Protein AF-A0A1Q5JZG4-F1 (afdb_monomer)

Secondary structure (DSSP, 8-state):
---PPP---THHHHHHHHHHHHHHHHH-TTT--HHHHHHHHT--HHHHHTT-SSHHHHHHHHHHHHHHHHHHHHHS-SSHHHHHHHHHHHHHHTTHHHHIIIIIGGGS-HHHHHHHHHHHHHHHHHHHHHHHHH-TTS-HHHHHHHHHHHHHHHHGGGG---SS-HHHHHHHHHHHHHHHHHPPPPPS-S------------S---HHHHHHHHHHHHHHHH-TTT--HHHHHHHTT--HHHHTTT-SSHHHHHHHHHHHHHHHHHHHHHHHHHS-SSHHHHHHHHHHHHHHHHHHSHHHHHHHHHTGGGS-HHHHHHHHHHHHHHHHHHHHHHHHH-TTS-HHHHHHHHHHHHHHHHHHHH-TTTTT-TTHHHHHHHHHHHHHS---

Sequence (388 aa):
MSTRPAKRPANRKAEILRVAAAQFQERGFHAVALGDIAGAVGISAPALYRHFRGKHDLLAAAVADGFAVMDAAVRDAESLDAAVRAMAELSVERRELGVLWQREVRHLPEPVRAEMLQRFRGLAVRLQGLISDRRGDLDASDVSLLNWAMLAVLGSPSHSRAGVSDGRLVELLEGAARTLLAARLPAHCGDPGGRGAAALGVASASRRESLVAAATRLFGRQGFHEVGLGEIGAAAGIAGPSVYKHFASKSDLLYAALNRGAQALQLALAEARTSSDTPEEALTSLLRAYVGLVQTHKDLFMALVTEVIHLPDEQRHDVRRTQHDHVMEWVRLLRACRPELSQAEAQVLVHAVLAMVNDVQRTRHLRSRPRLADELFELGRAVLLPAR

Solvent-accessible surface area (backbone atoms only — not comparable to full-atom values): 21175 Å² total; per-residue (Å²): 140,82,83,76,81,77,82,78,65,79,58,59,63,57,51,48,30,54,53,42,38,46,46,35,53,77,58,32,70,90,70,54,53,70,57,58,45,18,54,75,69,72,45,52,52,74,62,47,53,74,77,27,92,43,71,59,51,43,50,48,50,24,54,50,52,49,50,51,53,53,45,48,43,49,68,74,31,91,43,56,67,48,24,45,44,44,46,20,48,44,30,66,77,45,33,41,48,44,45,40,60,76,68,46,48,81,70,39,58,67,73,61,39,52,51,51,53,50,52,52,49,53,48,50,53,52,54,30,50,45,46,38,76,75,39,74,89,54,53,74,68,54,34,49,51,48,46,50,36,37,52,24,33,41,36,23,56,43,79,49,90,61,86,55,56,67,71,59,48,28,51,52,37,36,49,37,38,50,42,39,70,66,50,79,68,79,69,93,80,69,83,77,81,75,75,68,76,72,78,74,84,68,73,83,67,51,76,62,52,34,37,31,56,28,38,25,49,45,32,33,72,65,32,65,87,76,56,50,67,48,56,28,14,55,69,41,78,35,61,42,79,60,42,56,78,75,31,90,44,70,49,54,43,48,50,52,30,43,50,52,53,53,50,54,53,51,50,42,47,51,50,18,55,76,77,34,95,46,50,59,50,21,47,51,43,32,47,47,46,49,44,49,48,44,69,78,38,41,34,44,54,43,31,58,72,71,44,50,81,70,35,58,70,69,63,30,50,50,54,52,47,56,53,49,54,54,51,49,52,53,31,51,31,49,33,70,69,37,72,89,47,52,72,42,59,37,42,48,54,51,44,18,40,54,33,19,55,55,51,42,67,66,35,75,81,55,59,74,45,92,55,49,58,60,42,49,39,48,40,39,42,34,50,77,57,56,83,130

Nearest PDB structures (foldseek):
  9b7y-assembly1_D  TM=8.481E-01  e=1.356E-20  Mycobacterium tuberculosis H37Rv
  6yj2-assembly1_A  TM=9.000E-01  e=3.199E-07  Mycobacterium tuberculosis H37Rv
  6yj2-assembly2_C  TM=9.058E-01  e=5.821E-07  Mycobacterium tuberculosis H37Rv
  4g12-assembly1_A  TM=8.684E-01  e=2.287E-06  Mycobacterium tuberculosis
  3ccy-assembly1_A-2  TM=8.623E-01  e=9.791E-06  Bordetella parapertussis 12822

Mean predicted aligned error: 8.92 Å

Radius of gyration: 22.56 Å; Cα contacts (8 Å, |Δi|>4): 424; chains: 1; bounding box: 60×67×72 Å

Structure (mmCIF, N/CA/C/O backbone):
data_AF-A0A1Q5JZG4-F1
#
_entry.id   AF-A0A1Q5JZG4-F1
#
loop_
_atom_site.group_PDB
_atom_site.id
_atom_site.type_symbol
_atom_site.label_atom_id
_atom_site.label_alt_id
_atom_site.label_comp_id
_atom_site.label_asym_id
_atom_site.label_entity_id
_atom_site.label_seq_id
_atom_site.pdbx_PDB_ins_code
_atom_site.Cartn_x
_atom_site.Cartn_y
_atom_site.Cartn_z
_atom_site.occupancy
_atom_site.B_iso_or_equiv
_atom_site.auth_seq_id
_atom_site.auth_comp_id
_atom_site.auth_asym_id
_atom_site.auth_atom_id
_atom_site.pdbx_PDB_model_num
ATOM 1 N N . MET A 1 1 ? -7.889 -40.286 -44.441 1.00 34.03 1 MET A N 1
ATOM 2 C CA . MET A 1 1 ? -7.502 -39.638 -43.168 1.00 34.03 1 MET A CA 1
ATOM 3 C C . MET A 1 1 ? -7.096 -38.201 -43.457 1.00 34.03 1 MET A C 1
ATOM 5 O O . MET A 1 1 ? -6.032 -37.981 -44.009 1.00 34.03 1 MET A O 1
ATOM 9 N N . SER A 1 2 ? -7.974 -37.239 -43.171 1.00 30.55 2 SER A N 1
ATOM 10 C CA . SER A 1 2 ? -7.672 -35.806 -43.265 1.00 30.55 2 SER A CA 1
ATOM 11 C C . SER A 1 2 ? -8.080 -35.175 -41.936 1.00 30.55 2 SER A C 1
ATOM 13 O O . SER A 1 2 ? -9.263 -35.012 -41.639 1.00 30.55 2 SER A O 1
ATOM 15 N N . THR A 1 3 ? -7.094 -34.957 -41.069 1.00 31.30 3 THR A N 1
ATOM 16 C CA . THR A 1 3 ? -7.251 -34.323 -39.759 1.00 31.30 3 THR A CA 1
ATOM 17 C C . THR A 1 3 ? -7.489 -32.829 -39.952 1.00 31.30 3 THR A C 1
ATOM 19 O O . THR A 1 3 ? -6.581 -32.086 -40.320 1.00 31.30 3 THR A O 1
ATOM 22 N N . ARG A 1 4 ? -8.726 -32.389 -39.692 1.00 29.02 4 ARG A N 1
ATOM 23 C CA . ARG A 1 4 ? -9.092 -30.975 -39.518 1.00 29.02 4 ARG A CA 1
ATOM 24 C C . ARG A 1 4 ? -8.182 -30.336 -38.455 1.00 29.02 4 ARG A C 1
ATOM 26 O O . ARG A 1 4 ? -8.007 -30.939 -37.395 1.00 29.02 4 ARG A O 1
ATOM 33 N N . PRO A 1 5 ? -7.644 -29.124 -38.670 1.00 35.09 5 PRO A N 1
ATOM 34 C CA . PRO A 1 5 ? -6.844 -28.461 -37.655 1.00 35.09 5 PRO A CA 1
ATOM 35 C C . PRO A 1 5 ? -7.759 -28.020 -36.508 1.00 35.09 5 PRO A C 1
ATOM 37 O O . PRO A 1 5 ? -8.742 -27.305 -36.709 1.00 35.09 5 PRO A O 1
ATOM 40 N N . ALA A 1 6 ? -7.440 -28.482 -35.299 1.00 37.84 6 ALA A N 1
ATOM 41 C CA . ALA A 1 6 ? -8.121 -28.095 -34.074 1.00 37.84 6 ALA A CA 1
ATOM 42 C C . ALA A 1 6 ? -8.061 -26.568 -33.889 1.00 37.84 6 ALA A C 1
ATOM 44 O O . ALA A 1 6 ? -6.993 -25.955 -33.965 1.00 37.84 6 ALA A O 1
ATOM 45 N N . LYS A 1 7 ? -9.226 -25.957 -33.639 1.00 36.75 7 LYS A N 1
ATOM 46 C CA . LYS A 1 7 ? -9.391 -24.555 -33.222 1.00 36.75 7 LYS A CA 1
ATOM 47 C C . LYS A 1 7 ? -8.422 -24.264 -32.062 1.00 36.75 7 LYS A C 1
ATOM 49 O O . LYS A 1 7 ? -8.599 -24.787 -30.966 1.00 36.75 7 LYS A O 1
ATOM 54 N N . ARG A 1 8 ? -7.382 -23.453 -32.300 1.00 42.84 8 ARG A N 1
ATOM 55 C CA . ARG A 1 8 ? -6.437 -22.999 -31.260 1.00 42.84 8 ARG A CA 1
ATOM 56 C C . ARG A 1 8 ? -7.208 -22.230 -30.174 1.00 42.84 8 ARG A C 1
ATOM 58 O O . ARG A 1 8 ? -7.927 -21.298 -30.532 1.00 42.84 8 ARG A O 1
ATOM 65 N N . PRO A 1 9 ? -7.084 -22.569 -28.878 1.00 44.09 9 PRO A N 1
ATOM 66 C CA . PRO A 1 9 ? -7.910 -21.946 -27.856 1.00 44.09 9 PRO A CA 1
ATOM 67 C C . PRO A 1 9 ? -7.403 -20.536 -27.537 1.00 44.09 9 PRO A C 1
ATOM 69 O O . PRO A 1 9 ? -6.209 -20.327 -27.313 1.00 44.09 9 PRO A O 1
ATOM 72 N N . ALA A 1 10 ? -8.333 -19.583 -27.439 1.00 53.16 10 ALA A N 1
ATOM 73 C CA . ALA A 1 10 ? -8.115 -18.212 -26.966 1.00 53.16 10 ALA A CA 1
ATOM 74 C C . ALA A 1 10 ? -7.444 -18.132 -25.571 1.00 53.16 10 ALA A C 1
ATOM 76 O O . ALA A 1 10 ? -6.901 -17.097 -25.197 1.00 53.16 10 ALA A O 1
ATOM 77 N N . ASN A 1 11 ? -7.403 -19.252 -24.842 1.00 71.00 11 ASN A N 1
ATOM 78 C CA . ASN A 1 11 ? -6.836 -19.397 -23.503 1.00 71.00 11 ASN A CA 1
ATOM 79 C C . ASN A 1 11 ? -5.303 -19.198 -23.446 1.00 71.00 11 ASN A C 1
ATOM 81 O O . ASN A 1 11 ? -4.777 -18.688 -22.463 1.00 71.00 11 ASN A O 1
ATOM 85 N N . ARG A 1 12 ? -4.560 -19.507 -24.522 1.00 81.81 12 ARG A N 1
ATOM 86 C CA . ARG A 1 12 ? -3.083 -19.462 -24.467 1.00 81.81 12 ARG A CA 1
ATOM 87 C C . ARG A 1 12 ? -2.529 -18.053 -24.247 1.00 81.81 12 ARG A C 1
ATOM 89 O O . ARG A 1 12 ? -1.554 -17.882 -23.527 1.00 81.81 12 ARG A O 1
ATOM 96 N N . LYS A 1 13 ? -3.138 -17.036 -24.867 1.00 86.06 13 LYS A N 1
ATOM 97 C CA . LYS A 1 13 ? -2.698 -15.645 -24.692 1.00 86.06 13 LYS A CA 1
ATOM 98 C C . LYS A 1 13 ? -2.936 -15.187 -23.250 1.00 86.06 13 LYS A C 1
ATOM 100 O O . LYS A 1 13 ? -2.024 -14.629 -22.657 1.00 86.06 13 LYS A O 1
ATOM 105 N N . ALA A 1 14 ? -4.109 -15.477 -22.687 1.00 83.94 14 ALA A N 1
ATOM 106 C CA . ALA A 1 14 ? -4.444 -15.145 -21.301 1.00 83.94 14 ALA A CA 1
ATOM 107 C C . ALA A 1 14 ? -3.505 -15.835 -20.294 1.00 83.94 14 ALA A C 1
ATOM 109 O O . ALA A 1 14 ? -3.043 -15.208 -19.344 1.00 83.94 14 ALA A O 1
ATOM 110 N N . GLU A 1 15 ? -3.156 -17.101 -20.542 1.00 87.31 15 GLU A N 1
ATOM 111 C CA . GLU A 1 15 ? -2.179 -17.842 -19.740 1.00 87.31 15 GLU A CA 1
ATOM 112 C C . GLU A 1 15 ? -0.792 -17.183 -19.761 1.00 87.31 15 GLU A C 1
ATOM 114 O O . GLU A 1 15 ? -0.201 -16.973 -18.700 1.00 87.31 15 GLU A O 1
ATOM 119 N N . ILE A 1 16 ? -0.301 -16.790 -20.945 1.00 90.25 16 ILE A N 1
ATOM 120 C CA . ILE A 1 16 ? 0.976 -16.073 -21.072 1.00 90.25 16 ILE A CA 1
ATOM 121 C C . ILE A 1 16 ? 0.949 -14.769 -20.270 1.00 90.25 16 ILE A C 1
ATOM 123 O O . ILE A 1 16 ? 1.900 -14.485 -19.544 1.00 90.25 16 ILE A O 1
ATOM 127 N N . LEU A 1 17 ? -0.126 -13.984 -20.388 1.00 89.38 17 LEU A N 1
ATOM 128 C CA . LEU A 1 17 ? -0.244 -12.703 -19.690 1.00 89.38 17 LEU A CA 1
ATOM 129 C C . LEU A 1 17 ? -0.245 -12.880 -18.171 1.00 89.38 17 LEU A C 1
ATOM 131 O O . LEU A 1 17 ? 0.477 -12.158 -17.492 1.00 89.38 17 LEU A O 1
ATOM 135 N N . ARG A 1 18 ? -0.967 -13.876 -17.646 1.00 84.62 18 ARG A N 1
ATOM 136 C CA . ARG A 1 18 ? -1.004 -14.183 -16.208 1.00 84.62 18 ARG A CA 1
ATOM 137 C C . ARG A 1 18 ? 0.369 -14.595 -15.667 1.00 84.62 18 ARG A C 1
ATOM 139 O O . ARG A 1 18 ? 0.806 -14.100 -14.633 1.00 84.62 18 ARG A O 1
ATOM 146 N N . VAL A 1 19 ? 1.080 -15.478 -16.373 1.00 88.31 19 VAL A N 1
ATOM 147 C CA . VAL A 1 19 ? 2.426 -15.916 -15.956 1.00 88.31 19 VAL A CA 1
ATOM 148 C C . VAL A 1 19 ? 3.433 -14.768 -16.042 1.00 88.31 19 VAL A C 1
ATOM 150 O O . VAL A 1 19 ? 4.233 -14.584 -15.125 1.00 88.31 19 VAL A O 1
ATOM 153 N N . ALA A 1 20 ? 3.373 -13.963 -17.105 1.00 88.69 20 ALA A N 1
ATOM 154 C CA . ALA A 1 20 ? 4.217 -12.782 -17.249 1.00 88.69 20 ALA A CA 1
ATOM 155 C C . ALA A 1 20 ? 3.969 -11.773 -16.119 1.00 88.69 20 ALA A C 1
ATOM 157 O O . ALA A 1 20 ? 4.920 -11.295 -15.505 1.00 88.69 20 ALA A O 1
ATOM 158 N N . ALA A 1 21 ? 2.701 -11.497 -15.812 1.00 83.94 21 ALA A N 1
ATOM 159 C CA . ALA A 1 21 ? 2.271 -10.610 -14.741 1.00 83.94 21 ALA A CA 1
ATOM 160 C C . ALA A 1 21 ? 2.841 -11.044 -13.376 1.00 83.94 21 ALA A C 1
ATOM 162 O O . ALA A 1 21 ? 3.469 -10.240 -12.685 1.00 83.94 21 ALA A O 1
ATOM 163 N N . ALA A 1 22 ? 2.730 -12.331 -13.033 1.00 82.50 22 ALA A N 1
ATOM 164 C CA . ALA A 1 22 ? 3.295 -12.880 -11.801 1.00 82.50 22 ALA A CA 1
ATOM 165 C C . ALA A 1 22 ? 4.831 -12.754 -11.736 1.00 82.50 22 ALA A C 1
ATOM 167 O O . ALA A 1 22 ? 5.371 -12.315 -10.721 1.00 82.50 22 ALA A O 1
ATOM 168 N N . GLN A 1 23 ? 5.549 -13.076 -12.820 1.00 86.19 23 GLN A N 1
ATOM 169 C CA . GLN A 1 23 ? 7.014 -12.963 -12.836 1.00 86.19 23 GLN A CA 1
ATOM 170 C C . GLN A 1 23 ? 7.491 -11.510 -12.752 1.00 86.19 23 GLN A C 1
ATOM 172 O O . GLN A 1 23 ? 8.453 -11.218 -12.038 1.00 86.19 23 GLN A O 1
ATOM 177 N N . PHE A 1 24 ? 6.823 -10.590 -13.456 1.00 83.88 24 PHE A N 1
ATOM 178 C CA . PHE A 1 24 ? 7.123 -9.165 -13.360 1.00 83.88 24 PHE A CA 1
ATOM 179 C C . PHE A 1 24 ? 6.878 -8.644 -11.949 1.00 83.88 24 PHE A C 1
ATOM 181 O O . PHE A 1 24 ? 7.720 -7.905 -11.450 1.00 83.88 24 PHE A O 1
ATOM 188 N N . GLN A 1 25 ? 5.798 -9.059 -11.280 1.00 76.00 25 GLN A N 1
ATOM 189 C CA . GLN A 1 25 ? 5.536 -8.697 -9.886 1.00 76.00 25 GLN A CA 1
ATOM 190 C C . GLN A 1 25 ? 6.672 -9.166 -8.964 1.00 76.00 25 GLN A C 1
ATOM 192 O O . GLN A 1 25 ? 7.233 -8.348 -8.228 1.00 76.00 25 GLN A O 1
ATOM 197 N N . GLU A 1 26 ? 7.066 -10.436 -9.068 1.00 76.12 26 GLU A N 1
ATOM 198 C CA . GLU A 1 26 ? 8.017 -11.065 -8.147 1.00 76.12 26 GLU A CA 1
ATOM 199 C C . GLU A 1 26 ? 9.450 -10.552 -8.331 1.00 76.12 26 GLU A C 1
ATOM 201 O O . GLU A 1 26 ? 10.131 -10.240 -7.353 1.00 76.12 26 GLU A O 1
ATOM 206 N N . ARG A 1 27 ? 9.912 -10.456 -9.583 1.00 75.62 27 ARG A N 1
ATOM 207 C CA . ARG A 1 27 ? 11.323 -10.189 -9.909 1.00 75.62 27 ARG A CA 1
ATOM 208 C C . ARG A 1 27 ? 11.584 -8.755 -10.378 1.00 75.62 27 ARG A C 1
ATOM 210 O O . ARG A 1 27 ? 12.731 -8.318 -10.382 1.00 75.62 27 ARG A O 1
ATOM 217 N N . GLY A 1 28 ? 10.545 -8.005 -10.747 1.00 72.19 28 GLY A N 1
ATOM 218 C CA . GLY A 1 28 ? 10.680 -6.678 -11.357 1.00 72.19 28 GLY A CA 1
ATOM 219 C C . GLY A 1 28 ? 10.862 -6.735 -12.864 1.00 72.19 28 GLY A C 1
ATOM 220 O O . GLY A 1 28 ? 11.358 -7.729 -13.399 1.00 72.19 28 GLY A O 1
ATOM 221 N N . PHE A 1 29 ? 10.492 -5.650 -13.559 1.00 78.25 29 PHE A N 1
ATOM 222 C CA . PHE A 1 29 ? 10.633 -5.582 -15.011 1.00 78.25 29 PHE A CA 1
ATOM 223 C C . PHE A 1 29 ? 12.040 -5.963 -15.440 1.00 78.25 29 PHE A C 1
ATOM 225 O O . PHE A 1 29 ? 12.174 -6.955 -16.133 1.00 78.25 29 PHE A O 1
ATOM 232 N N . HIS A 1 30 ? 13.102 -5.288 -14.996 1.00 77.25 30 HIS A N 1
ATOM 233 C CA . HIS A 1 30 ? 14.453 -5.531 -15.521 1.00 77.25 30 HIS A CA 1
ATOM 234 C C . HIS A 1 30 ? 14.972 -6.968 -15.343 1.00 77.25 30 HIS A C 1
ATOM 236 O O . HIS A 1 30 ? 15.592 -7.478 -16.275 1.00 77.25 30 HIS A O 1
ATOM 242 N N . ALA A 1 31 ? 14.648 -7.656 -14.245 1.00 76.44 31 ALA A N 1
ATOM 243 C CA . ALA A 1 31 ? 15.200 -8.980 -13.937 1.00 76.44 31 ALA A CA 1
ATOM 244 C C . ALA A 1 31 ? 14.550 -10.150 -14.702 1.00 76.44 31 ALA A C 1
ATOM 246 O O . ALA A 1 31 ? 15.138 -11.223 -14.784 1.00 76.44 31 ALA A O 1
ATOM 247 N N . VAL A 1 32 ? 13.350 -9.978 -15.265 1.00 84.88 32 VAL A N 1
ATOM 248 C CA . VAL A 1 32 ? 12.639 -11.075 -15.949 1.00 84.88 32 VAL A CA 1
ATOM 249 C C . VAL A 1 32 ? 13.164 -11.299 -17.370 1.00 84.88 32 VAL A C 1
ATOM 251 O O . VAL A 1 32 ? 13.129 -10.385 -18.199 1.00 84.88 32 VAL A O 1
ATOM 254 N N . ALA A 1 33 ? 13.586 -12.518 -17.707 1.00 87.81 33 ALA A N 1
ATOM 255 C CA . ALA A 1 33 ? 13.885 -12.889 -19.088 1.00 87.81 33 ALA A CA 1
ATOM 256 C C . ALA A 1 33 ? 12.633 -13.434 -19.798 1.00 87.81 33 ALA A C 1
ATOM 258 O O . ALA A 1 33 ? 11.863 -14.207 -19.237 1.00 87.81 33 ALA A O 1
ATOM 259 N N . LEU A 1 34 ? 12.440 -13.088 -21.077 1.00 88.06 34 LEU A N 1
ATOM 260 C CA . LEU A 1 34 ? 11.327 -13.627 -21.879 1.00 88.06 34 LEU A CA 1
ATOM 261 C C . LEU A 1 34 ? 11.382 -15.159 -22.011 1.00 88.06 34 LEU A C 1
ATOM 263 O O . LEU A 1 34 ? 10.342 -15.805 -22.124 1.00 88.06 34 LEU A O 1
ATOM 267 N N . GLY A 1 35 ? 12.586 -15.737 -21.976 1.00 85.62 35 GLY A N 1
ATOM 268 C CA . GLY A 1 35 ? 12.784 -17.186 -21.957 1.00 85.62 35 GLY A CA 1
ATOM 269 C C . GLY A 1 35 ? 12.216 -17.847 -20.700 1.00 85.62 35 GLY A C 1
ATOM 270 O O . GLY A 1 35 ? 11.587 -18.895 -20.815 1.00 85.62 35 GLY A O 1
ATOM 271 N N . ASP A 1 36 ? 12.347 -17.206 -19.535 1.00 88.94 36 ASP A N 1
ATOM 272 C CA . ASP A 1 36 ? 11.805 -17.711 -18.266 1.00 88.94 36 ASP A CA 1
ATOM 273 C C . ASP A 1 36 ? 10.275 -17.732 -18.285 1.00 88.94 36 ASP A C 1
ATOM 275 O O . ASP A 1 36 ? 9.654 -18.676 -17.795 1.00 88.94 36 ASP A O 1
ATOM 279 N N . ILE A 1 37 ? 9.657 -16.711 -18.890 1.00 90.12 37 ILE A N 1
ATOM 280 C CA . ILE A 1 37 ? 8.202 -16.656 -19.081 1.00 90.12 37 ILE A CA 1
ATOM 281 C C . ILE A 1 37 ? 7.762 -17.768 -20.037 1.00 90.12 37 ILE A C 1
ATOM 283 O O . ILE A 1 37 ? 6.813 -18.493 -19.744 1.00 90.12 37 ILE A O 1
ATOM 287 N N . ALA A 1 38 ? 8.451 -17.927 -21.173 1.00 90.12 38 ALA A N 1
ATOM 288 C CA . ALA A 1 38 ? 8.134 -18.969 -22.146 1.00 90.12 38 ALA A CA 1
ATOM 289 C C . ALA A 1 38 ? 8.222 -20.368 -21.511 1.00 90.12 38 ALA A C 1
ATOM 291 O O . ALA A 1 38 ? 7.285 -21.158 -21.634 1.00 90.12 38 ALA A O 1
ATOM 292 N N . GLY A 1 39 ? 9.299 -20.629 -20.763 1.00 89.50 39 GLY A N 1
ATOM 293 C CA . GLY A 1 39 ? 9.503 -21.872 -20.026 1.00 89.50 39 GLY A CA 1
ATOM 294 C C . GLY A 1 39 ? 8.419 -22.125 -18.979 1.00 89.50 39 GLY A C 1
ATOM 295 O O . GLY A 1 39 ? 7.867 -23.220 -18.937 1.00 89.50 39 GLY A O 1
ATOM 296 N N . ALA A 1 40 ? 8.042 -21.109 -18.197 1.00 88.88 40 ALA A N 1
ATOM 297 C CA . ALA A 1 40 ? 6.992 -21.228 -17.184 1.00 88.88 40 ALA A CA 1
ATOM 298 C C . ALA A 1 40 ? 5.590 -21.488 -17.771 1.00 88.88 40 ALA A C 1
ATOM 300 O O . ALA A 1 40 ? 4.767 -22.125 -17.121 1.00 88.88 40 ALA A O 1
ATOM 301 N N . VAL A 1 41 ? 5.321 -21.034 -19.000 1.00 90.81 41 VAL A N 1
ATOM 302 C CA . VAL A 1 41 ? 4.080 -21.337 -19.745 1.00 90.81 41 VAL A CA 1
ATOM 303 C C . VAL A 1 41 ? 4.168 -22.686 -20.488 1.00 90.81 41 VAL A C 1
ATOM 305 O O . VAL A 1 41 ? 3.168 -23.192 -20.996 1.00 90.81 41 VAL A O 1
ATOM 308 N N . GLY A 1 42 ? 5.357 -23.288 -20.585 1.00 89.12 42 GLY A N 1
ATOM 309 C CA . GLY A 1 42 ? 5.583 -24.520 -21.345 1.00 89.12 42 GLY A CA 1
ATOM 310 C C . GLY A 1 42 ? 5.609 -24.315 -22.865 1.00 89.12 42 GLY A C 1
ATOM 311 O O . GLY A 1 42 ? 5.235 -25.214 -23.619 1.00 89.12 42 GLY A O 1
ATOM 312 N N . ILE A 1 43 ? 6.026 -23.135 -23.337 1.00 90.38 43 ILE A N 1
ATOM 313 C CA . ILE A 1 43 ? 6.187 -22.821 -24.766 1.00 90.38 43 ILE A CA 1
ATOM 314 C C . ILE A 1 43 ? 7.636 -22.465 -25.104 1.00 90.38 43 ILE A C 1
ATOM 316 O O . ILE A 1 43 ? 8.432 -22.087 -24.249 1.00 90.38 43 ILE A O 1
ATOM 320 N N . SER A 1 44 ? 7.994 -22.549 -26.385 1.00 88.38 44 SER A N 1
ATOM 321 C CA . SER A 1 44 ? 9.310 -22.105 -26.843 1.00 88.38 44 SER A CA 1
ATOM 322 C C . SER A 1 44 ? 9.393 -20.575 -26.907 1.00 88.38 44 SER A C 1
ATOM 324 O O . SER A 1 44 ? 8.403 -19.899 -27.203 1.00 88.38 44 SER A O 1
ATOM 326 N N . ALA A 1 45 ? 10.585 -20.007 -26.699 1.00 85.38 45 ALA A N 1
ATOM 327 C CA . ALA A 1 45 ? 10.796 -18.564 -26.846 1.00 85.38 45 ALA A CA 1
ATOM 328 C C . ALA A 1 45 ? 10.344 -18.029 -28.227 1.00 85.38 45 ALA A C 1
ATOM 330 O O . ALA A 1 45 ? 9.628 -17.027 -28.259 1.00 85.38 45 ALA A O 1
ATOM 331 N N . PRO A 1 46 ? 10.613 -18.705 -29.368 1.00 87.62 46 PRO A N 1
ATOM 332 C CA . PRO A 1 46 ? 10.068 -18.290 -30.663 1.00 87.62 46 PRO A CA 1
ATOM 333 C C . PRO A 1 46 ? 8.536 -18.275 -30.724 1.00 87.62 46 PRO A C 1
ATOM 335 O O . PRO A 1 46 ? 7.966 -17.459 -31.443 1.00 87.62 46 PRO A O 1
ATOM 338 N N . ALA A 1 47 ? 7.847 -19.157 -29.989 1.00 85.94 47 ALA A N 1
ATOM 339 C CA . ALA A 1 47 ? 6.389 -19.134 -29.909 1.00 85.94 47 ALA A CA 1
ATOM 340 C C . ALA A 1 47 ? 5.885 -17.906 -29.134 1.00 85.94 47 ALA A C 1
ATOM 342 O O . ALA A 1 47 ? 4.902 -17.299 -29.554 1.00 85.94 47 ALA A O 1
ATOM 343 N N . LEU A 1 48 ? 6.585 -17.488 -28.074 1.00 88.75 48 LEU A N 1
ATOM 344 C CA . LEU A 1 48 ? 6.278 -16.256 -27.341 1.00 88.75 48 LEU A CA 1
ATOM 345 C C . LEU A 1 48 ? 6.438 -15.011 -28.233 1.00 88.75 48 LEU A C 1
ATOM 347 O O . LEU A 1 48 ? 5.547 -14.161 -28.263 1.00 88.75 48 LEU A O 1
ATOM 351 N N . TYR A 1 49 ? 7.509 -14.949 -29.033 1.00 88.31 49 TYR A N 1
ATOM 352 C CA . TYR A 1 49 ? 7.757 -13.844 -29.973 1.00 88.31 49 TYR A CA 1
ATOM 353 C C . TYR A 1 49 ? 6.710 -13.719 -31.092 1.00 88.31 49 TYR A C 1
ATOM 355 O O . TYR A 1 49 ? 6.563 -12.653 -31.685 1.00 88.31 49 TYR A O 1
ATOM 363 N N . ARG A 1 50 ? 5.938 -14.777 -31.382 1.00 87.75 50 ARG A N 1
ATOM 364 C CA . ARG A 1 50 ? 4.792 -14.686 -32.309 1.00 87.75 50 ARG A CA 1
ATOM 365 C C . ARG A 1 50 ? 3.616 -13.914 -31.716 1.00 87.75 50 ARG A C 1
ATOM 367 O O . ARG A 1 50 ? 2.792 -13.408 -32.470 1.00 87.75 50 ARG A O 1
ATOM 374 N N . HIS A 1 51 ? 3.512 -13.870 -30.390 1.00 85.75 51 HIS A N 1
ATOM 375 C CA . HIS A 1 51 ? 2.431 -13.189 -29.683 1.00 85.75 51 HIS A CA 1
ATOM 376 C C . HIS A 1 51 ? 2.810 -11.773 -29.254 1.00 85.75 51 HIS A C 1
ATOM 378 O O . HIS A 1 51 ? 1.931 -10.914 -29.224 1.00 85.75 51 HIS A O 1
ATOM 384 N N . PHE A 1 52 ? 4.088 -11.540 -28.942 1.00 90.88 52 PHE A N 1
ATOM 385 C CA . PHE A 1 52 ? 4.575 -10.274 -28.402 1.00 90.88 52 PHE A CA 1
ATOM 386 C C . PHE A 1 52 ? 5.911 -9.896 -29.035 1.00 90.88 52 PHE A C 1
ATOM 388 O O . PHE A 1 52 ? 6.823 -10.716 -29.126 1.00 90.88 52 PHE A O 1
ATOM 395 N N . ARG A 1 53 ? 6.055 -8.629 -29.429 1.00 86.69 53 ARG A N 1
ATOM 396 C CA . ARG A 1 53 ? 7.271 -8.110 -30.087 1.00 86.69 53 ARG A CA 1
ATOM 397 C C . ARG A 1 53 ? 8.473 -8.037 -29.147 1.00 86.69 53 ARG A C 1
ATOM 399 O O . ARG A 1 53 ? 9.611 -7.938 -29.595 1.00 86.69 53 ARG A O 1
ATOM 406 N N . GLY A 1 54 ? 8.226 -8.073 -27.843 1.00 88.62 54 GLY A N 1
ATOM 407 C CA . GLY A 1 54 ? 9.257 -8.062 -26.822 1.00 88.62 54 GLY A CA 1
ATOM 408 C C . GLY A 1 54 ? 8.678 -7.843 -25.431 1.00 88.62 54 GLY A C 1
ATOM 409 O O . GLY A 1 54 ? 7.470 -7.880 -25.215 1.00 88.62 54 GLY A O 1
ATOM 410 N N . LYS A 1 55 ? 9.569 -7.582 -24.477 1.00 87.50 55 LYS A N 1
ATOM 411 C CA . LYS A 1 55 ? 9.250 -7.486 -23.049 1.00 87.50 55 LYS A CA 1
ATOM 412 C C . LYS A 1 55 ? 8.334 -6.314 -22.695 1.00 87.50 55 LYS A C 1
ATOM 414 O O . LYS A 1 55 ? 7.424 -6.486 -21.896 1.00 87.50 55 LYS A O 1
ATOM 419 N N . HIS A 1 56 ? 8.541 -5.159 -23.328 1.00 86.19 56 HIS A N 1
ATOM 420 C CA . HIS A 1 56 ? 7.683 -3.981 -23.161 1.00 86.19 56 HIS A CA 1
ATOM 421 C C . HIS A 1 56 ? 6.259 -4.225 -23.680 1.00 86.19 56 HIS A C 1
ATOM 423 O O . HIS A 1 56 ? 5.297 -3.848 -23.024 1.00 86.19 56 HIS A O 1
ATOM 429 N N . ASP A 1 57 ? 6.127 -4.892 -24.831 1.00 87.44 57 ASP A N 1
ATOM 430 C CA . ASP A 1 57 ? 4.837 -5.241 -25.442 1.00 87.44 57 ASP A CA 1
ATOM 431 C C . ASP A 1 57 ? 4.082 -6.286 -24.602 1.00 87.44 57 ASP A C 1
ATOM 433 O O . ASP A 1 57 ? 2.884 -6.165 -24.358 1.00 87.44 57 ASP A O 1
ATOM 437 N N . LEU A 1 58 ? 4.807 -7.271 -24.065 1.00 89.00 58 LEU A N 1
ATOM 438 C CA . LEU A 1 58 ? 4.249 -8.251 -23.138 1.00 89.00 58 LEU A CA 1
ATOM 439 C C . LEU A 1 58 ? 3.777 -7.608 -21.824 1.00 89.00 58 LEU A C 1
ATOM 441 O O . LEU A 1 58 ? 2.677 -7.908 -21.367 1.00 89.00 58 LEU A O 1
ATOM 445 N N . LEU A 1 59 ? 4.574 -6.707 -21.237 1.00 85.75 59 LEU A N 1
ATOM 446 C CA . LEU A 1 59 ? 4.180 -5.956 -20.042 1.00 85.75 59 LEU A CA 1
ATOM 447 C C . LEU A 1 59 ? 2.943 -5.090 -20.318 1.00 85.75 59 LEU A C 1
ATOM 449 O O . LEU A 1 59 ? 1.992 -5.121 -19.541 1.00 85.75 59 LEU A O 1
ATOM 453 N N . ALA A 1 60 ? 2.931 -4.361 -21.437 1.00 84.44 60 ALA A N 1
ATOM 454 C CA . ALA A 1 60 ? 1.794 -3.551 -21.864 1.00 84.44 60 ALA A CA 1
ATOM 455 C C . ALA A 1 60 ? 0.513 -4.383 -21.968 1.00 84.44 60 ALA A C 1
ATOM 457 O O . ALA A 1 60 ? -0.518 -3.998 -21.422 1.00 84.44 60 ALA A O 1
ATOM 458 N N . ALA A 1 61 ? 0.586 -5.543 -22.621 1.00 88.06 61 ALA A N 1
ATOM 459 C CA . ALA A 1 61 ? -0.553 -6.434 -22.765 1.00 88.06 61 ALA A CA 1
ATOM 460 C C . ALA A 1 61 ? -1.006 -7.042 -21.427 1.00 88.06 61 ALA A C 1
ATOM 462 O O . ALA A 1 61 ? -2.207 -7.172 -21.209 1.00 88.06 61 ALA A O 1
ATOM 463 N N . ALA A 1 62 ? -0.078 -7.380 -20.525 1.00 86.31 62 ALA A N 1
ATOM 464 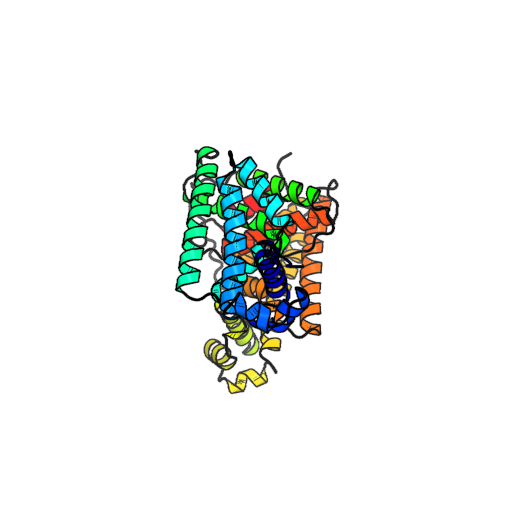C CA . ALA A 1 62 ? -0.406 -7.929 -19.208 1.00 86.31 62 ALA A CA 1
ATOM 465 C C . ALA A 1 62 ? -1.115 -6.894 -18.321 1.00 86.31 62 ALA A C 1
ATOM 467 O O . ALA A 1 62 ? -2.132 -7.201 -17.701 1.00 86.31 62 ALA A O 1
ATOM 468 N N . VAL A 1 63 ? -0.626 -5.649 -18.317 1.00 82.06 63 VAL A N 1
ATOM 469 C CA . VAL A 1 63 ? -1.279 -4.530 -17.620 1.00 82.06 63 VAL A CA 1
ATOM 470 C C . VAL A 1 63 ? -2.651 -4.239 -18.237 1.00 82.06 63 VAL A C 1
ATOM 472 O O . VAL A 1 63 ? -3.620 -4.080 -17.500 1.00 82.06 63 VAL A O 1
ATOM 475 N N . ALA A 1 64 ? -2.758 -4.221 -19.571 1.00 83.50 64 ALA A N 1
ATOM 476 C CA . ALA A 1 64 ? -4.015 -3.982 -20.283 1.00 83.50 64 ALA A CA 1
ATOM 477 C C . ALA A 1 64 ? -5.098 -5.017 -19.951 1.00 83.50 64 ALA A C 1
ATOM 479 O O . ALA A 1 64 ? -6.252 -4.646 -19.746 1.00 83.50 64 ALA A O 1
ATOM 480 N N . ASP A 1 65 ? -4.723 -6.298 -19.916 1.00 85.44 65 ASP A N 1
ATOM 481 C CA . ASP A 1 65 ? -5.607 -7.419 -19.585 1.00 85.44 65 ASP A CA 1
ATOM 482 C C . ASP A 1 65 ? -6.146 -7.292 -18.161 1.00 85.44 65 ASP A C 1
ATOM 484 O O . ASP A 1 65 ? -7.357 -7.304 -17.956 1.00 85.44 65 ASP A O 1
ATOM 488 N N . GLY A 1 66 ? -5.261 -7.056 -17.190 1.00 80.94 66 GLY A N 1
ATOM 489 C CA . GLY A 1 66 ? -5.664 -6.823 -15.807 1.00 80.94 66 GLY A CA 1
ATOM 490 C C . GLY A 1 66 ? -6.618 -5.644 -15.644 1.00 80.94 66 GLY A C 1
ATOM 491 O O . GLY A 1 66 ? -7.623 -5.741 -14.943 1.00 80.94 66 GLY A O 1
ATOM 492 N N . PHE A 1 67 ? -6.331 -4.545 -16.343 1.00 80.19 67 PHE A N 1
ATOM 493 C CA . PHE A 1 67 ? -7.171 -3.356 -16.305 1.00 80.19 67 PHE A CA 1
ATOM 494 C C . PHE A 1 67 ? -8.553 -3.593 -16.915 1.00 80.19 67 PHE A C 1
ATOM 496 O O . PHE A 1 67 ? -9.544 -3.102 -16.387 1.00 80.19 67 PHE A O 1
ATOM 503 N N . ALA A 1 68 ? -8.628 -4.349 -18.013 1.00 84.69 68 ALA A N 1
ATOM 504 C CA . ALA A 1 68 ? -9.892 -4.676 -18.664 1.00 84.69 68 ALA A CA 1
ATOM 505 C C . ALA A 1 68 ? -10.797 -5.531 -17.765 1.00 84.69 68 ALA A C 1
ATOM 507 O O . ALA A 1 68 ? -12.004 -5.303 -17.734 1.00 84.69 68 ALA A O 1
ATOM 508 N N . VAL A 1 69 ? -10.221 -6.474 -17.011 1.00 85.50 69 VAL A N 1
ATOM 509 C CA . VAL A 1 69 ? -10.976 -7.281 -16.038 1.00 85.50 69 VAL A CA 1
ATOM 510 C C . VAL A 1 69 ? -11.521 -6.401 -14.910 1.00 85.50 69 VAL A C 1
ATOM 512 O O . VAL A 1 69 ? -12.700 -6.495 -14.579 1.00 85.50 69 VAL A O 1
ATOM 515 N N . MET A 1 70 ? -10.696 -5.503 -14.364 1.00 84.06 70 MET A N 1
ATOM 516 C CA . MET A 1 70 ? -11.118 -4.571 -13.312 1.00 84.06 70 MET A CA 1
ATOM 517 C C . MET A 1 70 ? -12.198 -3.590 -13.794 1.00 84.06 70 MET A C 1
ATOM 519 O O . MET A 1 70 ? -13.182 -3.366 -13.093 1.00 84.06 70 MET A O 1
ATOM 523 N N . ASP A 1 71 ? -12.043 -3.026 -14.994 1.00 86.75 71 ASP A N 1
ATOM 524 C CA . ASP A 1 71 ? -13.029 -2.116 -15.587 1.00 86.75 71 ASP A CA 1
ATOM 525 C C . ASP A 1 71 ? -14.370 -2.811 -15.838 1.00 86.75 71 ASP A C 1
ATOM 527 O O . ASP A 1 71 ? -15.412 -2.260 -15.492 1.00 86.75 71 ASP A O 1
ATOM 531 N N . ALA A 1 72 ? -14.355 -4.044 -16.357 1.00 89.31 72 ALA A N 1
ATOM 532 C CA . ALA A 1 72 ? -15.567 -4.838 -16.535 1.00 89.31 72 ALA A CA 1
ATOM 533 C C . ALA A 1 72 ? -16.268 -5.116 -15.195 1.00 89.31 72 ALA A C 1
ATOM 535 O O . ALA A 1 72 ? -17.464 -4.868 -15.082 1.00 89.31 72 ALA A O 1
ATOM 536 N N . ALA A 1 73 ? -15.521 -5.535 -14.167 1.00 88.81 73 ALA A N 1
ATOM 537 C CA . ALA A 1 73 ? -16.067 -5.815 -12.839 1.00 88.81 73 ALA A CA 1
ATOM 538 C C . ALA A 1 73 ? -16.781 -4.598 -12.222 1.00 88.81 73 ALA A C 1
ATOM 540 O O . ALA A 1 73 ? -17.868 -4.730 -11.666 1.00 88.81 73 ALA A O 1
ATOM 541 N N . VAL A 1 74 ? -16.202 -3.399 -12.351 1.00 89.31 74 VAL A N 1
ATOM 542 C CA . VAL A 1 74 ? -16.820 -2.166 -11.834 1.00 89.31 74 VAL A CA 1
ATOM 543 C C . VAL A 1 74 ? -17.957 -1.673 -12.731 1.00 89.31 74 VAL A C 1
ATOM 545 O O . VAL A 1 74 ? -18.942 -1.132 -12.236 1.00 89.31 74 VAL A O 1
ATOM 548 N N . ARG A 1 75 ? -17.843 -1.822 -14.053 1.00 90.94 75 ARG A N 1
ATOM 549 C CA . ARG A 1 75 ? -18.886 -1.406 -14.999 1.00 90.94 75 ARG A CA 1
ATOM 550 C C . ARG A 1 75 ? -20.157 -2.235 -14.853 1.00 90.94 75 ARG A C 1
ATOM 552 O O . ARG A 1 75 ? -21.240 -1.670 -14.979 1.00 90.94 75 ARG A O 1
ATOM 559 N N . ASP A 1 76 ? -20.008 -3.533 -14.624 1.00 92.31 76 ASP A N 1
ATOM 560 C CA . ASP A 1 76 ? -21.115 -4.483 -14.555 1.00 92.31 76 ASP A CA 1
ATOM 561 C C . ASP A 1 76 ? -21.740 -4.526 -13.139 1.00 92.31 76 ASP A C 1
ATOM 563 O O . ASP A 1 76 ? -22.755 -5.184 -12.923 1.00 92.31 76 ASP A O 1
ATOM 567 N N . ALA A 1 77 ? -21.169 -3.793 -12.173 1.00 92.94 77 ALA A N 1
ATOM 568 C CA . ALA A 1 77 ? -21.705 -3.657 -10.825 1.00 92.94 77 ALA A CA 1
ATOM 569 C C . ALA A 1 77 ? -22.909 -2.700 -10.766 1.00 92.94 77 ALA A C 1
ATOM 571 O O . ALA A 1 77 ? -22.845 -1.552 -11.203 1.00 92.94 77 ALA A O 1
ATOM 572 N N . GLU A 1 78 ? -23.992 -3.152 -10.132 1.00 91.81 78 GLU A N 1
ATOM 573 C CA . GLU A 1 78 ? -25.247 -2.391 -9.999 1.00 91.81 78 GLU A CA 1
ATOM 574 C C . GLU A 1 78 ? -25.227 -1.354 -8.862 1.00 91.81 78 GLU A C 1
ATOM 576 O O . GLU A 1 78 ? -26.099 -0.493 -8.774 1.00 91.81 78 GLU A O 1
ATOM 581 N N . SER A 1 79 ? -24.251 -1.439 -7.955 1.00 94.56 79 SER A N 1
ATOM 582 C CA . SER A 1 79 ? -24.128 -0.556 -6.793 1.00 94.56 79 SER A CA 1
ATOM 583 C C . SER A 1 79 ? -22.678 -0.433 -6.329 1.00 94.56 79 SER A C 1
ATOM 585 O O . SER A 1 79 ? -21.822 -1.236 -6.706 1.00 94.56 79 SER A O 1
ATOM 587 N N . LEU A 1 80 ? -22.406 0.538 -5.450 1.00 94.56 80 LEU A N 1
ATOM 588 C CA . LEU A 1 80 ? -21.090 0.681 -4.826 1.00 94.56 80 LEU A CA 1
ATOM 589 C C . LEU A 1 80 ? -20.677 -0.573 -4.040 1.00 94.56 80 LEU A C 1
ATOM 591 O O . LEU A 1 80 ? -19.525 -0.979 -4.131 1.00 94.56 80 LEU A O 1
ATOM 595 N N . ASP A 1 81 ? -21.596 -1.219 -3.314 1.00 95.38 81 ASP A N 1
ATOM 596 C CA . ASP A 1 81 ? -21.265 -2.441 -2.562 1.00 95.38 81 ASP A CA 1
ATOM 597 C C . ASP A 1 81 ? -20.934 -3.608 -3.493 1.00 95.38 81 ASP A C 1
ATOM 599 O O . ASP A 1 81 ? -19.981 -4.344 -3.240 1.00 95.38 81 ASP A O 1
ATOM 603 N N . ALA A 1 82 ? -21.675 -3.745 -4.598 1.00 95.12 82 ALA A N 1
ATOM 604 C CA . ALA A 1 82 ? -21.377 -4.744 -5.619 1.00 95.12 82 ALA A CA 1
ATOM 605 C C . ALA A 1 82 ? -20.006 -4.489 -6.266 1.00 95.12 82 ALA A C 1
ATOM 607 O O . ALA A 1 82 ? -19.231 -5.427 -6.442 1.00 95.12 82 ALA A O 1
ATOM 608 N N . ALA A 1 83 ? -19.666 -3.225 -6.544 1.00 94.88 83 ALA A N 1
ATOM 609 C CA . ALA A 1 83 ? -18.363 -2.855 -7.089 1.00 94.88 83 ALA A CA 1
ATOM 610 C C . ALA A 1 83 ? -17.226 -3.149 -6.096 1.00 94.88 83 ALA A C 1
ATOM 612 O O . ALA A 1 83 ? -16.200 -3.704 -6.484 1.00 94.88 83 ALA A O 1
ATOM 613 N N . VAL A 1 84 ? -17.405 -2.816 -4.811 1.00 95.25 84 VAL A N 1
ATOM 614 C CA . VAL A 1 84 ? -16.425 -3.106 -3.750 1.00 95.25 84 VAL A CA 1
ATOM 615 C C . VAL A 1 84 ? -16.197 -4.608 -3.611 1.00 95.25 84 VAL A C 1
ATOM 617 O O . VAL A 1 84 ? -15.043 -5.031 -3.556 1.00 95.25 84 VAL A O 1
ATOM 620 N N . ARG A 1 85 ? -17.264 -5.417 -3.600 1.00 95.19 85 ARG A N 1
ATOM 621 C CA . ARG A 1 85 ? -17.148 -6.879 -3.549 1.00 95.19 85 ARG A CA 1
ATOM 622 C C . ARG A 1 85 ? -16.414 -7.431 -4.766 1.00 95.19 85 ARG A C 1
ATOM 624 O O . ARG A 1 85 ? -15.437 -8.149 -4.591 1.00 95.19 85 ARG A O 1
ATOM 631 N N . ALA A 1 86 ? -16.829 -7.049 -5.973 1.00 93.50 86 ALA A N 1
ATOM 632 C CA . ALA A 1 86 ? -16.210 -7.532 -7.206 1.00 93.50 86 ALA A CA 1
ATOM 633 C C . ALA A 1 86 ? -14.716 -7.168 -7.276 1.00 93.50 86 ALA A C 1
ATOM 635 O O . ALA A 1 86 ? -13.884 -7.971 -7.696 1.00 93.50 86 ALA A O 1
ATOM 636 N N . MET A 1 87 ? -14.345 -5.970 -6.810 1.00 91.19 87 MET A N 1
ATOM 637 C CA . MET A 1 87 ? -12.940 -5.579 -6.693 1.00 91.19 87 MET A CA 1
ATOM 638 C C . MET A 1 87 ? -12.196 -6.369 -5.608 1.00 91.19 87 MET A C 1
ATOM 640 O O . MET A 1 87 ? -11.047 -6.739 -5.829 1.00 91.19 87 MET A O 1
ATOM 644 N N . ALA A 1 88 ? -12.815 -6.648 -4.457 1.00 92.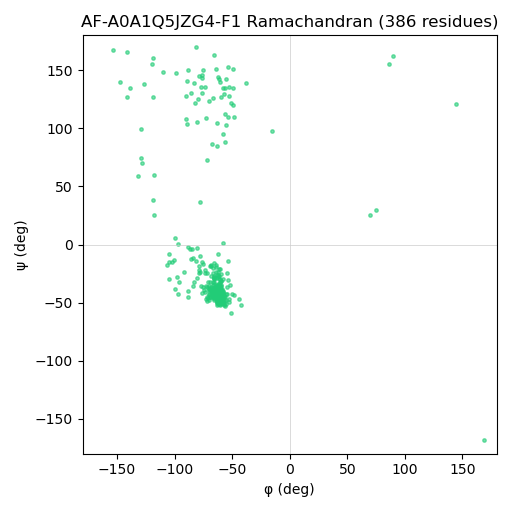25 88 ALA A N 1
ATOM 645 C CA . ALA A 1 88 ? -12.206 -7.464 -3.406 1.00 92.25 88 ALA A CA 1
ATOM 646 C C . ALA A 1 88 ? -11.945 -8.905 -3.881 1.00 92.25 88 ALA A C 1
ATOM 648 O O . ALA A 1 88 ? -10.851 -9.423 -3.664 1.00 92.25 88 ALA A O 1
ATOM 649 N N . GLU A 1 89 ? -12.901 -9.520 -4.580 1.00 92.12 89 GLU A N 1
ATOM 650 C CA . GLU A 1 89 ? -12.754 -10.834 -5.221 1.00 92.12 89 GLU A CA 1
ATOM 651 C C . GLU A 1 89 ? -11.603 -10.820 -6.234 1.00 92.12 89 GLU A C 1
ATOM 653 O O . GLU A 1 89 ? -10.671 -11.623 -6.136 1.00 92.12 89 GLU A O 1
ATOM 658 N N . LEU A 1 90 ? -11.584 -9.830 -7.133 1.00 88.62 90 LEU A N 1
ATOM 659 C CA . LEU A 1 90 ? -10.526 -9.689 -8.132 1.00 88.62 90 LEU A CA 1
ATOM 660 C C . LEU A 1 90 ? -9.140 -9.493 -7.501 1.00 88.62 90 LEU A C 1
ATOM 662 O O . LEU A 1 90 ? -8.156 -10.050 -7.990 1.00 88.62 90 LEU A O 1
ATOM 666 N N . SER A 1 91 ? -9.045 -8.735 -6.408 1.00 85.38 91 SER A N 1
ATOM 667 C CA . SER A 1 91 ? -7.793 -8.537 -5.672 1.00 85.38 91 SER A CA 1
ATOM 668 C C . SER A 1 91 ? -7.233 -9.829 -5.080 1.00 85.38 91 SER A C 1
ATOM 670 O O . SER A 1 91 ? -6.022 -9.929 -4.880 1.00 85.38 91 SER A O 1
ATOM 672 N N . VAL A 1 92 ? -8.085 -10.816 -4.798 1.00 86.69 92 VAL A N 1
ATOM 673 C CA . VAL A 1 92 ? -7.675 -12.125 -4.280 1.00 86.69 92 VAL A CA 1
ATOM 674 C C . VAL A 1 92 ? -7.353 -13.096 -5.414 1.00 86.69 92 VAL A C 1
ATOM 676 O O . VAL A 1 92 ? -6.342 -13.797 -5.331 1.00 86.69 92 VAL A O 1
ATOM 679 N N . GLU A 1 93 ? -8.145 -13.083 -6.488 1.00 84.44 93 GLU A N 1
ATOM 680 C CA . GLU A 1 93 ? -7.950 -13.926 -7.673 1.00 84.44 93 GLU A CA 1
ATOM 681 C C . GLU A 1 93 ? -6.726 -13.523 -8.507 1.00 84.44 93 GLU A C 1
ATOM 683 O O . GLU A 1 93 ? -6.046 -14.380 -9.076 1.00 84.44 93 GLU A O 1
ATOM 688 N N . ARG A 1 94 ? -6.437 -12.218 -8.587 1.00 78.38 94 ARG A N 1
ATOM 689 C CA . ARG A 1 94 ? -5.373 -11.635 -9.416 1.00 78.38 94 ARG A CA 1
ATOM 690 C C . ARG A 1 94 ? -4.502 -10.642 -8.645 1.00 78.38 94 ARG A C 1
ATOM 692 O O . ARG A 1 94 ? -4.347 -9.477 -9.024 1.00 78.38 94 ARG A O 1
ATOM 699 N N . ARG A 1 95 ? -3.884 -11.128 -7.564 1.00 75.56 95 ARG A N 1
ATOM 700 C CA . ARG A 1 95 ? -3.011 -10.357 -6.650 1.00 75.56 95 ARG A CA 1
ATOM 701 C C . ARG A 1 95 ? -1.861 -9.630 -7.357 1.00 75.56 95 ARG A C 1
ATOM 703 O O . ARG A 1 95 ? -1.334 -8.647 -6.847 1.00 75.56 95 ARG A O 1
ATOM 710 N N . GLU A 1 96 ? -1.440 -10.101 -8.526 1.00 71.19 96 GLU A N 1
ATOM 711 C CA . GLU A 1 96 ? -0.374 -9.494 -9.319 1.00 71.19 96 GLU A CA 1
ATOM 712 C C . GLU A 1 96 ? -0.739 -8.109 -9.883 1.00 71.19 96 GLU A C 1
ATOM 714 O O . GLU A 1 96 ? 0.152 -7.292 -10.126 1.00 71.19 96 GLU A O 1
ATOM 719 N N . LEU A 1 97 ? -2.030 -7.805 -10.058 1.00 68.62 97 LEU A N 1
ATOM 720 C CA . LEU A 1 97 ? -2.474 -6.604 -10.771 1.00 68.62 97 LEU A CA 1
ATOM 721 C C . LEU A 1 97 ? -2.170 -5.296 -10.031 1.00 68.62 97 LEU A C 1
ATOM 723 O O . LEU A 1 97 ? -1.794 -4.313 -10.675 1.00 68.62 97 LEU A O 1
ATOM 727 N N . GLY A 1 98 ? -2.264 -5.281 -8.697 1.00 65.19 98 GLY A N 1
ATOM 728 C CA . GLY A 1 98 ? -2.018 -4.073 -7.903 1.00 65.19 98 GLY A CA 1
ATOM 729 C C . GLY A 1 98 ? -0.571 -3.577 -8.005 1.00 65.19 98 GLY A C 1
ATOM 730 O O . GLY A 1 98 ? -0.328 -2.397 -8.265 1.00 65.19 98 GLY A O 1
ATOM 731 N N . VAL A 1 99 ? 0.407 -4.484 -7.892 1.00 61.47 99 VAL A N 1
ATOM 732 C CA . VAL A 1 99 ? 1.840 -4.130 -7.964 1.00 61.47 99 VAL A CA 1
ATOM 733 C C . VAL A 1 99 ? 2.262 -3.755 -9.386 1.00 61.47 99 VAL A C 1
ATOM 735 O O . VAL A 1 99 ? 3.066 -2.836 -9.564 1.00 61.47 99 VAL A O 1
ATOM 738 N N . LEU A 1 100 ? 1.719 -4.423 -10.410 1.00 65.12 100 LEU A N 1
ATOM 739 C CA . LEU A 1 100 ? 2.046 -4.126 -11.809 1.00 65.12 100 LEU A CA 1
ATOM 74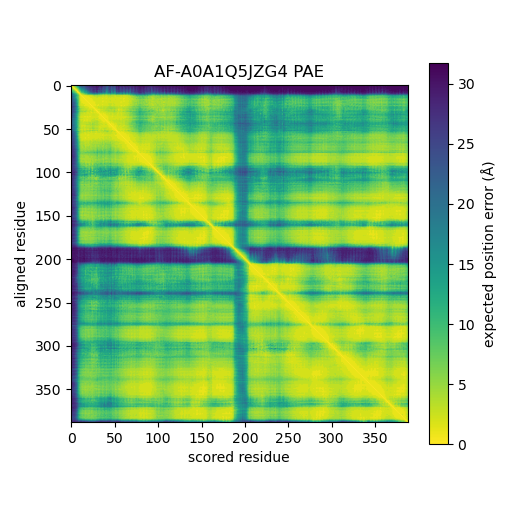0 C C . LEU A 1 100 ? 1.622 -2.714 -12.209 1.00 65.12 100 LEU A C 1
ATOM 742 O O . LEU A 1 100 ? 2.397 -2.001 -12.850 1.00 65.12 100 LEU A O 1
ATOM 746 N N . TRP A 1 101 ? 0.435 -2.281 -11.776 1.00 67.44 101 TRP A N 1
ATOM 747 C CA . TRP A 1 101 ? -0.026 -0.910 -11.982 1.00 67.44 101 TRP A CA 1
ATOM 748 C C . TRP A 1 101 ? 0.890 0.112 -11.292 1.00 67.44 101 TRP A C 1
ATOM 750 O O . TRP A 1 101 ? 1.319 1.090 -11.902 1.00 67.44 101 TRP A O 1
ATOM 760 N N . GLN A 1 102 ? 1.239 -0.121 -10.027 1.00 61.59 102 GLN A N 1
ATOM 761 C CA . GLN A 1 102 ? 1.990 0.856 -9.237 1.00 61.59 102 GLN A CA 1
ATOM 762 C C . GLN A 1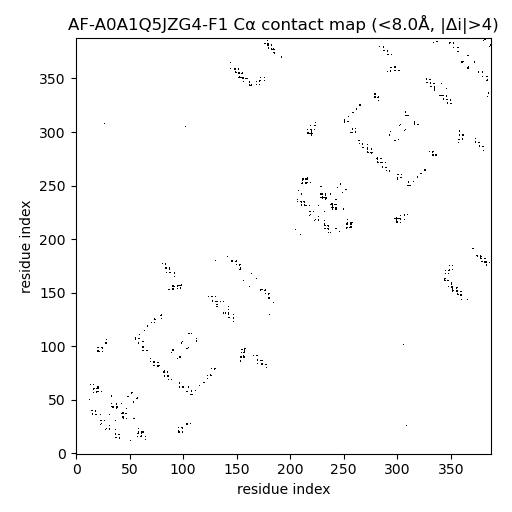 102 ? 3.475 0.950 -9.600 1.00 61.59 102 GLN A C 1
ATOM 764 O O . GLN A 1 102 ? 4.053 2.040 -9.532 1.00 61.59 102 GLN A O 1
ATOM 769 N N . ARG A 1 103 ? 4.116 -0.180 -9.931 1.00 62.91 103 ARG A N 1
ATOM 770 C CA . ARG A 1 103 ? 5.572 -0.250 -10.124 1.00 62.91 103 ARG A CA 1
ATOM 771 C C . ARG A 1 103 ? 5.983 -0.209 -11.586 1.00 62.91 103 ARG A C 1
ATOM 773 O O . ARG A 1 103 ? 6.988 0.432 -11.889 1.00 62.91 103 ARG A O 1
ATOM 780 N N . GLU A 1 104 ? 5.232 -0.863 -12.471 1.00 68.75 104 GLU A N 1
ATOM 781 C CA . GLU A 1 104 ? 5.713 -1.177 -13.822 1.00 68.75 104 GLU A CA 1
ATOM 782 C C . GLU A 1 104 ? 5.155 -0.254 -14.915 1.00 68.75 104 GLU A C 1
ATOM 784 O O . GLU A 1 104 ? 5.741 -0.154 -15.991 1.00 68.75 104 GLU A O 1
ATOM 789 N N . VAL A 1 105 ? 4.090 0.510 -14.637 1.00 68.56 105 VAL A N 1
ATOM 790 C CA . VAL A 1 105 ? 3.504 1.469 -15.600 1.00 68.56 105 VAL A CA 1
ATOM 791 C C . VAL A 1 105 ? 4.513 2.517 -16.082 1.00 68.56 105 VAL A C 1
ATOM 793 O O . VAL A 1 105 ? 4.436 2.964 -17.227 1.00 68.56 105 VAL A O 1
ATOM 796 N N . ARG A 1 106 ? 5.506 2.880 -15.257 1.00 68.75 106 ARG A N 1
ATOM 797 C CA . ARG A 1 106 ? 6.588 3.806 -15.647 1.00 68.75 106 ARG A CA 1
ATOM 798 C C . ARG A 1 106 ? 7.484 3.269 -16.766 1.00 68.75 106 ARG A C 1
ATOM 800 O O . ARG A 1 106 ? 8.075 4.067 -17.481 1.00 68.75 106 ARG A O 1
ATOM 807 N N . HIS A 1 107 ? 7.54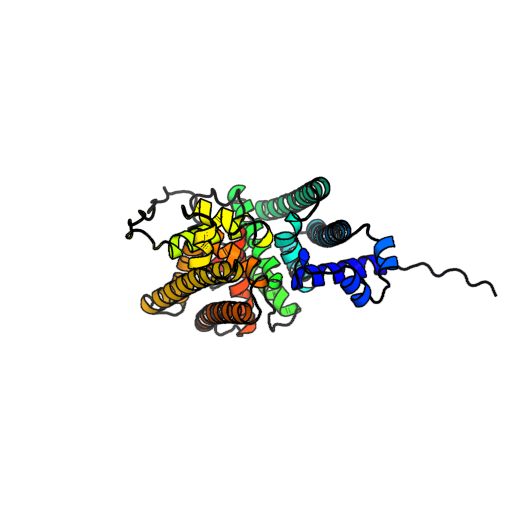9 1.949 -16.942 1.00 69.69 107 HIS A N 1
ATOM 808 C CA . HIS A 1 107 ? 8.325 1.309 -18.003 1.00 69.69 107 HIS A CA 1
ATOM 809 C C . HIS A 1 107 ? 7.520 1.142 -19.302 1.00 69.69 107 HIS A C 1
ATOM 811 O O . HIS A 1 107 ? 8.057 0.664 -20.298 1.00 69.69 107 HIS A O 1
ATOM 817 N N . LEU A 1 108 ? 6.240 1.533 -19.332 1.00 77.69 108 LEU A N 1
ATOM 818 C CA . LEU A 1 108 ? 5.431 1.472 -20.548 1.00 77.69 108 LEU A CA 1
ATOM 819 C C . LEU A 1 108 ? 5.789 2.610 -21.523 1.00 77.69 108 LEU A C 1
ATOM 821 O O . LEU A 1 108 ? 5.997 3.748 -21.083 1.00 77.69 108 LEU A O 1
ATOM 825 N N . PRO A 1 109 ? 5.780 2.347 -22.847 1.00 78.88 109 PRO A N 1
ATOM 826 C CA . PRO A 1 109 ? 5.893 3.396 -23.858 1.00 78.88 109 PRO A CA 1
ATOM 827 C C . PRO A 1 109 ? 4.815 4.478 -23.682 1.00 78.88 109 PRO A C 1
ATOM 829 O O . PRO A 1 109 ? 3.664 4.150 -23.393 1.00 78.88 109 PRO A O 1
ATOM 832 N N . GLU A 1 110 ? 5.160 5.750 -23.926 1.00 80.88 110 GLU A N 1
ATOM 833 C CA . GLU A 1 110 ? 4.257 6.912 -23.787 1.00 80.88 110 GLU A CA 1
ATOM 834 C C . GLU A 1 110 ? 2.829 6.712 -24.324 1.00 80.88 110 GLU A C 1
ATOM 836 O O . GLU A 1 110 ? 1.890 6.949 -23.562 1.00 80.88 110 GLU A O 1
ATOM 841 N N . PRO A 1 111 ? 2.608 6.258 -25.579 1.00 82.62 111 PRO A N 1
ATOM 842 C CA . PRO A 1 111 ? 1.249 6.138 -26.110 1.00 82.62 111 PRO A CA 1
ATOM 843 C C . PRO A 1 111 ? 0.414 5.105 -25.345 1.00 82.62 111 PRO A C 1
ATOM 845 O O . PRO A 1 111 ? -0.746 5.358 -25.028 1.00 82.62 111 PRO A O 1
ATOM 848 N N . VAL A 1 112 ? 1.023 3.976 -24.974 1.00 79.56 112 VAL A N 1
ATOM 849 C CA . VAL A 1 112 ? 0.363 2.923 -24.189 1.00 79.56 112 VAL A CA 1
ATOM 850 C C . VAL A 1 112 ? 0.074 3.427 -22.778 1.00 79.56 112 VAL A C 1
ATOM 852 O O . VAL A 1 112 ? -1.016 3.232 -22.248 1.00 79.56 112 VAL A O 1
ATOM 855 N N . ARG A 1 113 ? 1.040 4.111 -22.160 1.00 78.81 113 ARG A N 1
ATOM 856 C CA . ARG A 1 113 ? 0.883 4.664 -20.817 1.00 78.81 113 ARG A CA 1
ATOM 857 C C . ARG A 1 113 ? -0.241 5.699 -20.764 1.00 78.81 113 ARG A C 1
ATOM 859 O O . ARG A 1 113 ? -1.037 5.676 -19.829 1.00 78.81 113 ARG A O 1
ATOM 866 N N . ALA A 1 114 ? -0.335 6.570 -21.768 1.00 80.38 114 ALA A N 1
ATOM 867 C CA . ALA A 1 114 ? -1.401 7.560 -21.880 1.00 80.38 114 ALA A CA 1
ATOM 868 C C . ALA A 1 114 ? -2.787 6.905 -22.002 1.00 80.38 114 ALA A C 1
ATOM 870 O O . ALA A 1 114 ? -3.710 7.305 -21.292 1.00 80.38 114 ALA A O 1
ATOM 871 N N . GLU A 1 115 ? -2.920 5.868 -22.833 1.00 82.56 115 GLU A N 1
ATOM 872 C CA . GLU A 1 115 ? -4.159 5.092 -22.971 1.00 82.56 115 GLU A CA 1
ATOM 873 C C . GLU A 1 115 ? -4.570 4.436 -21.643 1.00 82.56 115 GLU A C 1
ATOM 875 O O . GLU A 1 115 ? -5.720 4.543 -21.214 1.00 82.56 115 GLU A O 1
ATOM 880 N N . MET A 1 116 ? -3.622 3.812 -20.939 1.00 78.50 116 MET A N 1
ATOM 881 C CA . MET A 1 116 ? -3.891 3.184 -19.643 1.00 78.50 116 MET A CA 1
ATOM 882 C C . MET A 1 116 ? -4.324 4.204 -18.584 1.00 78.50 116 MET A C 1
ATOM 884 O O . MET A 1 116 ? -5.268 3.961 -17.834 1.00 78.50 116 MET A O 1
ATOM 888 N N . LEU A 1 117 ? -3.688 5.378 -18.550 1.00 78.00 117 LEU A N 1
ATOM 889 C CA . LEU A 1 117 ? -4.092 6.471 -17.664 1.00 78.00 117 LEU A CA 1
ATOM 890 C C . LEU A 1 117 ? -5.506 6.977 -17.980 1.00 78.00 117 LEU A C 1
ATOM 892 O O . LEU A 1 117 ? -6.235 7.336 -17.056 1.00 78.00 117 LEU A O 1
ATOM 896 N N . GLN A 1 118 ? -5.916 7.002 -19.253 1.00 82.44 118 GLN A N 1
ATOM 897 C CA . GLN A 1 118 ? -7.288 7.354 -19.632 1.00 82.44 118 GLN A CA 1
ATOM 898 C C . GLN A 1 118 ? -8.300 6.316 -19.135 1.00 82.44 118 GLN A C 1
ATOM 900 O O . GLN A 1 118 ? -9.312 6.698 -18.551 1.00 82.44 118 GLN A O 1
ATOM 905 N N . ARG A 1 119 ? -8.009 5.018 -19.288 1.00 82.44 119 ARG A N 1
ATOM 906 C CA . ARG A 1 119 ? -8.866 3.941 -18.761 1.00 82.44 119 ARG A CA 1
ATOM 907 C C . ARG A 1 119 ? -8.995 4.006 -17.239 1.00 82.44 119 ARG A C 1
ATOM 909 O O . ARG A 1 119 ? -10.108 3.983 -16.725 1.00 82.44 119 ARG A O 1
ATOM 916 N N . PHE A 1 120 ? -7.881 4.193 -16.526 1.00 80.69 120 PHE A N 1
ATOM 917 C CA . PHE A 1 120 ? -7.888 4.371 -15.069 1.00 80.69 120 PHE A CA 1
ATOM 918 C C . PHE A 1 120 ? -8.741 5.567 -14.642 1.00 80.69 120 PHE A C 1
ATOM 920 O O . PHE A 1 120 ? -9.505 5.473 -13.685 1.00 80.69 120 PHE A O 1
ATOM 927 N N . ARG A 1 121 ? -8.656 6.694 -15.362 1.00 82.44 121 ARG A N 1
ATOM 928 C CA . ARG A 1 121 ? -9.519 7.855 -15.098 1.00 82.44 121 ARG A CA 1
ATOM 929 C C . ARG A 1 121 ? -10.998 7.519 -15.285 1.00 82.44 121 ARG A C 1
ATOM 931 O O . ARG A 1 121 ? -11.795 7.944 -14.461 1.00 82.44 121 ARG A O 1
ATOM 938 N N . GLY A 1 122 ? -11.357 6.756 -16.319 1.00 86.25 122 GLY A N 1
ATOM 939 C CA . GLY A 1 122 ? -12.735 6.305 -16.543 1.00 86.25 122 GLY A CA 1
ATOM 940 C C . GLY A 1 122 ? -13.276 5.462 -15.385 1.00 86.25 122 GLY A C 1
ATOM 941 O O . GLY A 1 122 ? -14.353 5.756 -14.865 1.00 86.25 122 GLY A O 1
ATOM 942 N N . LEU A 1 123 ? -12.490 4.482 -14.927 1.00 87.19 123 LEU A N 1
ATOM 943 C CA . LEU A 1 123 ? -12.801 3.670 -13.746 1.00 87.19 123 LEU A CA 1
ATOM 944 C C . LEU A 1 123 ? -12.990 4.544 -12.497 1.00 87.19 123 LEU A C 1
ATOM 946 O O . LEU A 1 123 ? -13.993 4.426 -11.796 1.00 87.19 123 LEU A O 1
ATOM 950 N N . ALA A 1 124 ? -12.041 5.449 -12.239 1.00 87.44 124 ALA A N 1
ATOM 951 C CA . ALA A 1 124 ? -12.077 6.333 -11.080 1.00 87.44 124 ALA A CA 1
ATOM 952 C C . ALA A 1 124 ? -13.312 7.244 -11.093 1.00 87.44 124 ALA A C 1
ATOM 954 O O . ALA A 1 124 ? -13.972 7.365 -10.070 1.00 87.44 124 ALA A O 1
ATOM 955 N N . VAL A 1 125 ? -13.667 7.836 -12.239 1.00 90.56 125 VAL A N 1
ATOM 956 C CA . VAL A 1 125 ? -14.871 8.677 -12.374 1.00 90.56 125 VAL A CA 1
ATOM 957 C C . VAL A 1 125 ? -16.143 7.879 -12.082 1.00 90.56 125 VAL A C 1
ATOM 959 O O . VAL A 1 125 ? -17.027 8.378 -11.391 1.00 90.56 125 VAL A O 1
ATOM 962 N N . ARG A 1 126 ? -16.235 6.630 -12.556 1.00 92.94 126 ARG A N 1
ATOM 963 C CA . ARG A 1 126 ? -17.387 5.758 -12.286 1.00 92.94 126 ARG A CA 1
ATOM 964 C C . ARG A 1 126 ? -17.532 5.455 -10.795 1.00 92.94 126 ARG A C 1
ATOM 966 O O . ARG A 1 126 ? -18.616 5.623 -10.246 1.00 92.94 126 ARG A O 1
ATOM 973 N N . LEU A 1 127 ? -16.444 5.048 -10.140 1.00 93.81 127 LEU A N 1
ATOM 974 C CA . LEU A 1 127 ? -16.439 4.783 -8.699 1.00 93.81 127 LEU A CA 1
ATOM 975 C C . LEU A 1 127 ? -16.752 6.045 -7.890 1.00 93.81 127 LEU A C 1
ATOM 977 O O . LEU A 1 127 ? -17.543 5.987 -6.957 1.00 93.81 127 LEU A O 1
ATOM 981 N N . GLN A 1 128 ? -16.189 7.192 -8.274 1.00 94.56 128 GLN A N 1
ATOM 982 C CA . GLN A 1 128 ? -16.496 8.478 -7.650 1.00 94.56 128 GLN A CA 1
ATOM 983 C C . GLN A 1 128 ? -17.980 8.833 -7.789 1.00 94.56 128 GLN A C 1
ATOM 985 O O . GLN A 1 128 ? -18.565 9.277 -6.812 1.00 94.56 128 GLN A O 1
ATOM 990 N N . GLY A 1 129 ? -18.611 8.572 -8.939 1.00 95.06 129 GLY A N 1
ATOM 991 C CA . GLY A 1 129 ? -20.061 8.729 -9.107 1.00 95.06 129 GLY A CA 1
ATOM 992 C C . GLY A 1 129 ? -20.859 7.880 -8.113 1.00 95.06 129 GLY A C 1
ATOM 993 O O . GLY A 1 129 ? -21.674 8.414 -7.370 1.00 95.06 129 GLY A O 1
ATOM 994 N N . LEU A 1 130 ? -20.536 6.585 -8.010 1.00 95.50 130 LEU A N 1
ATOM 995 C CA . LEU A 1 130 ? -21.180 5.672 -7.055 1.00 95.50 130 LEU A CA 1
ATOM 996 C C . LEU A 1 130 ? -20.983 6.098 -5.587 1.00 95.50 130 LEU A C 1
ATOM 998 O O . LEU A 1 130 ? -21.872 5.902 -4.756 1.00 95.50 130 LEU A O 1
ATOM 1002 N N . ILE A 1 131 ? -19.819 6.663 -5.253 1.00 95.69 131 ILE A N 1
ATOM 1003 C CA . ILE A 1 131 ? -19.534 7.204 -3.918 1.00 95.69 131 ILE A CA 1
ATOM 1004 C C . ILE A 1 131 ? -20.353 8.474 -3.677 1.00 95.69 131 ILE A C 1
ATOM 1006 O O . ILE A 1 131 ? -20.996 8.563 -2.634 1.00 95.69 131 ILE A O 1
ATOM 1010 N N . SER A 1 132 ? -20.378 9.416 -4.624 1.00 95.06 132 SER A N 1
ATOM 1011 C CA . SER A 1 132 ? -21.167 10.651 -4.535 1.00 95.06 132 SER A CA 1
ATOM 1012 C C . SER A 1 132 ? -22.660 10.375 -4.359 1.00 95.06 132 SER A C 1
ATOM 1014 O O . SER A 1 132 ? -23.292 11.001 -3.514 1.00 95.06 132 SER A O 1
ATOM 1016 N N . ASP A 1 133 ? -23.215 9.402 -5.089 1.00 94.38 133 ASP A N 1
ATOM 1017 C CA . ASP A 1 133 ? -24.632 9.028 -4.991 1.00 94.38 133 ASP A CA 1
ATOM 1018 C C . ASP A 1 133 ? -24.999 8.523 -3.584 1.00 94.38 133 ASP A C 1
ATOM 1020 O O . ASP A 1 133 ? -26.099 8.764 -3.088 1.00 94.38 133 ASP A O 1
ATOM 1024 N N . ARG A 1 134 ? -24.064 7.837 -2.911 1.00 94.31 134 ARG A N 1
ATOM 1025 C CA . ARG A 1 134 ? -24.238 7.343 -1.536 1.00 94.31 134 ARG A CA 1
ATOM 1026 C C . ARG A 1 134 ? -23.931 8.401 -0.474 1.00 94.31 134 ARG A C 1
ATOM 1028 O O . ARG A 1 134 ? -24.550 8.396 0.588 1.00 94.31 134 ARG A O 1
ATOM 1035 N N . ARG A 1 135 ? -22.941 9.255 -0.726 1.00 92.25 135 ARG A N 1
ATOM 1036 C CA . ARG A 1 135 ? -22.389 10.256 0.196 1.00 92.25 135 ARG A CA 1
ATOM 1037 C C . ARG A 1 135 ? -22.600 11.660 -0.360 1.00 92.25 135 ARG A C 1
ATOM 1039 O O . ARG A 1 135 ? -21.648 12.408 -0.566 1.00 92.25 135 ARG A O 1
ATOM 1046 N N . GLY A 1 136 ? -23.863 12.027 -0.577 1.00 89.62 136 GLY A N 1
ATOM 1047 C CA . GLY A 1 136 ? -24.234 13.366 -1.055 1.00 89.62 136 GLY A CA 1
ATOM 1048 C C . GLY A 1 136 ? -23.857 14.505 -0.094 1.00 89.62 136 GLY A C 1
ATOM 1049 O O . GLY A 1 136 ? -23.989 15.671 -0.449 1.00 89.62 136 GLY A O 1
ATOM 1050 N N . ASP A 1 137 ? -23.393 14.174 1.116 1.00 89.44 137 ASP A N 1
ATOM 1051 C CA . ASP A 1 137 ? -22.814 15.095 2.095 1.00 89.44 137 ASP A CA 1
ATOM 1052 C C . ASP A 1 137 ? -21.379 15.540 1.760 1.00 89.44 137 ASP A C 1
ATOM 1054 O O . ASP A 1 137 ? -20.902 16.520 2.333 1.00 89.44 137 ASP A O 1
ATOM 1058 N N . LEU A 1 138 ? -20.687 14.827 0.868 1.00 91.19 138 LEU A N 1
ATOM 1059 C CA . LEU A 1 138 ? -19.276 15.045 0.559 1.00 91.19 138 LEU A CA 1
ATOM 1060 C C . LEU A 1 138 ? -19.077 15.879 -0.706 1.00 91.19 138 LEU A C 1
ATOM 1062 O O . LEU A 1 138 ? -19.830 15.782 -1.675 1.00 91.19 138 LEU A O 1
ATOM 1066 N N . ASP A 1 139 ? -18.000 16.662 -0.723 1.00 91.06 139 ASP A N 1
ATOM 1067 C CA . ASP A 1 139 ? -17.559 17.336 -1.939 1.00 91.06 139 ASP A CA 1
ATOM 1068 C C . ASP A 1 139 ? -16.748 16.398 -2.858 1.00 91.06 139 ASP A C 1
ATOM 1070 O O . ASP A 1 139 ? -16.341 15.292 -2.492 1.00 91.06 139 ASP A O 1
ATOM 1074 N N . ALA A 1 140 ? -16.475 16.848 -4.085 1.00 89.94 140 ALA A N 1
ATOM 1075 C CA . ALA A 1 140 ? -15.723 16.061 -5.064 1.00 89.94 140 ALA A CA 1
ATOM 1076 C C . ALA A 1 140 ? -14.289 15.720 -4.610 1.00 89.94 140 ALA A C 1
ATOM 1078 O O . ALA A 1 140 ? -13.710 14.721 -5.045 1.00 89.94 140 ALA A O 1
ATOM 1079 N N . SER A 1 141 ? -13.695 16.553 -3.753 1.00 89.50 141 SER A N 1
ATOM 1080 C CA . SER A 1 141 ? -12.350 16.346 -3.227 1.00 89.50 141 SER A CA 1
ATOM 1081 C C . SER A 1 141 ? -12.348 15.186 -2.227 1.00 89.50 141 SER A C 1
ATOM 1083 O O . SER A 1 141 ? -11.478 14.314 -2.300 1.00 89.50 141 SER A O 1
ATOM 1085 N N . ASP A 1 142 ? -13.324 15.156 -1.321 1.00 91.81 142 ASP A N 1
ATOM 1086 C CA . ASP A 1 142 ? -13.548 14.097 -0.332 1.00 91.81 142 ASP A CA 1
ATOM 1087 C C . ASP A 1 142 ? -13.900 12.767 -0.995 1.00 91.81 142 ASP A C 1
ATOM 1089 O O . ASP A 1 142 ? -13.314 11.731 -0.676 1.00 91.81 142 ASP A O 1
ATOM 1093 N N . VAL A 1 143 ? -14.786 12.800 -1.991 1.00 93.50 143 VAL A N 1
ATOM 1094 C CA . VAL A 1 143 ? -15.126 11.631 -2.810 1.00 93.50 143 VAL A CA 1
ATOM 1095 C C . VAL A 1 143 ? -13.884 11.068 -3.505 1.00 93.50 143 VAL A C 1
ATOM 1097 O O . VAL A 1 143 ? -13.665 9.854 -3.515 1.00 93.50 143 VAL A O 1
ATOM 1100 N N . SER A 1 144 ? -13.025 11.936 -4.049 1.00 91.25 144 SER A N 1
ATOM 1101 C CA . SER A 1 144 ? -11.758 11.509 -4.646 1.00 91.25 144 SER A CA 1
ATOM 1102 C C . SER A 1 144 ? -10.841 10.849 -3.612 1.00 91.25 144 SER A C 1
ATOM 1104 O O . SER A 1 144 ? -10.316 9.765 -3.877 1.00 91.25 144 SER A O 1
ATOM 1106 N N . LEU A 1 145 ? -10.682 11.444 -2.424 1.00 92.19 145 LEU A N 1
ATOM 1107 C CA . LEU A 1 145 ? -9.890 10.863 -1.339 1.00 92.19 145 LEU A CA 1
ATOM 1108 C C . LEU A 1 145 ? -10.395 9.464 -0.959 1.00 92.19 145 LEU A C 1
ATOM 1110 O O . LEU A 1 145 ? -9.598 8.525 -0.941 1.00 92.19 145 LEU A O 1
ATOM 1114 N N . LEU A 1 146 ? -11.698 9.314 -0.702 1.00 94.38 146 LEU A N 1
ATOM 1115 C CA . LEU A 1 146 ? -12.300 8.030 -0.338 1.00 94.38 146 LEU A CA 1
ATOM 1116 C C . LEU A 1 146 ? -12.119 6.983 -1.439 1.00 94.38 146 LEU A C 1
ATOM 1118 O O . LEU A 1 146 ? -11.773 5.843 -1.139 1.00 94.38 146 LEU A O 1
ATOM 1122 N N . ASN A 1 147 ? -12.274 7.368 -2.709 1.00 93.44 147 ASN A N 1
ATOM 1123 C CA . ASN A 1 147 ? -12.039 6.472 -3.838 1.00 93.44 147 ASN A CA 1
ATOM 1124 C C . ASN A 1 147 ? -10.594 5.944 -3.864 1.00 93.44 147 ASN A C 1
ATOM 1126 O O . ASN A 1 147 ? -10.366 4.742 -3.977 1.00 93.44 147 ASN A O 1
ATOM 1130 N N . TRP A 1 148 ? -9.604 6.831 -3.737 1.00 91.75 148 TRP A N 1
ATOM 1131 C CA . TRP A 1 148 ? -8.193 6.431 -3.733 1.00 91.75 148 TRP A CA 1
ATOM 1132 C C . TRP A 1 148 ? -7.828 5.588 -2.511 1.00 91.75 148 TRP A C 1
ATOM 1134 O O . TRP A 1 148 ? -7.103 4.603 -2.641 1.00 91.75 148 TRP A O 1
ATOM 1144 N N . ALA A 1 149 ? -8.350 5.948 -1.340 1.00 92.88 149 ALA A N 1
ATOM 1145 C CA . ALA A 1 149 ? -8.121 5.217 -0.105 1.00 92.88 149 ALA A CA 1
ATOM 1146 C C . ALA A 1 149 ? -8.745 3.806 -0.158 1.00 92.88 149 ALA A C 1
ATOM 1148 O O . ALA A 1 149 ? -8.086 2.828 0.194 1.00 92.88 149 ALA A O 1
ATOM 1149 N N . MET A 1 150 ? -9.962 3.678 -0.699 1.00 94.56 150 MET A N 1
ATOM 1150 C CA . MET A 1 150 ? -10.625 2.397 -0.962 1.00 94.56 150 MET A CA 1
ATOM 1151 C C . MET A 1 150 ? -9.814 1.521 -1.925 1.00 94.56 150 MET A C 1
ATOM 1153 O O . MET A 1 150 ? -9.557 0.358 -1.621 1.00 94.56 150 MET A O 1
ATOM 1157 N N . LEU A 1 151 ? -9.378 2.063 -3.068 1.00 90.38 151 LEU A N 1
ATOM 1158 C CA . LEU A 1 151 ? -8.577 1.310 -4.039 1.00 90.38 151 LEU A CA 1
ATOM 1159 C C . LEU A 1 151 ? -7.250 0.822 -3.436 1.00 90.38 151 LEU A C 1
ATOM 1161 O O . LEU A 1 151 ? -6.826 -0.296 -3.719 1.00 90.38 151 LEU A O 1
ATOM 1165 N N . ALA A 1 152 ? -6.618 1.620 -2.573 1.00 89.19 152 ALA A N 1
ATOM 1166 C CA . ALA A 1 152 ? -5.396 1.230 -1.874 1.00 89.19 152 ALA A CA 1
ATOM 1167 C C . ALA A 1 152 ? -5.632 0.101 -0.850 1.00 89.19 152 ALA A C 1
ATOM 1169 O O . ALA A 1 152 ? -4.849 -0.849 -0.789 1.00 89.19 152 ALA A O 1
ATOM 1170 N N . VAL A 1 153 ? -6.740 0.153 -0.097 1.00 92.19 153 VAL A N 1
ATOM 1171 C CA . VAL A 1 153 ? -7.163 -0.939 0.800 1.00 92.19 153 VAL A CA 1
ATOM 1172 C C . VAL A 1 153 ? -7.382 -2.228 0.011 1.00 92.19 153 VAL A C 1
ATOM 1174 O O . VAL A 1 153 ? -6.795 -3.259 0.345 1.00 92.19 153 VAL A O 1
ATOM 1177 N N . LEU A 1 154 ? -8.164 -2.171 -1.069 1.00 90.19 154 LEU A N 1
ATOM 1178 C CA . LEU A 1 154 ? -8.467 -3.333 -1.907 1.00 90.19 154 LEU A CA 1
ATOM 1179 C C . LEU A 1 154 ? -7.223 -3.869 -2.629 1.00 90.19 154 LEU A C 1
ATOM 1181 O O . LEU A 1 154 ? -7.103 -5.074 -2.819 1.00 90.19 154 LEU A O 1
ATOM 1185 N N . GLY A 1 155 ? -6.266 -3.010 -2.986 1.00 86.00 155 GLY A N 1
ATOM 1186 C CA . GLY A 1 155 ? -4.998 -3.399 -3.610 1.00 86.00 155 GLY A CA 1
ATOM 1187 C C . GLY A 1 155 ? -3.950 -3.963 -2.640 1.00 86.00 155 GLY A C 1
ATOM 1188 O O . GLY A 1 155 ? -2.930 -4.502 -3.084 1.00 86.00 155 GLY A O 1
ATOM 1189 N N . SER A 1 156 ? -4.178 -3.879 -1.326 1.00 85.38 156 SER A N 1
ATOM 1190 C CA . SER A 1 156 ? -3.195 -4.238 -0.293 1.00 85.38 156 SER A CA 1
ATOM 1191 C C . SER A 1 156 ? -2.690 -5.696 -0.287 1.00 85.38 156 SER A C 1
ATOM 1193 O O . SER A 1 156 ? -1.500 -5.875 0.001 1.00 85.38 156 SER A O 1
ATOM 1195 N N . PRO A 1 157 ? -3.461 -6.743 -0.673 1.00 81.62 157 PRO A N 1
ATOM 1196 C CA . PRO A 1 157 ? -2.941 -8.118 -0.736 1.00 81.62 157 PRO A CA 1
ATOM 1197 C C . PRO A 1 157 ? -1.778 -8.293 -1.712 1.00 81.62 157 PRO A C 1
ATOM 1199 O O . PRO A 1 157 ? -0.985 -9.221 -1.572 1.00 81.62 157 PRO A O 1
ATOM 1202 N N . SER A 1 158 ? -1.633 -7.386 -2.678 1.00 67.56 158 SER A N 1
ATOM 1203 C CA . SER A 1 158 ? -0.520 -7.394 -3.634 1.00 67.56 158 SER A CA 1
ATOM 1204 C C . SER A 1 158 ? 0.848 -7.242 -2.942 1.00 67.56 158 SER A C 1
ATOM 1206 O O . SER A 1 158 ? 1.876 -7.633 -3.499 1.00 67.56 158 SER A O 1
ATOM 1208 N N . HIS A 1 159 ? 0.862 -6.701 -1.717 1.00 64.56 159 HIS A N 1
ATOM 1209 C CA . HIS A 1 159 ? 2.060 -6.399 -0.932 1.00 64.56 159 HIS A CA 1
ATOM 1210 C C . HIS A 1 159 ? 2.380 -7.445 0.143 1.00 64.56 159 HIS A C 1
ATOM 1212 O O . HIS A 1 159 ? 3.481 -7.435 0.691 1.00 64.56 159 HIS A O 1
ATOM 1218 N N . SER A 1 160 ? 1.448 -8.350 0.465 1.00 66.81 160 SER A N 1
ATOM 1219 C CA . SER A 1 160 ? 1.635 -9.314 1.552 1.00 66.81 160 SER A CA 1
ATOM 1220 C C . SER A 1 160 ? 0.943 -10.649 1.285 1.00 66.81 160 SER A C 1
ATOM 1222 O O . SER A 1 160 ? -0.178 -10.718 0.790 1.00 66.81 160 SER A O 1
ATOM 1224 N N . ARG A 1 161 ? 1.605 -11.750 1.647 1.00 66.56 161 ARG A N 1
ATOM 1225 C CA . ARG A 1 161 ? 0.958 -13.065 1.685 1.00 66.56 161 ARG A CA 1
ATOM 1226 C C . ARG A 1 161 ? 0.358 -13.259 3.072 1.00 66.56 161 ARG A C 1
ATOM 1228 O O . ARG A 1 161 ? 1.090 -13.515 4.022 1.00 66.56 161 ARG A O 1
ATOM 1235 N N . ALA A 1 162 ? -0.957 -13.111 3.184 1.00 65.88 162 ALA A N 1
ATOM 1236 C CA . ALA A 1 162 ? -1.681 -13.424 4.409 1.00 65.88 162 ALA A CA 1
ATOM 1237 C C . ALA A 1 162 ? -1.992 -14.927 4.487 1.00 65.88 162 ALA A C 1
ATOM 1239 O O . ALA A 1 162 ? -2.391 -15.527 3.490 1.00 65.88 162 ALA A O 1
ATOM 1240 N N . GLY A 1 163 ? -1.844 -15.525 5.672 1.00 77.50 163 GLY A N 1
ATOM 1241 C CA . GLY A 1 163 ? -2.218 -16.919 5.958 1.00 77.50 163 GLY A CA 1
ATOM 1242 C C . GLY A 1 163 ? -3.724 -17.122 6.171 1.00 77.50 163 GLY A C 1
ATOM 1243 O O . GLY A 1 163 ? -4.113 -17.884 7.048 1.00 77.50 163 GLY A O 1
ATOM 1244 N N . VAL A 1 164 ? -4.558 -16.392 5.428 1.00 86.25 164 VAL A N 1
ATOM 1245 C CA . VAL A 1 164 ? -6.028 -16.396 5.519 1.00 86.25 164 VAL A CA 1
ATOM 1246 C C . VAL A 1 164 ? -6.598 -17.053 4.259 1.00 86.25 164 VAL A C 1
ATOM 1248 O O . VAL A 1 164 ? -5.994 -16.943 3.191 1.00 86.25 164 VAL A O 1
ATOM 1251 N N . SER A 1 165 ? -7.744 -17.736 4.364 1.00 90.44 165 SER A N 1
ATOM 1252 C CA . SER A 1 165 ? -8.437 -18.277 3.186 1.00 90.44 165 SER A CA 1
ATOM 1253 C C . SER A 1 165 ? -8.906 -17.156 2.254 1.00 90.44 165 SER A C 1
ATOM 1255 O O . SER A 1 165 ? -9.216 -16.055 2.706 1.00 90.44 165 SER A O 1
ATOM 1257 N N . ASP A 1 166 ? -8.996 -17.440 0.955 1.00 90.06 166 ASP A N 1
ATOM 1258 C CA . ASP A 1 166 ? -9.375 -16.440 -0.050 1.00 90.06 166 ASP A CA 1
ATOM 1259 C C . ASP A 1 166 ? -10.743 -15.804 0.247 1.00 90.06 166 ASP A C 1
ATOM 1261 O O . ASP A 1 166 ? -10.851 -14.581 0.271 1.00 90.06 166 ASP A O 1
ATOM 1265 N N . GLY A 1 167 ? -11.759 -16.604 0.596 1.00 91.94 167 GLY A N 1
ATOM 1266 C CA . GLY A 1 167 ? -13.082 -16.080 0.963 1.00 91.94 167 GLY A CA 1
ATOM 1267 C C . GLY A 1 167 ? -13.047 -15.159 2.187 1.00 91.94 167 GLY A C 1
ATOM 1268 O O . GLY A 1 167 ? -13.646 -14.087 2.181 1.00 91.94 167 GLY A O 1
ATOM 1269 N N . ARG A 1 168 ? -12.265 -15.514 3.215 1.00 93.69 168 ARG A N 1
ATOM 1270 C CA . ARG A 1 168 ? -12.130 -14.674 4.410 1.00 93.69 168 ARG A CA 1
ATOM 1271 C C . ARG A 1 168 ? -11.326 -13.401 4.134 1.00 93.69 168 ARG A C 1
ATOM 1273 O O . ARG A 1 168 ? -11.603 -12.359 4.722 1.00 93.69 168 ARG A O 1
ATOM 1280 N N . LEU A 1 169 ? -10.353 -13.457 3.227 1.00 91.75 169 LEU A N 1
ATOM 1281 C CA . LEU A 1 169 ? -9.624 -12.279 2.766 1.00 91.75 169 LEU A CA 1
ATOM 1282 C C . LEU A 1 169 ? -10.556 -11.301 2.032 1.00 91.75 169 LEU A C 1
ATOM 1284 O O . LEU A 1 169 ? -10.506 -10.107 2.323 1.00 91.75 169 LEU A O 1
ATOM 1288 N N . VAL A 1 170 ? -11.438 -11.798 1.155 1.00 94.31 170 VAL A N 1
ATOM 1289 C CA . VAL A 1 170 ? -12.472 -10.980 0.494 1.00 94.31 170 VAL A CA 1
ATOM 1290 C C . VAL A 1 170 ? -13.366 -10.298 1.531 1.00 94.31 170 VAL A C 1
ATOM 1292 O O . VAL A 1 170 ? -13.530 -9.081 1.476 1.00 94.31 170 VAL A O 1
ATOM 1295 N N . GLU A 1 171 ? -13.875 -11.037 2.522 1.00 95.00 171 GLU A N 1
ATOM 1296 C CA . GLU A 1 171 ? -14.726 -10.476 3.583 1.00 95.00 171 GLU A CA 1
ATOM 1297 C C . GLU A 1 171 ? -14.046 -9.343 4.363 1.00 95.00 171 GLU A C 1
ATOM 1299 O O . GLU A 1 171 ? -14.662 -8.306 4.618 1.00 95.00 171 GLU A O 1
ATOM 1304 N N . LEU A 1 172 ? -12.775 -9.522 4.743 1.00 95.06 172 LEU A N 1
ATOM 1305 C CA . LEU A 1 172 ? -12.014 -8.507 5.476 1.00 95.06 172 LEU A CA 1
ATOM 1306 C C . LEU A 1 172 ? -11.799 -7.246 4.643 1.00 95.06 172 LEU A C 1
ATOM 1308 O O . LEU A 1 172 ? -11.944 -6.141 5.164 1.00 95.06 172 LEU A O 1
ATOM 1312 N N . LEU A 1 173 ? -11.459 -7.401 3.363 1.00 94.44 173 LEU A N 1
ATOM 1313 C CA . LEU A 1 173 ? -11.248 -6.280 2.451 1.00 94.44 173 LEU A CA 1
ATOM 1314 C C . LEU A 1 173 ? -12.549 -5.535 2.148 1.00 94.44 173 LEU A C 1
ATOM 1316 O O . LEU A 1 173 ? -12.574 -4.307 2.213 1.00 94.44 173 LEU A O 1
ATOM 1320 N N . GLU A 1 174 ? -13.634 -6.263 1.873 1.00 95.38 174 GLU A N 1
ATOM 1321 C CA . GLU A 1 174 ? -14.971 -5.700 1.661 1.00 95.38 174 GLU A CA 1
ATOM 1322 C C . GLU A 1 174 ? -15.447 -4.965 2.925 1.00 95.38 174 GLU A C 1
ATOM 1324 O O . GLU A 1 174 ? -16.014 -3.875 2.847 1.00 95.38 174 GLU A O 1
ATOM 1329 N N . GLY A 1 175 ? -15.204 -5.538 4.108 1.00 96.00 175 GLY A N 1
ATOM 1330 C CA . GLY A 1 175 ? -15.490 -4.908 5.397 1.00 96.00 175 GLY A CA 1
ATOM 1331 C C . GLY A 1 175 ? -14.678 -3.631 5.621 1.00 96.00 175 GLY A C 1
ATOM 1332 O O . GLY A 1 175 ? -15.252 -2.587 5.918 1.00 96.00 175 GLY A O 1
ATOM 1333 N N . ALA A 1 176 ? -13.360 -3.683 5.416 1.00 96.12 176 ALA A N 1
ATOM 1334 C CA . ALA A 1 176 ? -12.473 -2.532 5.572 1.00 96.12 176 ALA A CA 1
ATOM 1335 C C . ALA A 1 176 ? -12.841 -1.388 4.615 1.00 96.12 176 ALA A C 1
ATOM 1337 O O . ALA A 1 176 ? -12.949 -0.239 5.043 1.00 96.12 176 ALA A O 1
ATOM 1338 N N . ALA A 1 177 ? -13.092 -1.699 3.340 1.00 95.94 177 ALA A N 1
ATOM 1339 C CA . ALA A 1 177 ? -13.504 -0.722 2.339 1.00 95.94 177 ALA A CA 1
ATOM 1340 C C . ALA A 1 177 ? -14.852 -0.075 2.692 1.00 95.94 177 ALA A C 1
ATOM 1342 O O . ALA A 1 177 ? -14.980 1.145 2.618 1.00 95.94 177 ALA A O 1
ATOM 1343 N N . ARG A 1 178 ? -15.846 -0.855 3.139 1.00 95.50 178 ARG A N 1
ATOM 1344 C CA . ARG A 1 178 ? -17.145 -0.311 3.571 1.00 95.50 178 ARG A CA 1
ATOM 1345 C C . ARG A 1 178 ? -17.020 0.596 4.790 1.00 95.50 178 ARG A C 1
ATOM 1347 O O . ARG A 1 178 ? -17.579 1.690 4.780 1.00 95.50 178 ARG A O 1
ATOM 1354 N N . THR A 1 179 ? -16.257 0.185 5.801 1.00 95.25 179 THR A N 1
ATOM 1355 C CA . THR A 1 179 ? -16.001 1.009 6.990 1.00 95.25 179 THR A CA 1
ATOM 1356 C C . THR A 1 179 ? -15.309 2.320 6.623 1.00 95.25 179 THR A C 1
ATOM 1358 O O . THR A 1 179 ? -15.702 3.381 7.103 1.00 95.25 179 THR A O 1
ATOM 1361 N N . LEU A 1 180 ? -14.329 2.266 5.718 1.00 94.75 180 LEU A N 1
ATOM 1362 C CA . LEU A 1 180 ? -13.634 3.438 5.189 1.00 94.75 180 LEU A CA 1
ATOM 1363 C C . LEU A 1 180 ? -14.593 4.385 4.454 1.00 94.75 180 LEU A C 1
ATOM 1365 O O . LEU A 1 180 ? -14.584 5.584 4.713 1.00 94.75 180 LEU A O 1
AT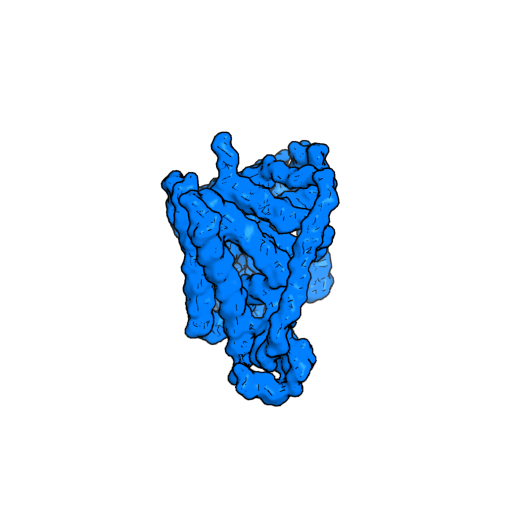OM 1369 N N . LEU A 1 181 ? -15.449 3.863 3.572 1.00 94.31 181 LEU A N 1
ATOM 1370 C CA . LEU A 1 181 ? -16.429 4.657 2.818 1.00 94.31 181 LEU A CA 1
ATOM 1371 C C . LEU A 1 181 ? -17.514 5.283 3.715 1.00 94.31 181 LEU A C 1
ATOM 1373 O O . LEU A 1 181 ? -18.075 6.328 3.376 1.00 94.31 181 LEU A O 1
ATOM 1377 N N . ALA A 1 182 ? -17.812 4.658 4.855 1.00 93.38 182 ALA A N 1
ATOM 1378 C CA . ALA A 1 182 ? -18.761 5.154 5.851 1.00 93.38 182 ALA A CA 1
ATOM 1379 C C . ALA A 1 182 ? -18.136 6.129 6.866 1.00 93.38 182 ALA A C 1
ATOM 1381 O O . ALA A 1 182 ? -18.864 6.790 7.609 1.00 93.38 182 ALA A O 1
ATOM 1382 N N . ALA A 1 183 ? -16.805 6.236 6.914 1.00 92.38 183 ALA A N 1
ATOM 1383 C CA . ALA A 1 183 ? -16.118 7.081 7.878 1.00 92.38 183 ALA A CA 1
ATOM 1384 C C . ALA A 1 183 ? -16.482 8.564 7.691 1.00 92.38 183 ALA A C 1
ATOM 1386 O O . ALA A 1 183 ? -16.683 9.064 6.575 1.00 92.38 183 ALA A O 1
ATOM 1387 N N . ARG A 1 184 ? -16.563 9.283 8.815 1.00 88.25 184 ARG A N 1
ATOM 1388 C CA . ARG A 1 184 ? -16.725 10.737 8.817 1.00 88.25 184 ARG A CA 1
ATOM 1389 C C . ARG A 1 184 ? -15.361 11.380 8.628 1.00 88.25 184 ARG A C 1
ATOM 1391 O O . ARG A 1 184 ? -14.461 11.160 9.433 1.00 88.25 184 ARG A O 1
ATOM 1398 N N . LEU A 1 185 ? -15.233 12.188 7.584 1.00 86.00 185 LEU A N 1
ATOM 1399 C CA . LEU A 1 185 ? -14.062 13.033 7.402 1.00 86.00 185 LEU A CA 1
ATOM 1400 C C . LEU A 1 185 ? -14.193 14.272 8.305 1.00 86.00 185 LEU A C 1
ATOM 1402 O O . LEU A 1 185 ? -15.311 14.761 8.504 1.00 86.00 185 LEU A O 1
ATOM 1406 N N . PRO A 1 186 ? -13.090 14.791 8.872 1.00 81.31 186 PRO A N 1
ATOM 1407 C CA . PRO A 1 186 ? -13.118 16.036 9.632 1.00 81.31 186 PRO A CA 1
ATOM 1408 C C . PRO A 1 186 ? -13.774 17.163 8.814 1.00 81.31 186 PRO A C 1
ATOM 1410 O O . PRO A 1 186 ? -13.365 17.425 7.686 1.00 81.31 186 PRO A O 1
ATOM 1413 N N . ALA A 1 187 ? -14.777 17.860 9.358 1.00 66.75 187 ALA A N 1
ATOM 1414 C CA . ALA A 1 187 ? -15.499 18.917 8.634 1.00 66.75 187 ALA A CA 1
ATOM 1415 C C . ALA A 1 187 ? -14.563 20.056 8.202 1.00 66.75 187 ALA A C 1
ATOM 1417 O O . ALA A 1 187 ? -13.724 20.455 8.998 1.00 66.75 187 ALA A O 1
ATOM 1418 N N . HIS A 1 188 ? -14.721 20.618 6.996 1.00 56.03 188 HIS A N 1
ATOM 1419 C CA . HIS A 1 188 ? -13.888 21.692 6.404 1.00 56.03 188 HIS A CA 1
ATOM 1420 C C . HIS A 1 188 ? -13.783 23.015 7.199 1.00 56.03 188 HIS A C 1
ATOM 1422 O O . HIS A 1 188 ? -13.089 23.934 6.770 1.00 56.03 188 HIS A O 1
ATOM 1428 N N . CYS A 1 189 ? -14.413 23.127 8.369 1.00 35.09 189 CYS A N 1
ATOM 1429 C CA . CYS A 1 189 ? -14.364 24.321 9.205 1.00 35.09 189 CYS A CA 1
ATOM 1430 C C . CYS A 1 189 ? -13.201 24.264 10.202 1.00 35.09 189 CYS A C 1
ATOM 1432 O O . CYS A 1 189 ? -13.255 23.538 11.193 1.00 35.09 189 CYS A O 1
ATOM 1434 N N . GLY A 1 190 ? -12.175 25.075 9.953 1.00 40.44 190 GLY A N 1
ATOM 1435 C CA . GLY A 1 190 ? -11.094 25.345 10.897 1.00 40.44 190 GLY A CA 1
ATOM 1436 C C . GLY A 1 190 ? -9.763 25.523 10.183 1.00 40.44 190 GLY A C 1
ATOM 1437 O O . GLY A 1 190 ? -9.317 24.620 9.477 1.00 40.44 190 GLY A O 1
ATOM 1438 N N . ASP A 1 191 ? -9.151 26.690 10.374 1.00 36.41 191 ASP A N 1
ATOM 1439 C CA . ASP A 1 191 ? -7.771 26.970 9.984 1.00 36.41 191 ASP A CA 1
ATOM 1440 C C . ASP A 1 191 ? -6.878 25.833 10.510 1.00 36.41 191 ASP A C 1
ATOM 1442 O O . ASP A 1 191 ? -6.899 25.566 11.720 1.00 36.41 191 ASP A O 1
ATOM 1446 N N . PRO A 1 192 ? -6.154 25.090 9.653 1.00 42.72 192 PRO A N 1
ATOM 1447 C CA . PRO A 1 192 ? -5.180 24.140 10.144 1.00 42.72 192 PRO A CA 1
ATOM 1448 C C . PRO A 1 192 ? -4.138 24.968 10.882 1.00 42.72 192 PRO A C 1
ATOM 1450 O O . PRO A 1 192 ? -3.327 25.645 10.257 1.00 42.72 192 PRO A O 1
ATOM 1453 N N . GLY A 1 193 ? -4.186 24.932 12.216 1.00 36.47 193 GLY A N 1
ATOM 1454 C CA . GLY A 1 193 ? -3.148 25.463 13.082 1.00 36.47 193 GLY A CA 1
ATOM 1455 C C . GLY A 1 193 ? -1.840 24.793 12.697 1.00 36.47 193 GLY A C 1
ATOM 1456 O O . GLY A 1 193 ? -1.493 23.730 13.209 1.00 36.47 193 GLY A O 1
ATOM 1457 N N . GLY A 1 194 ? -1.162 25.399 11.727 1.00 32.94 194 GLY A N 1
ATOM 1458 C CA . GLY A 1 194 ? 0.054 24.922 11.123 1.00 32.94 194 GLY A CA 1
ATOM 1459 C C . GLY A 1 194 ? 1.136 24.999 12.168 1.00 32.94 194 GLY A C 1
ATOM 1460 O O . GLY A 1 194 ? 1.899 25.958 12.224 1.00 32.94 194 GLY A O 1
ATOM 1461 N N . ARG A 1 195 ? 1.255 23.949 12.977 1.00 35.94 195 ARG A N 1
ATOM 1462 C CA . ARG A 1 195 ? 2.535 23.605 13.576 1.00 35.94 195 ARG A CA 1
ATOM 1463 C C . ARG A 1 195 ? 3.393 23.059 12.447 1.00 35.94 195 ARG A C 1
ATOM 1465 O O . ARG A 1 195 ? 3.627 21.861 12.336 1.00 35.94 195 ARG A O 1
ATOM 1472 N N . GLY A 1 196 ? 3.837 23.968 11.578 1.00 28.70 196 GLY A N 1
ATOM 1473 C CA . GLY A 1 196 ? 5.044 23.748 10.813 1.00 28.70 196 GLY A CA 1
ATOM 1474 C C . GLY A 1 196 ? 6.103 23.414 11.844 1.00 28.70 196 GLY A C 1
ATOM 1475 O O . GLY A 1 196 ? 6.448 24.260 12.668 1.00 28.70 196 GLY A O 1
ATOM 1476 N N . ALA A 1 197 ? 6.529 22.154 11.866 1.00 33.03 197 ALA A N 1
ATOM 1477 C CA . ALA A 1 197 ? 7.701 21.762 12.614 1.00 33.03 197 ALA A CA 1
ATOM 1478 C C . ALA A 1 197 ? 8.824 22.666 12.107 1.00 33.03 197 ALA A C 1
ATOM 1480 O O . ALA A 1 197 ? 9.304 22.508 10.982 1.00 33.03 197 ALA A O 1
ATOM 1481 N N . ALA A 1 198 ? 9.163 23.682 12.903 1.00 28.62 198 ALA A N 1
ATOM 1482 C CA . ALA A 1 198 ? 10.357 24.461 12.690 1.00 28.62 198 ALA A CA 1
ATOM 1483 C C . ALA A 1 198 ? 11.479 23.436 12.568 1.00 28.62 198 ALA A C 1
ATOM 1485 O O . ALA A 1 198 ? 11.651 22.596 13.455 1.00 28.62 198 ALA A O 1
ATOM 1486 N N . ALA A 1 199 ? 12.176 23.457 11.434 1.00 32.06 199 ALA A N 1
ATOM 1487 C CA . ALA A 1 199 ? 13.399 22.706 11.269 1.00 32.06 199 ALA A CA 1
ATOM 1488 C C . ALA A 1 199 ? 14.344 23.196 12.368 1.00 32.06 199 ALA A C 1
ATOM 1490 O O . ALA A 1 199 ? 14.980 24.241 12.233 1.00 32.06 199 ALA A O 1
ATOM 1491 N N . LEU A 1 200 ? 14.368 22.481 13.493 1.00 33.22 200 LEU A N 1
ATOM 1492 C CA . LEU A 1 200 ? 15.398 22.640 14.496 1.00 33.22 200 LEU A CA 1
ATOM 1493 C C . LEU A 1 200 ? 16.697 22.406 13.739 1.00 33.22 200 LEU A C 1
ATOM 1495 O O . LEU A 1 200 ? 16.929 21.319 13.208 1.00 33.22 200 LEU A O 1
ATOM 1499 N N . GLY A 1 201 ? 17.482 23.472 13.597 1.00 33.09 201 GLY A N 1
ATOM 1500 C CA . GLY A 1 201 ? 18.806 23.428 13.006 1.00 33.09 201 GLY A CA 1
ATOM 1501 C C . GLY A 1 201 ? 19.689 22.550 13.875 1.00 33.09 201 GLY A C 1
ATOM 1502 O O . GLY A 1 201 ? 20.368 23.037 14.772 1.00 33.09 201 GLY A O 1
ATOM 1503 N N . VAL A 1 202 ? 19.639 21.243 13.638 1.00 36.72 202 VAL A N 1
ATOM 1504 C CA . VAL A 1 202 ? 20.586 20.294 14.206 1.00 36.72 202 VAL A CA 1
ATOM 1505 C C . VAL A 1 202 ? 21.905 20.488 13.465 1.00 36.72 202 VAL A C 1
ATOM 1507 O O . VAL A 1 202 ? 21.926 20.655 12.243 1.00 36.72 202 VAL A O 1
ATOM 1510 N N . ALA A 1 203 ? 22.991 20.521 14.237 1.00 42.22 203 ALA A N 1
ATOM 1511 C CA . ALA A 1 203 ? 24.365 20.708 13.791 1.00 42.22 203 ALA A CA 1
ATOM 1512 C C . ALA A 1 203 ? 24.667 19.986 12.469 1.00 42.22 203 ALA A C 1
ATOM 1514 O O . ALA A 1 203 ? 24.238 18.848 12.287 1.00 42.22 203 ALA A O 1
ATOM 1515 N N . SER A 1 204 ? 25.416 20.664 11.583 1.00 45.47 204 SER A N 1
ATOM 1516 C CA . SER A 1 204 ? 25.963 20.170 10.307 1.00 45.47 204 SER A CA 1
ATOM 1517 C C . SER A 1 204 ? 25.926 18.643 10.205 1.00 45.47 204 SER A C 1
ATOM 1519 O O . SER A 1 204 ? 26.817 17.968 10.729 1.00 45.47 204 SER A O 1
ATOM 1521 N N . ALA A 1 205 ? 24.902 18.109 9.529 1.00 61.69 205 ALA A N 1
ATOM 1522 C CA . ALA A 1 205 ? 24.785 16.681 9.278 1.00 61.69 205 ALA A CA 1
ATOM 1523 C C . ALA A 1 205 ? 26.117 16.163 8.717 1.00 61.69 205 ALA A C 1
ATOM 1525 O O . ALA A 1 205 ? 26.736 16.807 7.863 1.00 61.69 205 ALA A O 1
ATOM 1526 N N . SER A 1 206 ? 26.601 15.031 9.234 1.00 84.06 206 SER A N 1
ATOM 1527 C CA . SER A 1 206 ? 27.853 14.452 8.744 1.00 84.06 206 SER A CA 1
ATOM 1528 C C . SER A 1 206 ? 27.787 14.273 7.219 1.00 84.06 206 SER A C 1
ATOM 1530 O O . SER A 1 206 ? 26.718 14.058 6.651 1.00 84.06 206 SER A O 1
ATOM 1532 N N . ARG A 1 207 ? 28.931 14.304 6.526 1.00 84.94 207 ARG A N 1
ATOM 1533 C CA . ARG A 1 207 ? 28.975 14.057 5.068 1.00 84.94 207 ARG A CA 1
ATOM 1534 C C . ARG A 1 207 ? 28.261 12.757 4.673 1.00 84.94 207 ARG A C 1
ATOM 1536 O O . ARG A 1 207 ? 27.603 12.700 3.639 1.00 84.94 207 ARG A O 1
ATOM 1543 N N . ARG A 1 208 ? 28.346 11.736 5.534 1.00 86.75 208 ARG A N 1
ATOM 1544 C CA . ARG A 1 208 ? 27.620 10.470 5.387 1.00 86.75 208 ARG A CA 1
ATOM 1545 C C . ARG A 1 208 ? 26.102 10.674 5.452 1.00 86.75 208 ARG A C 1
ATOM 1547 O O . ARG A 1 208 ? 25.397 10.157 4.595 1.00 86.75 208 ARG A O 1
ATOM 1554 N N . GLU A 1 209 ? 25.611 11.450 6.413 1.00 87.75 209 GLU A N 1
ATOM 1555 C CA . GLU A 1 209 ? 24.185 11.776 6.554 1.00 87.75 209 GLU A CA 1
ATOM 1556 C C . GLU A 1 209 ? 23.639 12.562 5.356 1.00 87.75 209 GLU A C 1
ATOM 1558 O O . GLU A 1 209 ? 22.558 12.249 4.856 1.00 87.75 209 GLU A O 1
ATOM 1563 N N . SER A 1 210 ? 24.406 13.522 4.831 1.00 88.56 210 SER A N 1
ATOM 1564 C CA . SER A 1 210 ? 24.025 14.265 3.623 1.00 88.56 210 SER A CA 1
ATOM 1565 C C . SER A 1 210 ? 23.873 13.350 2.405 1.00 88.56 210 SER A C 1
ATOM 1567 O O . SER A 1 210 ? 22.929 13.514 1.630 1.00 88.56 210 SER A O 1
ATOM 1569 N N . LEU A 1 211 ? 24.749 12.346 2.255 1.00 91.00 211 LEU A N 1
ATOM 1570 C CA . LEU A 1 211 ? 24.625 11.335 1.197 1.00 91.00 211 LEU A CA 1
ATOM 1571 C C . LEU A 1 211 ? 23.379 10.476 1.375 1.00 91.00 211 LEU A C 1
ATOM 1573 O O . LEU A 1 211 ? 22.655 10.266 0.407 1.00 91.00 211 LEU A O 1
ATOM 1577 N N . VAL A 1 212 ? 23.100 10.013 2.596 1.00 90.38 212 VAL A N 1
ATOM 1578 C CA . VAL A 1 212 ? 21.903 9.209 2.887 1.00 90.38 212 VAL A CA 1
ATOM 1579 C C . VAL A 1 212 ? 20.629 10.006 2.596 1.00 90.38 212 VAL A C 1
ATOM 1581 O O . VAL A 1 212 ? 19.716 9.494 1.948 1.00 90.38 212 VAL A O 1
ATOM 1584 N N . ALA A 1 213 ? 20.568 11.275 3.003 1.00 87.69 213 ALA A N 1
ATOM 1585 C CA . ALA A 1 213 ? 19.425 12.146 2.736 1.00 87.69 213 ALA A CA 1
ATOM 1586 C C . ALA A 1 213 ? 19.229 12.410 1.230 1.00 87.69 213 ALA A C 1
ATOM 1588 O O . ALA A 1 213 ? 18.101 12.362 0.729 1.00 87.69 213 ALA A O 1
ATOM 1589 N N . ALA A 1 214 ? 20.316 12.652 0.490 1.00 89.94 214 ALA A N 1
ATOM 1590 C CA . ALA A 1 214 ? 20.267 12.830 -0.960 1.00 89.94 214 ALA A CA 1
ATOM 1591 C C . ALA A 1 214 ? 19.832 11.544 -1.681 1.00 89.94 214 ALA A C 1
ATOM 1593 O O . ALA A 1 214 ? 18.943 11.596 -2.532 1.00 89.94 214 ALA A O 1
ATOM 1594 N N . ALA A 1 215 ? 20.396 10.395 -1.297 1.00 88.88 215 ALA A N 1
ATOM 1595 C CA . ALA A 1 215 ? 20.046 9.085 -1.836 1.00 88.88 215 ALA A CA 1
ATOM 1596 C C . ALA A 1 215 ? 18.566 8.759 -1.622 1.00 88.88 215 ALA A C 1
ATOM 1598 O O . ALA A 1 215 ? 17.875 8.396 -2.567 1.00 88.88 215 ALA A O 1
ATOM 1599 N N . THR A 1 216 ? 18.064 8.973 -0.404 1.00 85.62 216 THR A N 1
ATOM 1600 C CA . THR A 1 216 ? 16.656 8.767 -0.035 1.00 85.62 216 THR A CA 1
ATOM 1601 C C . THR A 1 216 ? 15.715 9.514 -0.983 1.00 85.62 216 THR A C 1
ATOM 1603 O O . THR A 1 216 ? 14.782 8.939 -1.539 1.00 85.62 216 THR A O 1
ATOM 1606 N N . ARG A 1 217 ? 15.992 10.804 -1.213 1.00 84.56 217 ARG A N 1
ATOM 1607 C CA . ARG A 1 217 ? 15.188 11.655 -2.096 1.00 84.56 217 ARG A CA 1
ATOM 1608 C C . ARG A 1 217 ? 15.249 11.199 -3.554 1.00 84.56 217 ARG A C 1
ATOM 1610 O O . ARG A 1 217 ? 14.227 11.208 -4.234 1.00 84.56 217 ARG A O 1
ATOM 1617 N N . LEU A 1 218 ? 16.438 10.863 -4.053 1.00 86.00 218 LEU A N 1
ATOM 1618 C CA . LEU A 1 218 ? 16.627 10.505 -5.459 1.00 86.00 218 LEU A CA 1
ATOM 1619 C C . LEU A 1 218 ? 16.050 9.120 -5.768 1.00 86.00 218 LEU A C 1
ATOM 1621 O O . LEU A 1 218 ? 15.265 9.001 -6.708 1.00 86.00 218 LEU A O 1
ATOM 1625 N N . PHE A 1 219 ? 16.337 8.110 -4.941 1.00 84.69 219 PHE A N 1
ATOM 1626 C CA . PHE A 1 219 ? 15.772 6.769 -5.101 1.00 84.69 219 PHE A CA 1
ATOM 1627 C C . PHE A 1 219 ? 14.247 6.773 -4.994 1.00 84.69 219 PHE A C 1
ATOM 1629 O O . PHE A 1 219 ? 13.589 6.176 -5.840 1.00 84.69 219 PHE A O 1
ATOM 1636 N N . GLY A 1 220 ? 13.668 7.509 -4.038 1.00 75.88 220 GLY A N 1
ATOM 1637 C CA . GLY A 1 220 ? 12.212 7.595 -3.892 1.00 75.88 220 GLY A CA 1
ATOM 1638 C C . GLY A 1 220 ? 11.488 8.236 -5.083 1.00 75.88 220 GLY A C 1
ATOM 1639 O O . GLY A 1 220 ? 10.320 7.936 -5.325 1.00 75.88 220 GLY A O 1
ATOM 1640 N N . ARG A 1 221 ? 12.164 9.111 -5.842 1.00 78.50 221 ARG A N 1
ATOM 1641 C CA . ARG A 1 221 ? 11.565 9.849 -6.970 1.00 78.50 221 ARG A CA 1
ATOM 1642 C C . ARG A 1 221 ? 11.823 9.218 -8.329 1.00 78.50 221 ARG A C 1
ATOM 1644 O O . ARG A 1 221 ? 10.923 9.208 -9.162 1.00 78.50 221 ARG A O 1
ATOM 1651 N N . GLN A 1 222 ? 13.049 8.763 -8.563 1.00 77.31 222 GLN A N 1
ATOM 1652 C CA . GLN A 1 222 ? 13.507 8.289 -9.871 1.00 77.31 222 GLN A CA 1
ATOM 1653 C C . GLN A 1 222 ? 13.644 6.757 -9.916 1.00 77.31 222 GLN A C 1
ATOM 1655 O O . GLN A 1 222 ? 13.614 6.169 -10.992 1.00 77.31 222 GLN A O 1
ATOM 1660 N N . GLY A 1 223 ? 13.698 6.092 -8.757 1.00 74.44 223 GLY A N 1
ATOM 1661 C CA . GLY A 1 223 ? 13.954 4.656 -8.634 1.00 74.44 223 GLY A CA 1
ATOM 1662 C C . GLY A 1 223 ? 15.442 4.334 -8.516 1.00 74.44 223 GLY A C 1
ATOM 1663 O O . GLY A 1 223 ? 16.306 5.156 -8.828 1.00 74.44 223 GLY A O 1
ATOM 1664 N N . PHE A 1 224 ? 15.761 3.126 -8.049 1.00 81.25 224 PHE A N 1
ATOM 1665 C CA . PHE A 1 224 ? 17.140 2.710 -7.830 1.00 81.25 224 PHE A CA 1
ATOM 1666 C C . PHE A 1 224 ? 17.942 2.732 -9.123 1.00 81.25 224 PHE A C 1
ATOM 1668 O O . PHE A 1 224 ? 19.013 3.318 -9.128 1.00 81.25 224 PHE A O 1
ATOM 1675 N N . HIS A 1 225 ? 17.463 2.144 -10.221 1.00 79.88 225 HIS A N 1
ATOM 1676 C CA . HIS A 1 225 ? 18.268 1.980 -11.439 1.00 79.88 225 HIS A CA 1
ATOM 1677 C C . HIS A 1 225 ? 18.660 3.297 -12.125 1.00 79.88 225 HIS A C 1
ATOM 1679 O O . HIS A 1 225 ? 19.806 3.404 -12.558 1.00 79.88 225 HIS A O 1
ATOM 1685 N N . GLU A 1 226 ? 17.782 4.300 -12.125 1.00 79.69 226 GLU A N 1
ATOM 1686 C CA . GLU A 1 226 ? 17.988 5.571 -12.838 1.00 79.69 226 GLU A CA 1
ATOM 1687 C C . GLU A 1 226 ? 19.015 6.500 -12.166 1.00 79.69 226 GLU A C 1
ATOM 1689 O O . GLU A 1 226 ? 19.647 7.315 -12.828 1.00 79.69 226 GLU A O 1
ATOM 1694 N N . VAL A 1 227 ? 19.231 6.367 -10.853 1.00 85.94 227 VAL A N 1
ATOM 1695 C CA . VAL A 1 227 ? 20.047 7.322 -10.081 1.00 85.94 227 VAL A CA 1
ATOM 1696 C C . VAL A 1 227 ? 21.524 6.925 -10.035 1.00 85.94 227 VAL A C 1
ATOM 1698 O O . VAL A 1 227 ? 21.873 5.826 -9.606 1.00 85.94 227 VAL A O 1
ATOM 1701 N N . GLY A 1 228 ? 22.440 7.829 -10.380 1.00 87.75 228 GLY A N 1
ATOM 1702 C CA . GLY A 1 228 ? 23.888 7.583 -10.278 1.00 87.75 228 GLY A CA 1
ATOM 1703 C C . GLY A 1 228 ? 24.493 7.940 -8.910 1.00 87.75 228 GLY A C 1
ATOM 1704 O O . GLY A 1 228 ? 24.072 8.897 -8.269 1.00 87.75 228 GLY A O 1
ATOM 1705 N N . LEU A 1 229 ? 25.566 7.256 -8.477 1.00 87.88 229 LEU A N 1
ATOM 1706 C CA . LEU A 1 229 ? 26.326 7.668 -7.275 1.00 87.88 229 LEU A CA 1
ATOM 1707 C C . LEU A 1 229 ? 26.910 9.085 -7.407 1.00 87.88 229 LEU A C 1
ATOM 1709 O O . LEU A 1 229 ? 26.963 9.825 -6.427 1.00 87.88 229 LEU A O 1
ATOM 1713 N N . GLY A 1 230 ? 27.319 9.477 -8.618 1.00 86.06 230 GLY A N 1
ATOM 1714 C CA . GLY A 1 230 ? 27.805 10.830 -8.897 1.00 86.06 230 GLY A CA 1
ATOM 1715 C C . GLY A 1 230 ? 26.719 11.898 -8.743 1.00 86.06 230 GLY A C 1
ATOM 1716 O O . GLY A 1 230 ? 26.982 12.947 -8.163 1.00 86.06 230 GLY A O 1
ATOM 1717 N N . GLU A 1 231 ? 25.495 11.607 -9.190 1.00 90.19 231 GLU A N 1
ATOM 1718 C CA . GLU A 1 231 ? 24.326 12.478 -9.012 1.00 90.19 231 GLU A CA 1
ATOM 1719 C C . GLU A 1 231 ? 23.986 12.646 -7.525 1.00 90.19 231 GLU A C 1
ATOM 1721 O O . GLU A 1 231 ? 23.768 13.765 -7.061 1.00 90.19 231 GLU A O 1
ATOM 1726 N N . ILE A 1 232 ? 24.022 11.554 -6.752 1.00 90.12 232 ILE A N 1
ATOM 1727 C CA . ILE A 1 232 ? 23.805 11.600 -5.300 1.00 90.12 232 ILE A CA 1
ATOM 1728 C C . ILE A 1 232 ? 24.889 12.431 -4.608 1.00 90.12 232 ILE A C 1
ATOM 1730 O O . ILE A 1 232 ? 24.573 13.260 -3.755 1.00 90.12 232 ILE A O 1
ATOM 1734 N N . GLY A 1 233 ? 26.155 12.238 -4.989 1.00 89.69 233 GLY A N 1
ATOM 1735 C CA . GLY A 1 233 ? 27.267 13.046 -4.496 1.00 89.69 233 GLY A CA 1
ATOM 1736 C C . GLY A 1 233 ? 27.046 14.531 -4.768 1.00 89.69 233 GLY A C 1
ATOM 1737 O O . GLY A 1 233 ? 27.058 15.332 -3.834 1.00 89.69 233 GLY A O 1
ATOM 1738 N N . ALA A 1 234 ? 26.752 14.892 -6.019 1.00 89.31 234 ALA A N 1
ATOM 1739 C CA . ALA A 1 234 ? 26.475 16.271 -6.412 1.00 89.31 234 ALA A CA 1
ATOM 1740 C C . ALA A 1 234 ? 25.308 16.872 -5.609 1.00 89.31 234 ALA A C 1
ATOM 1742 O O . ALA A 1 234 ? 25.429 17.971 -5.070 1.00 89.31 234 ALA A O 1
ATOM 1743 N N . ALA A 1 235 ? 24.218 16.119 -5.437 1.00 88.69 235 ALA A N 1
ATOM 1744 C CA . ALA A 1 235 ? 23.059 16.530 -4.647 1.00 88.69 235 ALA A CA 1
ATOM 1745 C C . ALA A 1 235 ? 23.341 16.657 -3.135 1.00 88.69 235 ALA A C 1
ATOM 1747 O O . ALA A 1 235 ? 22.578 17.320 -2.431 1.00 88.69 235 ALA A O 1
ATOM 1748 N N . ALA A 1 236 ? 24.404 16.021 -2.635 1.00 88.38 236 ALA A N 1
ATOM 1749 C CA . ALA A 1 236 ? 24.884 16.117 -1.257 1.00 88.38 236 ALA A CA 1
ATOM 1750 C C . ALA A 1 236 ? 26.027 17.138 -1.079 1.00 88.38 236 ALA A C 1
ATOM 1752 O O . ALA A 1 236 ? 26.545 17.278 0.029 1.00 88.38 236 ALA A O 1
ATOM 1753 N N . GLY A 1 237 ? 26.448 17.827 -2.148 1.00 86.06 237 GLY A N 1
ATOM 1754 C CA . GLY A 1 237 ? 27.600 18.735 -2.123 1.00 86.06 237 GLY A CA 1
ATOM 1755 C C . GLY A 1 237 ? 28.948 18.017 -1.973 1.00 86.06 237 GLY A C 1
ATOM 1756 O O . GLY A 1 237 ? 29.905 18.588 -1.455 1.00 86.06 237 GLY A O 1
ATOM 1757 N N . ILE A 1 238 ? 29.032 16.752 -2.391 1.00 87.00 238 ILE A N 1
ATOM 1758 C CA . ILE A 1 238 ? 30.218 15.898 -2.284 1.00 87.00 238 ILE A CA 1
ATOM 1759 C C . ILE A 1 238 ? 30.670 15.488 -3.686 1.00 87.00 238 ILE A C 1
ATOM 1761 O O . ILE A 1 238 ? 29.903 14.931 -4.465 1.00 87.00 238 ILE A O 1
ATOM 1765 N N . ALA A 1 239 ? 31.944 15.721 -4.010 1.00 81.31 239 ALA A N 1
ATOM 1766 C CA . ALA A 1 239 ? 32.510 15.285 -5.286 1.00 81.31 239 ALA A CA 1
ATOM 1767 C C . ALA A 1 239 ? 32.326 13.768 -5.478 1.00 81.31 239 ALA A C 1
ATOM 1769 O O . ALA A 1 239 ? 32.614 12.997 -4.563 1.00 81.31 239 ALA A O 1
ATOM 1770 N N . GLY A 1 240 ? 31.892 13.340 -6.669 1.00 72.94 240 GLY A N 1
ATOM 1771 C CA . GLY A 1 240 ? 31.551 11.942 -6.978 1.00 72.94 240 GLY A CA 1
ATOM 1772 C C . GLY A 1 240 ? 32.549 10.888 -6.462 1.00 72.94 240 GLY A C 1
ATOM 1773 O O . GLY A 1 240 ? 32.119 9.949 -5.793 1.00 72.94 240 GLY A O 1
ATOM 1774 N N . PRO A 1 241 ? 33.875 11.048 -6.656 1.00 79.56 241 PRO A N 1
ATOM 1775 C CA . PRO A 1 241 ? 34.865 10.097 -6.139 1.00 79.56 241 PRO A CA 1
ATOM 1776 C C . PRO A 1 241 ? 34.884 9.972 -4.606 1.00 79.56 241 PRO A C 1
ATOM 1778 O O . PRO A 1 241 ? 35.214 8.919 -4.069 1.00 79.56 241 PRO A O 1
ATOM 1781 N N . SER A 1 242 ? 34.508 11.028 -3.881 1.00 82.88 242 SER A N 1
ATOM 1782 C CA . SER A 1 242 ? 34.467 11.039 -2.414 1.00 82.88 242 SER A CA 1
ATOM 1783 C C . SER A 1 242 ? 33.269 10.279 -1.842 1.00 82.88 242 SER A C 1
ATOM 1785 O O . SER A 1 242 ? 33.293 9.930 -0.665 1.00 82.88 242 SER A O 1
ATOM 1787 N N . VAL A 1 243 ? 32.251 9.968 -2.651 1.00 86.00 243 VAL A N 1
ATOM 1788 C CA . VAL A 1 243 ? 31.120 9.122 -2.231 1.00 86.00 243 VAL A CA 1
ATOM 1789 C C . VAL A 1 243 ? 31.602 7.712 -1.880 1.00 86.00 243 VAL A C 1
ATOM 1791 O O . VAL A 1 243 ? 31.202 7.169 -0.850 1.00 86.00 243 VAL A O 1
ATOM 1794 N N . TYR A 1 244 ? 32.549 7.176 -2.659 1.00 87.25 244 TYR A N 1
ATOM 1795 C CA . TYR A 1 244 ? 33.144 5.853 -2.435 1.00 87.25 244 TYR A CA 1
ATOM 1796 C C . TYR A 1 244 ? 33.924 5.737 -1.118 1.00 87.25 244 TYR A C 1
ATOM 1798 O O . TYR A 1 244 ? 34.142 4.636 -0.626 1.00 87.25 244 TYR A O 1
ATOM 1806 N N . LYS A 1 245 ? 34.310 6.862 -0.497 1.00 87.69 245 LYS A N 1
ATOM 1807 C CA . LYS A 1 245 ? 34.927 6.859 0.842 1.00 87.69 245 LYS A CA 1
ATOM 1808 C C . LYS A 1 245 ? 33.920 6.568 1.958 1.00 87.69 245 LYS A C 1
ATOM 1810 O O . LYS A 1 245 ? 34.320 6.187 3.051 1.00 87.69 245 LYS A O 1
ATOM 1815 N N . HIS A 1 246 ? 32.632 6.800 1.709 1.00 88.19 246 HIS A N 1
ATOM 1816 C CA . HIS A 1 246 ? 31.567 6.635 2.699 1.00 88.19 246 HIS A CA 1
ATOM 1817 C C . HIS A 1 246 ? 30.732 5.372 2.471 1.00 88.19 246 HIS A C 1
ATOM 1819 O O . HIS A 1 246 ? 30.200 4.822 3.436 1.00 88.19 246 HIS A O 1
ATOM 1825 N N . PHE A 1 247 ? 30.605 4.935 1.217 1.00 90.88 247 PHE A N 1
ATOM 1826 C CA . PHE A 1 247 ? 29.813 3.775 0.820 1.00 90.88 247 PHE A CA 1
ATOM 1827 C C . PHE A 1 247 ? 30.542 3.015 -0.284 1.00 90.88 247 PHE A C 1
ATOM 1829 O O . PHE A 1 247 ? 30.900 3.610 -1.298 1.00 90.88 247 PHE A O 1
ATOM 1836 N N . ALA A 1 248 ? 30.748 1.709 -0.096 1.00 88.69 248 ALA A N 1
ATOM 1837 C CA . ALA A 1 248 ? 31.447 0.878 -1.074 1.00 88.69 248 ALA A CA 1
ATOM 1838 C C . ALA A 1 248 ? 30.621 0.687 -2.356 1.00 88.69 248 ALA A C 1
ATOM 1840 O O . ALA A 1 248 ? 31.176 0.606 -3.451 1.00 88.69 248 ALA A O 1
ATOM 1841 N N . SER A 1 249 ? 29.293 0.667 -2.231 1.00 90.62 249 SER A N 1
ATOM 1842 C CA . SER A 1 249 ? 28.381 0.488 -3.355 1.00 90.62 249 SER A CA 1
ATOM 1843 C C . SER A 1 249 ? 27.117 1.347 -3.254 1.00 90.62 249 SER A C 1
ATOM 1845 O O . SER A 1 249 ? 26.750 1.882 -2.205 1.00 90.62 249 SER A O 1
ATOM 1847 N N . LYS A 1 250 ? 26.404 1.445 -4.381 1.00 90.06 250 LYS A N 1
ATOM 1848 C CA . LYS A 1 250 ? 25.076 2.068 -4.468 1.00 90.06 250 LYS A CA 1
ATOM 1849 C C . LYS A 1 250 ? 24.030 1.323 -3.632 1.00 90.06 250 LYS A C 1
ATOM 1851 O O . LYS A 1 250 ? 23.165 1.967 -3.045 1.00 90.06 250 LYS A O 1
ATOM 1856 N N . SER A 1 251 ? 24.129 -0.005 -3.549 1.00 90.38 251 SER A N 1
ATOM 1857 C CA . SER A 1 251 ? 23.289 -0.833 -2.679 1.00 90.38 251 SER A CA 1
ATOM 1858 C C . SER A 1 251 ? 23.551 -0.565 -1.199 1.00 90.38 251 SER A C 1
ATOM 1860 O O . SER A 1 251 ? 22.588 -0.473 -0.451 1.00 90.38 251 SER A O 1
ATOM 1862 N N . ASP A 1 252 ? 24.799 -0.328 -0.778 1.00 91.19 252 ASP A N 1
ATOM 1863 C CA . ASP A 1 252 ? 25.092 0.009 0.629 1.00 91.19 252 ASP A CA 1
ATOM 1864 C C . ASP A 1 252 ? 24.507 1.365 1.027 1.00 91.19 252 ASP A C 1
ATOM 1866 O O . ASP A 1 252 ? 24.060 1.564 2.158 1.00 91.19 252 ASP A O 1
ATOM 1870 N N . LEU A 1 253 ? 24.495 2.310 0.086 1.00 91.19 253 LEU A N 1
ATOM 1871 C CA . LEU A 1 253 ? 23.864 3.608 0.282 1.00 91.19 253 LEU A CA 1
ATOM 1872 C C . LEU A 1 253 ? 22.333 3.496 0.335 1.00 91.19 253 LEU A C 1
ATOM 1874 O O . LEU A 1 253 ? 21.707 4.141 1.176 1.00 91.19 253 LEU A O 1
ATOM 1878 N N . LEU A 1 254 ? 21.734 2.651 -0.513 1.00 90.25 254 LEU A N 1
ATOM 1879 C CA . LEU A 1 254 ? 20.311 2.318 -0.419 1.00 90.25 254 LEU A CA 1
ATOM 1880 C C . LEU A 1 254 ? 20.001 1.664 0.933 1.00 90.25 254 LEU A C 1
ATOM 1882 O O . LEU A 1 254 ? 19.104 2.122 1.629 1.00 90.25 254 LEU A O 1
ATOM 1886 N N . TYR A 1 255 ? 20.766 0.655 1.341 1.00 92.12 255 TYR A N 1
ATOM 1887 C CA . TYR A 1 255 ? 20.592 -0.043 2.612 1.00 92.12 255 TYR A CA 1
ATOM 1888 C C . TYR A 1 255 ? 20.642 0.920 3.806 1.00 92.12 255 TYR A C 1
ATOM 1890 O O . TYR A 1 255 ? 19.754 0.906 4.655 1.00 92.12 255 TYR A O 1
ATOM 1898 N N . ALA A 1 256 ? 21.610 1.841 3.830 1.00 91.19 256 ALA A N 1
ATOM 1899 C CA . ALA A 1 256 ? 21.688 2.870 4.864 1.00 91.19 256 ALA A CA 1
ATOM 1900 C C . ALA A 1 256 ? 20.480 3.825 4.862 1.00 91.19 256 ALA A C 1
ATOM 1902 O O . ALA A 1 256 ? 19.996 4.198 5.932 1.00 91.19 256 ALA A O 1
ATOM 1903 N N . ALA A 1 257 ? 19.971 4.201 3.684 1.00 88.69 257 ALA A N 1
ATOM 1904 C CA . ALA A 1 257 ? 18.744 4.986 3.573 1.00 88.69 257 ALA A CA 1
ATOM 1905 C C . ALA A 1 257 ? 17.536 4.227 4.134 1.00 88.69 257 ALA A C 1
ATOM 1907 O O . ALA A 1 257 ? 16.807 4.775 4.955 1.00 88.69 257 ALA A O 1
ATOM 1908 N N . LEU A 1 258 ? 17.358 2.956 3.771 1.00 86.56 258 LEU A N 1
ATOM 1909 C CA . LEU A 1 258 ? 16.249 2.136 4.262 1.00 86.56 258 LEU A CA 1
ATOM 1910 C C . LEU A 1 258 ? 16.321 1.920 5.782 1.00 86.56 258 LEU A C 1
ATOM 1912 O O . LEU A 1 258 ? 15.317 2.097 6.474 1.00 86.56 258 LEU A O 1
ATOM 1916 N N . ASN A 1 259 ? 17.512 1.659 6.326 1.00 88.00 259 ASN A N 1
ATOM 1917 C CA . ASN A 1 259 ? 17.710 1.512 7.770 1.00 88.00 259 ASN A CA 1
ATOM 1918 C C . ASN A 1 259 ? 17.379 2.785 8.550 1.00 88.00 259 ASN A C 1
ATOM 1920 O O . ASN A 1 259 ? 16.828 2.699 9.645 1.00 88.00 259 ASN A O 1
ATOM 1924 N N . ARG A 1 260 ? 17.634 3.970 7.985 1.00 84.75 260 ARG A N 1
ATOM 1925 C CA . ARG A 1 260 ? 17.206 5.235 8.599 1.00 84.75 260 ARG A CA 1
ATOM 1926 C C . ARG A 1 260 ? 15.686 5.304 8.757 1.00 84.75 260 ARG A C 1
ATOM 1928 O O . ARG A 1 260 ? 15.197 5.741 9.795 1.00 84.75 260 ARG A O 1
ATOM 1935 N N . GLY A 1 261 ? 14.937 4.874 7.742 1.00 82.38 261 GLY A N 1
ATOM 1936 C CA . GLY A 1 261 ? 13.475 4.836 7.811 1.00 82.38 261 GLY A CA 1
ATOM 1937 C C . GLY A 1 261 ? 12.966 3.818 8.826 1.00 82.38 261 GLY A C 1
ATOM 1938 O O . GLY A 1 261 ? 12.078 4.132 9.615 1.00 82.38 261 GLY A O 1
ATOM 1939 N N . ALA A 1 262 ? 13.586 2.638 8.871 1.00 83.31 262 ALA A N 1
ATOM 1940 C CA . ALA A 1 262 ? 13.275 1.627 9.875 1.00 83.31 262 ALA A CA 1
ATOM 1941 C C . ALA A 1 262 ? 13.531 2.131 11.309 1.00 83.31 262 ALA A C 1
ATOM 1943 O O . ALA A 1 262 ? 12.694 1.932 12.183 1.00 83.31 262 ALA A O 1
ATOM 1944 N N . GLN A 1 263 ? 14.633 2.847 11.548 1.00 87.00 263 GLN A N 1
ATOM 1945 C CA . GLN A 1 263 ? 14.932 3.447 12.855 1.00 87.00 263 GLN A CA 1
ATOM 1946 C C . GLN A 1 263 ? 13.897 4.500 13.267 1.00 87.00 263 GLN A C 1
ATOM 1948 O O . GLN A 1 263 ? 13.469 4.508 14.418 1.00 87.00 263 GLN A O 1
ATOM 1953 N N . ALA A 1 264 ? 13.444 5.346 12.335 1.00 87.06 264 ALA A N 1
ATOM 1954 C CA . ALA A 1 264 ? 12.383 6.317 12.610 1.00 87.06 264 ALA A CA 1
ATOM 1955 C C . ALA A 1 264 ? 11.063 5.630 13.008 1.00 87.06 264 ALA A C 1
ATOM 1957 O O . ALA A 1 264 ? 10.400 6.059 13.950 1.00 87.06 264 ALA A O 1
ATOM 1958 N N . LEU A 1 265 ? 10.711 4.529 12.335 1.00 87.00 265 LEU A N 1
ATOM 1959 C CA . LEU A 1 265 ? 9.536 3.718 12.671 1.00 87.00 265 LEU A CA 1
ATOM 1960 C C . LEU A 1 265 ? 9.650 3.038 14.040 1.00 87.00 265 LEU A C 1
ATOM 1962 O O . LEU A 1 265 ? 8.668 2.973 14.777 1.00 87.00 265 LEU A O 1
ATOM 1966 N N . GLN A 1 266 ? 10.837 2.539 14.387 1.00 88.50 266 GLN A N 1
ATOM 1967 C CA . GLN A 1 266 ? 11.093 1.927 15.693 1.00 88.50 266 GLN A CA 1
ATOM 1968 C C . GLN A 1 266 ? 11.007 2.951 16.827 1.00 88.50 266 GLN A C 1
ATOM 1970 O O . GLN A 1 266 ? 10.414 2.662 17.864 1.00 88.50 266 GLN A O 1
ATOM 1975 N N . LEU A 1 267 ? 11.536 4.161 16.618 1.00 91.06 267 LEU A N 1
ATOM 1976 C CA . LEU A 1 267 ? 11.425 5.245 17.591 1.00 91.06 267 LEU A CA 1
ATOM 1977 C C . LEU A 1 267 ? 9.961 5.638 17.821 1.00 91.06 267 LEU A C 1
ATOM 1979 O O . LEU A 1 267 ? 9.517 5.663 18.963 1.00 91.06 267 LEU A O 1
ATOM 1983 N N . ALA A 1 268 ? 9.193 5.842 16.746 1.00 90.25 268 ALA A N 1
ATOM 1984 C CA . ALA A 1 268 ? 7.767 6.154 16.839 1.00 90.25 268 ALA A CA 1
ATOM 1985 C C . ALA A 1 268 ? 6.974 5.072 17.592 1.00 90.25 268 ALA A C 1
ATOM 1987 O O . ALA A 1 268 ? 6.098 5.381 18.397 1.00 90.25 268 ALA A O 1
ATOM 1988 N N . LEU A 1 269 ? 7.298 3.795 17.366 1.00 89.94 269 LEU A N 1
ATOM 1989 C CA . LEU A 1 269 ? 6.688 2.686 18.094 1.00 89.94 269 LEU A CA 1
ATOM 1990 C C . LEU A 1 269 ? 7.059 2.687 19.582 1.00 89.94 269 LEU A C 1
ATOM 1992 O O . LEU A 1 269 ? 6.190 2.462 20.426 1.00 89.94 269 LEU A O 1
ATOM 1996 N N . ALA A 1 270 ? 8.329 2.926 19.911 1.00 90.94 270 ALA A N 1
ATOM 1997 C CA . ALA A 1 270 ? 8.778 3.015 21.295 1.00 90.94 270 ALA A CA 1
ATOM 1998 C C . ALA A 1 270 ? 8.071 4.165 22.027 1.00 90.94 270 ALA A C 1
ATOM 2000 O O . ALA A 1 270 ? 7.501 3.942 23.093 1.00 90.94 270 ALA A O 1
ATOM 2001 N N . GLU A 1 271 ? 8.022 5.349 21.415 1.00 90.94 271 GLU A N 1
ATOM 2002 C CA . GLU A 1 271 ? 7.343 6.531 21.951 1.00 90.94 271 GLU A CA 1
ATOM 2003 C C . GLU A 1 271 ? 5.848 6.281 22.169 1.00 90.94 271 GLU A C 1
ATOM 2005 O O . GLU A 1 271 ? 5.334 6.550 23.258 1.00 90.94 271 GLU A O 1
ATOM 2010 N N . ALA A 1 272 ? 5.157 5.702 21.180 1.00 90.19 272 ALA A N 1
ATOM 2011 C CA . ALA A 1 272 ? 3.741 5.354 21.288 1.00 90.19 272 ALA A CA 1
ATOM 2012 C C . ALA A 1 272 ? 3.475 4.391 22.454 1.00 90.19 272 ALA A C 1
ATOM 2014 O O . ALA A 1 272 ? 2.486 4.548 23.165 1.00 90.19 272 ALA A O 1
ATOM 2015 N N . ARG A 1 273 ? 4.372 3.428 22.702 1.00 88.31 273 ARG A N 1
ATOM 2016 C CA . ARG A 1 273 ? 4.254 2.495 23.833 1.00 88.31 273 ARG A CA 1
ATOM 2017 C C . ARG A 1 273 ? 4.552 3.135 25.183 1.00 88.31 273 ARG A C 1
ATOM 2019 O O . ARG A 1 273 ? 3.940 2.741 26.163 1.00 88.31 273 ARG A O 1
ATOM 2026 N N . THR A 1 274 ? 5.502 4.064 25.255 1.00 90.38 274 THR A N 1
ATOM 2027 C CA . THR A 1 274 ? 5.866 4.720 26.523 1.00 90.38 274 THR A CA 1
ATOM 2028 C C . THR A 1 274 ? 4.888 5.810 26.942 1.00 90.38 274 THR A C 1
ATOM 2030 O O . THR A 1 274 ? 4.825 6.140 28.119 1.00 90.38 274 THR A O 1
ATOM 2033 N N . SER A 1 275 ? 4.164 6.392 25.985 1.00 88.12 275 SER A N 1
ATOM 2034 C CA . SER A 1 275 ? 3.256 7.527 26.206 1.00 88.12 275 SER A CA 1
ATOM 2035 C C . SER A 1 275 ? 1.780 7.136 26.322 1.00 88.12 275 SER A C 1
ATOM 2037 O O . SER A 1 275 ? 0.937 8.026 26.392 1.00 88.12 275 SER A O 1
ATOM 2039 N N . SER A 1 276 ? 1.469 5.837 26.324 1.00 93.12 276 SER A N 1
ATOM 2040 C CA . SER A 1 276 ? 0.095 5.326 26.310 1.00 93.12 276 SER A CA 1
ATOM 2041 C C . SER A 1 276 ? -0.136 4.339 27.444 1.00 93.12 276 SER A C 1
ATOM 2043 O O . SER A 1 276 ? 0.691 3.452 27.665 1.00 93.12 276 SER A O 1
ATOM 2045 N N . ASP A 1 277 ? -1.291 4.442 28.095 1.00 90.75 277 ASP A N 1
ATOM 2046 C CA . ASP A 1 277 ? -1.671 3.573 29.209 1.00 90.75 277 ASP A CA 1
ATOM 2047 C C . ASP A 1 277 ? -2.454 2.345 28.721 1.00 90.75 277 ASP A C 1
ATOM 2049 O O . ASP A 1 277 ? -2.449 1.288 29.358 1.00 90.75 277 ASP A O 1
ATOM 2053 N N . THR A 1 278 ? -3.095 2.449 27.551 1.00 94.75 278 THR A N 1
ATOM 2054 C CA . THR A 1 278 ? -3.883 1.364 26.949 1.00 94.75 278 THR A CA 1
ATOM 2055 C C . THR A 1 278 ? -3.358 0.926 25.571 1.00 94.75 278 THR A C 1
ATOM 2057 O O . THR A 1 278 ? -2.732 1.710 24.851 1.00 94.75 278 THR A O 1
ATOM 2060 N N . PRO A 1 279 ? -3.628 -0.326 25.136 1.00 93.56 279 PRO A N 1
ATOM 2061 C CA . PRO A 1 279 ? -3.298 -0.770 23.778 1.00 93.56 279 PRO A CA 1
ATOM 2062 C C . PRO A 1 279 ? -3.978 0.055 22.678 1.00 93.56 279 PRO A C 1
ATOM 2064 O O . PRO A 1 279 ? -3.401 0.224 21.605 1.00 93.56 279 PRO A O 1
ATOM 2067 N N . GLU A 1 280 ? -5.180 0.571 22.946 1.00 94.81 280 GLU A N 1
ATOM 2068 C CA . GLU A 1 280 ? -5.943 1.403 22.013 1.00 94.81 280 GLU A CA 1
ATOM 2069 C C . GLU A 1 280 ? -5.285 2.774 21.816 1.00 94.81 280 GLU A C 1
ATOM 2071 O O . GLU A 1 280 ? -5.092 3.212 20.678 1.00 94.81 280 GLU A O 1
ATOM 2076 N N . GLU A 1 281 ? -4.863 3.419 22.906 1.00 94.81 281 GLU A N 1
ATOM 2077 C CA . GLU A 1 281 ? -4.076 4.656 22.863 1.00 94.81 281 GLU A CA 1
ATOM 2078 C C . GLU A 1 281 ? -2.741 4.438 22.151 1.00 94.81 281 GLU A C 1
ATOM 2080 O O . GLU A 1 281 ? -2.389 5.221 21.268 1.00 94.81 281 GLU A O 1
ATOM 2085 N N . ALA A 1 282 ? -2.043 3.336 22.448 1.00 95.56 282 ALA A N 1
ATOM 2086 C CA . ALA A 1 282 ? -0.775 3.005 21.804 1.00 95.56 282 ALA A CA 1
ATOM 2087 C C . ALA A 1 282 ? -0.942 2.797 20.293 1.00 95.56 282 ALA A C 1
ATOM 2089 O O . ALA A 1 282 ? -0.154 3.327 19.510 1.00 95.56 282 ALA A O 1
ATOM 2090 N N . LEU A 1 283 ? -1.978 2.069 19.862 1.00 96.12 283 LEU A N 1
ATOM 2091 C CA . LEU A 1 283 ? -2.286 1.863 18.444 1.00 96.12 283 LEU A CA 1
ATOM 2092 C C . LEU A 1 283 ? -2.666 3.178 17.750 1.00 96.12 283 LEU A C 1
ATOM 2094 O O . LEU A 1 283 ? -2.228 3.443 16.632 1.00 96.12 283 LEU A O 1
ATOM 2098 N N . THR A 1 284 ? -3.451 4.017 18.424 1.00 95.12 284 THR A N 1
ATOM 2099 C CA . THR A 1 284 ? -3.879 5.323 17.913 1.00 95.12 284 THR A CA 1
ATOM 2100 C C . THR A 1 284 ? -2.694 6.283 17.774 1.00 95.12 284 THR A C 1
ATOM 2102 O O . THR A 1 284 ? -2.533 6.931 16.738 1.00 95.12 284 THR A O 1
ATOM 2105 N N . SER A 1 285 ? -1.826 6.342 18.785 1.00 94.88 285 SER A N 1
ATOM 2106 C CA . SER A 1 285 ? -0.594 7.136 18.781 1.00 94.88 285 SER A CA 1
ATOM 2107 C C . SER A 1 285 ? 0.363 6.664 17.683 1.00 94.88 285 SER A C 1
ATOM 2109 O O . SER A 1 285 ? 0.844 7.470 16.884 1.00 94.88 285 SER A O 1
ATOM 2111 N N . LEU A 1 286 ? 0.538 5.345 17.550 1.00 95.75 286 LEU A N 1
ATOM 2112 C CA . LEU A 1 286 ? 1.347 4.731 16.500 1.00 95.75 286 LEU A CA 1
ATOM 2113 C C . LEU A 1 286 ? 0.820 5.058 15.096 1.00 95.75 286 LEU A C 1
ATOM 2115 O O . LEU A 1 286 ? 1.606 5.419 14.219 1.00 95.75 286 LEU A O 1
ATOM 2119 N N . LEU A 1 287 ? -0.499 5.005 14.883 1.00 96.00 287 LEU A N 1
ATOM 2120 C CA . LEU A 1 287 ? -1.110 5.393 13.612 1.00 96.00 287 LEU A CA 1
ATOM 2121 C C . LEU A 1 287 ? -0.855 6.859 13.275 1.00 96.00 287 LEU A C 1
ATOM 2123 O O . LEU A 1 287 ? -0.461 7.174 12.151 1.00 96.00 287 LEU A O 1
ATOM 2127 N N . ARG A 1 288 ? -1.025 7.754 14.249 1.00 95.12 288 ARG A N 1
ATOM 2128 C CA . ARG A 1 288 ? -0.753 9.181 14.065 1.00 95.12 288 ARG A CA 1
ATOM 2129 C C . ARG A 1 288 ? 0.716 9.438 13.728 1.00 95.12 288 ARG A C 1
ATOM 2131 O O . ARG A 1 288 ? 1.003 10.182 12.790 1.00 95.12 288 ARG A O 1
ATOM 2138 N N . ALA A 1 289 ? 1.633 8.790 14.443 1.00 93.50 289 ALA A N 1
ATOM 2139 C CA . ALA A 1 289 ? 3.065 8.895 14.190 1.00 93.50 289 ALA A CA 1
ATOM 2140 C C . ALA A 1 289 ? 3.438 8.362 12.798 1.00 93.50 289 ALA A C 1
ATOM 2142 O O . ALA A 1 289 ? 4.187 9.015 12.071 1.00 93.50 289 ALA A O 1
ATOM 2143 N N . TYR A 1 290 ? 2.866 7.229 12.380 1.00 93.00 290 TYR A N 1
ATOM 2144 C CA . TYR A 1 290 ? 3.089 6.663 11.050 1.00 93.00 290 TYR A CA 1
ATOM 2145 C C . TYR A 1 290 ? 2.622 7.607 9.937 1.00 93.00 290 TYR A C 1
ATOM 2147 O O . TYR A 1 290 ? 3.381 7.888 9.010 1.00 93.00 290 TYR A O 1
ATOM 2155 N N . VAL A 1 291 ? 1.406 8.155 10.046 1.00 92.88 291 VAL A N 1
ATOM 2156 C CA . VAL A 1 291 ? 0.877 9.115 9.065 1.00 92.88 291 VAL A CA 1
ATOM 2157 C C . VAL A 1 291 ? 1.766 10.360 8.974 1.00 92.88 291 VAL A C 1
ATOM 2159 O O . VAL A 1 291 ? 2.094 10.792 7.865 1.00 92.88 291 VAL A O 1
ATOM 2162 N N . GLY A 1 292 ? 2.216 10.895 10.114 1.00 91.06 292 GLY A N 1
ATOM 2163 C CA . GLY A 1 292 ? 3.156 12.018 10.157 1.00 91.06 292 GLY A CA 1
ATOM 2164 C C . GLY A 1 292 ? 4.493 11.694 9.484 1.00 91.06 292 GLY A C 1
ATOM 2165 O O . GLY A 1 292 ? 4.958 12.453 8.634 1.00 91.06 292 GLY A O 1
ATOM 2166 N N . LEU A 1 293 ? 5.079 10.531 9.781 1.00 88.44 293 LEU A N 1
ATOM 2167 C CA . LEU A 1 293 ? 6.339 10.085 9.179 1.00 88.44 293 LEU A CA 1
ATOM 2168 C C . LEU A 1 293 ? 6.240 9.932 7.658 1.00 88.44 293 LEU A C 1
ATOM 2170 O O . LEU A 1 293 ? 7.136 10.388 6.944 1.00 88.44 293 LEU A O 1
ATOM 2174 N N . VAL A 1 294 ? 5.159 9.338 7.147 1.00 87.00 294 VAL A N 1
ATOM 2175 C CA . VAL A 1 294 ? 4.945 9.199 5.698 1.00 87.00 294 VAL A CA 1
ATOM 2176 C C . VAL A 1 294 ? 4.764 10.572 5.044 1.00 87.00 294 VAL A C 1
ATOM 2178 O O . VAL A 1 294 ? 5.304 10.812 3.963 1.00 87.00 294 VAL A O 1
ATOM 2181 N N . GLN A 1 295 ? 4.072 11.506 5.703 1.00 85.50 295 GLN A N 1
ATOM 2182 C CA . GLN A 1 295 ? 3.900 12.868 5.195 1.00 85.50 295 GLN A CA 1
ATOM 2183 C C . GLN A 1 295 ? 5.237 13.628 5.122 1.00 85.50 295 GLN A C 1
ATOM 2185 O O . GLN A 1 295 ? 5.535 14.260 4.103 1.00 85.50 295 GLN A O 1
ATOM 2190 N N . THR A 1 296 ? 6.069 13.543 6.166 1.00 84.44 296 THR A N 1
ATOM 2191 C CA . THR A 1 296 ? 7.370 14.231 6.241 1.00 84.44 296 THR A CA 1
ATOM 2192 C C . THR A 1 296 ? 8.430 13.580 5.348 1.00 84.44 296 THR A C 1
ATOM 2194 O O . THR A 1 296 ? 9.196 14.275 4.677 1.00 84.44 296 THR A O 1
ATOM 2197 N N . HIS A 1 297 ? 8.473 12.247 5.298 1.00 81.44 297 HIS A N 1
ATOM 2198 C CA . HIS A 1 297 ? 9.540 11.469 4.664 1.00 81.44 297 HIS A CA 1
ATOM 2199 C C . HIS A 1 297 ? 9.041 10.587 3.512 1.00 81.44 297 HIS A C 1
ATOM 2201 O O . HIS A 1 297 ? 9.538 9.485 3.306 1.00 81.44 297 HIS A O 1
ATOM 2207 N N . LYS A 1 298 ? 8.095 11.072 2.703 1.00 76.50 298 LYS A N 1
ATOM 2208 C CA . LYS A 1 298 ? 7.490 10.295 1.602 1.00 76.50 298 LYS A CA 1
ATOM 2209 C C . LYS A 1 298 ? 8.492 9.578 0.688 1.00 76.50 298 LYS A C 1
ATOM 2211 O O . LYS A 1 298 ? 8.297 8.410 0.383 1.00 76.50 298 LYS A O 1
ATOM 2216 N N . ASP A 1 299 ? 9.582 10.240 0.287 1.00 77.62 299 ASP A N 1
ATOM 2217 C CA . ASP A 1 299 ? 10.573 9.661 -0.636 1.00 77.62 299 ASP A CA 1
ATOM 2218 C C . ASP A 1 299 ? 11.307 8.462 0.022 1.00 77.62 299 ASP A C 1
ATOM 2220 O O . ASP A 1 299 ? 11.682 7.506 -0.653 1.00 77.62 299 ASP A O 1
ATOM 2224 N N . LEU A 1 300 ? 11.432 8.464 1.356 1.00 77.62 300 LEU A N 1
ATOM 2225 C CA . LEU A 1 300 ? 11.989 7.360 2.142 1.00 77.62 300 LEU A CA 1
ATOM 2226 C C . LEU A 1 300 ? 11.047 6.163 2.209 1.00 77.62 300 LEU A C 1
ATOM 2228 O O . LEU A 1 300 ? 11.460 5.035 1.954 1.00 77.62 300 LEU A O 1
ATOM 2232 N N . PHE A 1 301 ? 9.779 6.412 2.530 1.00 74.50 301 PHE A N 1
ATOM 2233 C CA . PHE A 1 301 ? 8.761 5.364 2.600 1.00 74.50 301 PHE A CA 1
ATOM 2234 C C . PHE A 1 301 ? 8.493 4.743 1.232 1.00 74.50 301 PHE A C 1
ATOM 2236 O O . PHE A 1 301 ? 8.319 3.534 1.119 1.00 74.50 301 PHE A O 1
ATOM 2243 N N . MET A 1 302 ? 8.585 5.548 0.179 1.00 71.62 302 MET A N 1
ATOM 2244 C CA . MET A 1 302 ? 8.605 5.068 -1.194 1.00 71.62 302 MET A CA 1
ATOM 2245 C C . MET A 1 302 ? 9.726 4.066 -1.439 1.00 71.62 302 MET A C 1
ATOM 2247 O O . MET A 1 302 ? 9.460 2.950 -1.882 1.00 71.62 302 MET A O 1
ATOM 2251 N N . ALA A 1 303 ? 10.961 4.437 -1.094 1.00 75.19 303 ALA A N 1
ATOM 2252 C CA . ALA A 1 303 ? 12.107 3.557 -1.267 1.00 75.19 303 ALA A CA 1
ATOM 2253 C C . ALA A 1 303 ? 11.978 2.257 -0.447 1.00 75.19 303 ALA A C 1
ATOM 2255 O O . ALA A 1 303 ? 12.311 1.180 -0.943 1.00 75.19 303 ALA A O 1
ATOM 2256 N N . LEU A 1 304 ? 11.442 2.344 0.777 1.00 72.81 304 LEU A N 1
ATOM 2257 C CA . LEU A 1 304 ? 11.176 1.195 1.654 1.00 72.81 304 LEU A CA 1
ATOM 2258 C C . LEU A 1 304 ? 10.187 0.190 1.067 1.00 72.81 304 LEU A C 1
ATOM 2260 O O . LEU A 1 304 ? 10.291 -0.997 1.369 1.00 72.81 304 LEU A O 1
ATOM 2264 N N . VAL A 1 305 ? 9.248 0.643 0.241 1.00 68.69 305 VAL A N 1
ATOM 2265 C CA . VAL A 1 305 ? 8.261 -0.236 -0.391 1.00 68.69 305 VAL A CA 1
ATOM 2266 C C . VAL A 1 305 ? 8.789 -0.790 -1.713 1.00 68.69 305 VAL A C 1
ATOM 2268 O O . VAL A 1 305 ? 8.654 -1.984 -1.976 1.00 68.69 305 VAL A O 1
ATOM 2271 N N . THR A 1 306 ? 9.391 0.048 -2.563 1.00 72.25 306 THR A N 1
ATOM 2272 C CA . THR A 1 306 ? 9.658 -0.336 -3.959 1.00 72.25 306 THR A CA 1
ATOM 2273 C C . THR A 1 306 ? 11.071 -0.838 -4.220 1.00 72.25 306 THR A C 1
ATOM 2275 O O . THR A 1 306 ? 11.251 -1.647 -5.128 1.00 72.25 306 THR A O 1
ATOM 2278 N N . GLU A 1 307 ? 12.067 -0.409 -3.443 1.00 81.44 307 GLU A N 1
ATOM 2279 C CA . GLU A 1 307 ? 13.479 -0.571 -3.823 1.00 81.44 307 GLU A CA 1
ATOM 2280 C C . GLU A 1 307 ? 14.205 -1.687 -3.054 1.00 81.44 307 GLU A C 1
ATOM 2282 O O . GLU A 1 307 ? 15.312 -2.067 -3.426 1.00 81.44 307 GLU A O 1
ATOM 2287 N N . VAL A 1 308 ? 13.575 -2.283 -2.032 1.00 81.56 308 VAL A N 1
ATOM 2288 C CA . VAL A 1 308 ? 14.139 -3.389 -1.222 1.00 81.56 308 VAL A CA 1
ATOM 2289 C C . VAL A 1 308 ? 14.608 -4.568 -2.084 1.00 81.56 308 VAL A C 1
ATOM 2291 O O . VAL A 1 308 ? 15.564 -5.257 -1.736 1.00 81.56 308 VAL A O 1
ATOM 2294 N N . ILE A 1 309 ? 13.966 -4.800 -3.232 1.00 80.31 309 ILE A N 1
ATOM 2295 C CA . ILE A 1 309 ? 14.331 -5.865 -4.177 1.00 80.31 309 ILE A CA 1
ATOM 2296 C C . ILE A 1 309 ? 15.742 -5.702 -4.765 1.00 80.31 309 ILE A C 1
ATOM 2298 O O . ILE A 1 309 ? 16.347 -6.691 -5.166 1.00 80.31 309 ILE A O 1
ATOM 2302 N N . HIS A 1 310 ? 16.283 -4.482 -4.781 1.00 83.00 310 HIS A N 1
ATOM 2303 C CA . HIS A 1 310 ? 17.600 -4.179 -5.343 1.00 83.00 310 HIS A CA 1
ATOM 2304 C C . HIS A 1 310 ? 18.752 -4.372 -4.351 1.00 83.00 310 HIS A C 1
ATOM 2306 O O . HIS A 1 310 ? 19.915 -4.217 -4.727 1.00 83.00 310 HIS A O 1
ATOM 2312 N N . LEU A 1 311 ? 18.449 -4.704 -3.093 1.00 87.06 311 LEU A N 1
ATOM 2313 C CA . LEU A 1 311 ? 19.467 -5.040 -2.107 1.00 87.06 311 LEU A CA 1
ATOM 2314 C C . LEU A 1 311 ? 20.027 -6.457 -2.331 1.00 87.06 311 LEU A C 1
ATOM 2316 O O . LEU A 1 311 ? 19.264 -7.363 -2.695 1.00 87.06 311 LEU A O 1
ATOM 2320 N N . PRO A 1 312 ? 21.327 -6.676 -2.042 1.00 89.62 312 PRO A N 1
ATOM 2321 C CA . PRO A 1 312 ? 21.912 -8.002 -1.869 1.00 89.62 312 PRO A CA 1
ATOM 2322 C C . PRO A 1 312 ? 21.092 -8.866 -0.910 1.00 89.62 312 PRO A C 1
ATOM 2324 O O . PRO A 1 312 ? 20.456 -8.344 0.004 1.00 89.62 312 PRO A O 1
ATOM 2327 N N . ASP A 1 313 ?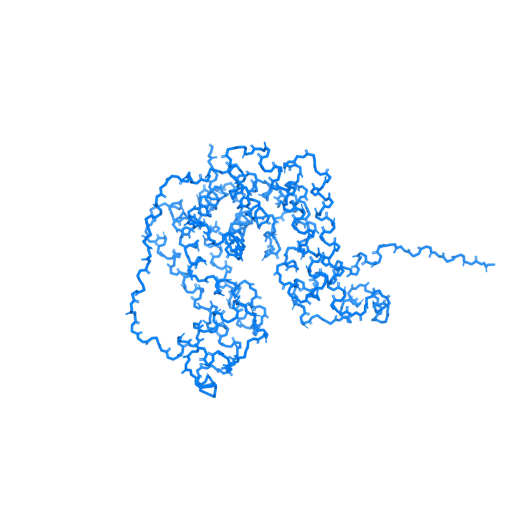 21.131 -10.185 -1.094 1.00 87.06 313 ASP A N 1
ATOM 2328 C CA . ASP A 1 313 ? 20.251 -11.127 -0.392 1.00 87.06 313 ASP A CA 1
ATOM 2329 C C . ASP A 1 313 ? 20.271 -10.962 1.131 1.00 87.06 313 ASP A C 1
ATOM 2331 O O . ASP A 1 313 ? 19.210 -10.855 1.740 1.00 87.06 313 ASP A O 1
ATOM 2335 N N . GLU A 1 314 ? 21.453 -10.855 1.737 1.00 89.75 314 GLU A N 1
ATOM 2336 C CA . GLU A 1 314 ? 21.607 -10.683 3.185 1.00 89.75 314 GLU A CA 1
ATOM 2337 C C . GLU A 1 314 ? 20.965 -9.378 3.690 1.00 89.75 314 GLU A C 1
ATOM 2339 O O . GLU A 1 314 ? 20.107 -9.406 4.572 1.00 89.75 314 GLU A O 1
ATOM 2344 N N . GLN A 1 315 ? 21.300 -8.243 3.066 1.00 90.56 315 GLN A N 1
ATOM 2345 C CA . GLN A 1 315 ? 20.738 -6.928 3.402 1.00 90.56 315 GLN A CA 1
ATOM 2346 C C . GLN A 1 315 ? 19.221 -6.884 3.159 1.00 90.56 315 GLN A C 1
ATOM 2348 O O . GLN A 1 315 ? 18.464 -6.318 3.946 1.00 90.56 315 GLN A O 1
ATOM 2353 N N . ARG A 1 316 ? 18.751 -7.513 2.077 1.00 88.06 316 ARG A N 1
ATOM 2354 C CA . ARG A 1 316 ? 17.328 -7.617 1.746 1.00 88.06 316 ARG A CA 1
ATOM 2355 C C . ARG A 1 316 ? 16.571 -8.423 2.795 1.00 88.06 316 ARG A C 1
ATOM 2357 O O . ARG A 1 316 ? 15.459 -8.045 3.162 1.00 88.06 316 ARG A O 1
ATOM 2364 N N . H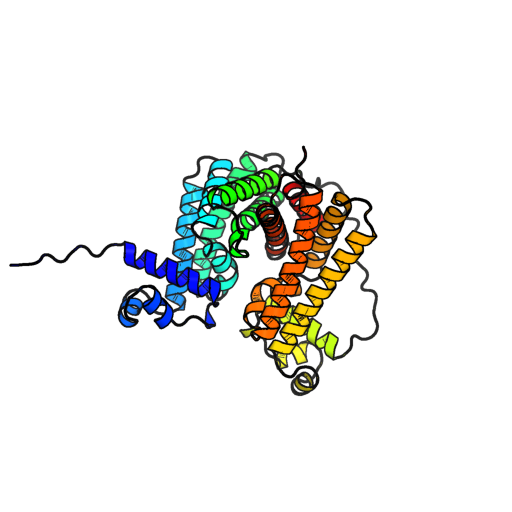IS A 1 317 ? 17.149 -9.532 3.255 1.00 87.50 317 HIS A N 1
ATOM 2365 C CA . HIS A 1 317 ? 16.585 -10.346 4.327 1.00 87.50 317 HIS A CA 1
ATOM 2366 C C . HIS A 1 317 ? 16.509 -9.572 5.642 1.00 87.50 317 HIS A C 1
ATOM 2368 O O . HIS A 1 317 ? 15.487 -9.663 6.321 1.00 87.50 317 HIS A O 1
ATOM 2374 N N . ASP A 1 318 ? 17.541 -8.800 5.978 1.00 89.44 318 ASP A N 1
ATOM 2375 C CA . ASP A 1 318 ? 17.554 -7.982 7.189 1.00 89.44 318 ASP A CA 1
ATOM 2376 C C . ASP A 1 318 ? 16.458 -6.906 7.170 1.00 89.44 318 ASP A C 1
ATOM 2378 O O . ASP A 1 318 ? 15.586 -6.890 8.039 1.00 89.44 318 ASP A O 1
ATOM 2382 N N . VAL A 1 319 ? 16.383 -6.103 6.100 1.00 88.06 319 VAL A N 1
ATOM 2383 C CA . VAL A 1 319 ? 15.340 -5.070 5.961 1.00 88.06 319 VAL A CA 1
ATOM 2384 C C . VAL A 1 319 ? 13.935 -5.675 6.000 1.00 88.06 319 VAL A C 1
ATOM 2386 O O . VAL A 1 319 ? 13.052 -5.147 6.678 1.00 88.06 319 VAL A O 1
ATOM 2389 N N . ARG A 1 320 ? 13.705 -6.802 5.310 1.00 86.06 320 ARG A N 1
ATOM 2390 C CA . ARG A 1 320 ? 12.403 -7.491 5.332 1.00 86.06 320 ARG A CA 1
ATOM 2391 C C . ARG A 1 320 ? 12.045 -8.008 6.722 1.00 86.06 320 ARG A C 1
ATOM 2393 O O . ARG A 1 320 ? 10.875 -7.947 7.089 1.00 86.06 320 ARG A O 1
ATOM 2400 N N . ARG A 1 321 ? 13.025 -8.494 7.489 1.00 88.94 321 ARG A N 1
ATOM 2401 C CA . ARG A 1 321 ? 12.827 -8.912 8.881 1.00 88.94 321 ARG A CA 1
ATOM 2402 C C . ARG A 1 321 ? 12.402 -7.723 9.735 1.00 88.94 321 ARG A C 1
ATOM 2404 O O . ARG A 1 321 ? 11.357 -7.792 10.363 1.00 88.94 321 ARG A O 1
ATOM 2411 N N . THR A 1 322 ? 13.121 -6.602 9.668 1.00 88.62 322 THR A N 1
ATOM 2412 C CA . THR A 1 322 ? 12.759 -5.396 10.430 1.00 88.62 322 THR A CA 1
ATOM 2413 C C . THR A 1 322 ? 11.373 -4.859 10.060 1.00 88.62 322 THR A C 1
ATOM 2415 O O . THR A 1 322 ? 10.615 -4.451 10.938 1.00 88.62 322 THR A O 1
ATOM 2418 N N . GLN A 1 323 ? 11.010 -4.873 8.771 1.00 86.69 323 GLN A N 1
ATOM 2419 C CA . GLN A 1 323 ? 9.664 -4.502 8.319 1.00 86.69 323 GLN A CA 1
ATOM 2420 C C . GLN A 1 323 ? 8.598 -5.456 8.869 1.00 86.69 323 GLN A C 1
ATOM 2422 O O . GLN A 1 323 ? 7.553 -5.002 9.336 1.00 86.69 323 GLN A O 1
ATOM 2427 N N . HIS A 1 324 ? 8.865 -6.763 8.834 1.00 88.44 324 HIS A N 1
ATOM 2428 C CA . HIS A 1 324 ? 7.970 -7.773 9.385 1.00 88.44 324 HIS A CA 1
ATOM 2429 C C . HIS A 1 324 ? 7.767 -7.583 10.891 1.00 88.44 324 HIS A C 1
ATOM 2431 O O . HIS A 1 324 ? 6.625 -7.506 11.336 1.00 88.44 324 HIS A O 1
ATOM 2437 N N . ASP A 1 325 ? 8.850 -7.429 11.653 1.00 90.81 325 ASP A N 1
ATOM 2438 C CA . ASP A 1 325 ? 8.806 -7.227 13.103 1.00 90.81 325 ASP A CA 1
ATOM 2439 C C . ASP A 1 325 ? 8.029 -5.953 13.459 1.00 90.81 325 ASP A C 1
ATOM 2441 O O . ASP A 1 325 ? 7.192 -5.961 14.361 1.00 90.81 325 ASP A O 1
ATOM 2445 N N . HIS A 1 326 ? 8.226 -4.873 12.692 1.00 90.31 326 HIS A N 1
ATOM 2446 C CA . HIS A 1 326 ? 7.446 -3.649 12.856 1.00 90.31 326 HIS A CA 1
ATOM 2447 C C . HIS A 1 326 ? 5.946 -3.905 12.659 1.00 90.31 326 HIS A C 1
ATOM 2449 O O . HIS A 1 326 ? 5.153 -3.545 13.524 1.00 90.31 326 HIS A O 1
ATOM 2455 N N . VAL A 1 327 ? 5.539 -4.567 11.569 1.00 92.19 327 VAL A N 1
ATOM 2456 C CA . VAL A 1 327 ? 4.126 -4.916 11.321 1.00 92.19 327 VAL A CA 1
ATOM 2457 C C . VAL A 1 327 ? 3.568 -5.822 12.421 1.00 92.19 327 VAL A C 1
ATOM 2459 O O . VAL A 1 327 ? 2.422 -5.657 12.835 1.00 92.19 327 VAL A O 1
ATOM 2462 N N . MET A 1 328 ? 4.362 -6.760 12.931 1.00 93.69 328 MET A N 1
ATOM 2463 C CA . MET A 1 328 ? 3.929 -7.670 13.989 1.00 93.69 328 MET A CA 1
ATOM 2464 C C . MET A 1 328 ? 3.607 -6.950 15.305 1.00 93.69 328 MET A C 1
ATOM 2466 O O . MET A 1 328 ? 2.705 -7.380 16.026 1.00 93.69 328 MET A O 1
ATOM 2470 N N . GLU A 1 329 ? 4.246 -5.815 15.588 1.00 95.12 329 GLU A N 1
ATOM 2471 C CA . GLU A 1 329 ? 3.900 -4.977 16.742 1.00 95.12 329 GLU A CA 1
ATOM 2472 C C . GLU A 1 329 ? 2.545 -4.275 16.579 1.00 95.12 329 GLU A C 1
ATOM 2474 O O . GLU A 1 329 ? 1.749 -4.251 17.522 1.00 95.12 329 GLU A O 1
ATOM 2479 N N . TRP A 1 330 ? 2.213 -3.804 15.373 1.00 96.44 330 TRP A N 1
ATOM 2480 C CA . TRP A 1 330 ? 0.860 -3.321 15.068 1.00 96.44 330 TRP A CA 1
ATOM 2481 C C . TRP A 1 330 ? -0.183 -4.420 15.244 1.00 96.44 330 TRP A C 1
ATOM 2483 O O . TRP A 1 330 ? -1.220 -4.201 15.866 1.00 96.44 330 TRP A O 1
ATOM 2493 N N . VAL A 1 331 ? 0.101 -5.618 14.724 1.00 96.00 331 VAL A N 1
ATOM 2494 C CA . VAL A 1 331 ? -0.784 -6.785 14.843 1.00 96.00 331 VAL A CA 1
ATOM 2495 C C . VAL A 1 331 ? -1.016 -7.144 16.309 1.00 96.00 331 VAL A C 1
ATOM 2497 O O . VAL A 1 331 ? -2.147 -7.434 16.699 1.00 96.00 331 VAL A O 1
ATOM 2500 N N . ARG A 1 332 ? 0.030 -7.086 17.141 1.00 96.00 332 ARG A N 1
ATOM 2501 C CA . ARG A 1 332 ? -0.068 -7.326 18.584 1.00 96.00 332 ARG A CA 1
ATOM 2502 C C . ARG A 1 332 ? -0.984 -6.307 19.267 1.00 96.00 332 ARG A C 1
ATOM 2504 O O . ARG A 1 332 ? -1.858 -6.713 20.029 1.00 96.00 332 ARG A O 1
ATOM 2511 N N . LEU A 1 333 ? -0.808 -5.014 18.988 1.00 96.25 333 LEU A N 1
ATOM 2512 C CA . LEU A 1 333 ? -1.651 -3.948 19.546 1.00 96.25 333 LEU A CA 1
ATOM 2513 C C . LEU A 1 333 ? -3.107 -4.060 19.071 1.00 96.25 333 LEU A C 1
ATOM 2515 O O . LEU A 1 333 ? -4.026 -3.987 19.885 1.00 96.25 333 LEU A O 1
ATOM 2519 N N . LEU A 1 334 ? -3.323 -4.319 17.779 1.00 97.12 334 LEU A N 1
ATOM 2520 C CA . LEU A 1 334 ? -4.659 -4.487 17.209 1.00 97.12 334 LEU A CA 1
ATOM 2521 C C . LEU A 1 334 ? -5.403 -5.658 17.852 1.00 97.12 334 LEU A C 1
ATOM 2523 O O . LEU A 1 334 ? -6.557 -5.505 18.235 1.00 97.12 334 LEU A O 1
ATOM 2527 N N . ARG A 1 335 ? -4.748 -6.809 18.037 1.00 97.31 335 ARG A N 1
ATOM 2528 C CA . ARG A 1 335 ? -5.369 -7.979 18.680 1.00 97.31 335 ARG A CA 1
ATOM 2529 C C . ARG A 1 335 ? -5.658 -7.783 20.162 1.00 97.31 335 ARG A C 1
ATOM 2531 O O . ARG A 1 335 ? -6.585 -8.400 20.672 1.00 97.31 335 ARG A O 1
ATOM 2538 N N . ALA A 1 336 ? -4.898 -6.932 20.848 1.00 96.25 336 ALA A N 1
ATOM 2539 C CA . ALA A 1 336 ? -5.227 -6.548 22.217 1.00 96.25 336 ALA A CA 1
ATOM 2540 C C . ALA A 1 336 ? -6.531 -5.729 22.280 1.00 96.25 336 ALA A C 1
ATOM 2542 O O . ALA A 1 336 ? -7.279 -5.855 23.244 1.00 96.25 336 ALA A O 1
ATOM 2543 N N . CYS A 1 337 ? -6.828 -4.941 21.241 1.00 96.25 337 CYS A N 1
ATOM 2544 C CA . CYS A 1 337 ? -8.080 -4.185 21.119 1.00 96.25 337 CYS A CA 1
ATOM 2545 C C . CYS A 1 337 ? -9.234 -5.036 20.555 1.00 96.25 337 CYS A C 1
ATOM 2547 O O . CYS A 1 337 ? -10.397 -4.823 20.894 1.00 96.25 337 CYS A O 1
ATOM 2549 N N . ARG A 1 338 ? -8.903 -5.991 19.678 1.00 96.31 338 ARG A N 1
ATOM 2550 C CA . ARG A 1 338 ? -9.826 -6.836 18.910 1.00 96.31 338 ARG A CA 1
ATOM 2551 C C . ARG A 1 338 ? -9.462 -8.320 19.051 1.00 96.31 338 ARG A C 1
ATOM 2553 O O . ARG A 1 338 ? -8.875 -8.900 18.129 1.00 96.31 338 ARG A O 1
ATOM 2560 N N . PRO A 1 339 ? -9.751 -8.939 20.211 1.00 95.19 339 PRO A N 1
ATOM 2561 C CA . PRO A 1 339 ? -9.362 -10.319 20.496 1.00 95.19 339 PRO A CA 1
ATOM 2562 C C . PRO A 1 339 ? -10.068 -11.348 19.602 1.00 95.19 339 PRO A C 1
ATOM 2564 O O . PRO A 1 339 ? -9.603 -12.482 19.506 1.00 95.19 339 PRO A O 1
ATOM 2567 N N . GLU A 1 340 ? -11.155 -10.965 18.926 1.00 95.25 340 GLU A N 1
ATOM 2568 C CA . GLU A 1 340 ? -11.855 -11.796 17.948 1.00 95.25 340 GLU A CA 1
ATOM 2569 C C . GLU A 1 340 ? -11.048 -12.042 16.662 1.00 95.25 340 GLU A C 1
ATOM 2571 O O . GLU A 1 340 ? -11.354 -12.975 15.924 1.00 95.25 340 GLU A O 1
ATOM 2576 N N . LEU A 1 341 ? -10.020 -11.228 16.390 1.00 95.75 341 LEU A N 1
ATOM 2577 C CA . LEU A 1 341 ? -9.165 -11.377 15.215 1.00 95.75 341 LEU A CA 1
ATOM 2578 C C . LEU A 1 341 ? -8.021 -12.366 15.472 1.00 95.75 341 LEU A C 1
ATOM 2580 O O . LEU A 1 341 ? -7.220 -12.239 16.410 1.00 95.75 341 LEU A O 1
ATOM 2584 N N . SER A 1 342 ? -7.854 -13.310 14.551 1.00 95.56 342 SER A N 1
ATOM 2585 C CA . SER A 1 342 ? -6.618 -14.076 14.439 1.00 95.56 342 SER A CA 1
ATOM 2586 C C . SER A 1 342 ? -5.447 -13.175 14.020 1.00 95.56 342 SER A C 1
ATOM 2588 O O . SER A 1 342 ? -5.614 -12.072 13.494 1.00 95.56 342 SER A O 1
ATOM 2590 N N . GLN A 1 343 ? -4.221 -13.662 14.226 1.00 94.19 343 GLN A N 1
ATOM 2591 C CA . GLN A 1 343 ? -3.004 -12.964 13.798 1.00 94.19 343 GLN A CA 1
ATOM 2592 C C . GLN A 1 343 ? -3.011 -12.630 12.305 1.00 94.19 343 GLN A C 1
ATOM 2594 O O . GLN A 1 343 ? -2.649 -11.519 11.927 1.00 94.19 343 GLN A O 1
ATOM 2599 N N . ALA A 1 344 ? -3.446 -13.574 11.471 1.00 93.25 344 ALA A N 1
ATOM 2600 C CA . ALA A 1 344 ? -3.447 -13.403 10.029 1.00 93.25 344 ALA A CA 1
ATOM 2601 C C . ALA A 1 344 ? -4.494 -12.367 9.578 1.00 93.25 344 ALA A C 1
ATOM 2603 O O . ALA A 1 344 ? -4.201 -11.547 8.713 1.00 93.25 344 ALA A O 1
ATOM 2604 N N . GLU A 1 345 ? -5.676 -12.337 10.200 1.00 95.06 345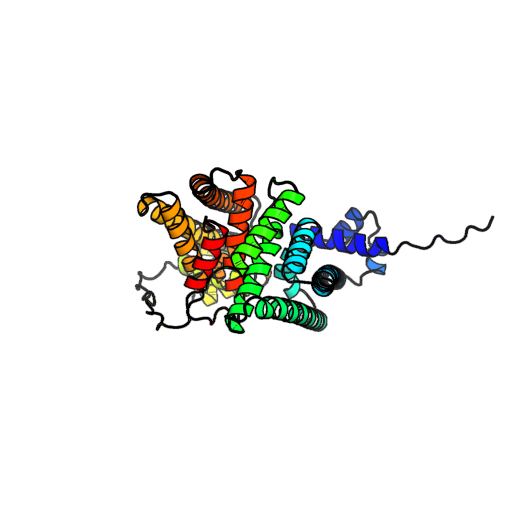 GLU A N 1
ATOM 2605 C CA . GLU A 1 345 ? -6.715 -11.341 9.894 1.00 95.06 345 GLU A CA 1
ATOM 2606 C C . GLU A 1 345 ? -6.302 -9.931 10.341 1.00 95.06 345 GLU A C 1
ATOM 2608 O O . GLU A 1 345 ? -6.435 -8.972 9.583 1.00 95.06 345 GLU A O 1
ATOM 2613 N N . ALA A 1 346 ? -5.725 -9.800 11.539 1.00 95.56 346 ALA A N 1
ATOM 2614 C CA . ALA A 1 346 ? -5.174 -8.533 12.016 1.00 95.56 346 ALA A CA 1
ATOM 2615 C C . ALA A 1 346 ? -4.051 -8.020 11.097 1.00 95.56 346 ALA A C 1
ATOM 2617 O O . ALA A 1 346 ? -3.999 -6.833 10.781 1.00 95.56 346 ALA A O 1
ATOM 2618 N N . GLN A 1 347 ? -3.187 -8.914 10.606 1.00 94.44 347 GLN A N 1
ATOM 2619 C CA . GLN A 1 347 ? -2.130 -8.566 9.657 1.00 94.44 347 GLN A CA 1
ATOM 2620 C C . GLN A 1 347 ? -2.683 -8.039 8.324 1.00 94.44 347 GLN A C 1
ATOM 2622 O O . GLN A 1 347 ? -2.118 -7.097 7.770 1.00 94.44 347 GLN A O 1
ATOM 2627 N N . VAL A 1 348 ? -3.794 -8.593 7.825 1.00 93.62 348 VAL A N 1
ATOM 2628 C CA . VAL A 1 348 ? -4.482 -8.078 6.626 1.00 93.62 348 VAL A CA 1
ATOM 2629 C C . VAL A 1 348 ? -4.941 -6.636 6.842 1.00 93.62 348 VAL A C 1
ATOM 2631 O O . VAL A 1 348 ? -4.630 -5.776 6.020 1.00 93.62 348 VAL A O 1
ATOM 2634 N N . LEU A 1 349 ? -5.627 -6.348 7.953 1.00 95.81 349 LEU A N 1
ATOM 2635 C CA . LEU A 1 349 ? -6.140 -5.002 8.240 1.00 95.81 349 LEU A CA 1
ATOM 2636 C C . LEU A 1 349 ? -5.017 -3.978 8.443 1.00 95.81 349 LEU A C 1
ATOM 2638 O O . LEU A 1 349 ? -5.105 -2.859 7.939 1.00 95.81 349 LEU A O 1
ATOM 2642 N N . VAL A 1 350 ? -3.936 -4.367 9.127 1.00 95.69 350 VAL A N 1
ATOM 2643 C CA . VAL A 1 350 ? -2.750 -3.515 9.281 1.00 95.69 350 VAL A CA 1
ATOM 2644 C C . VAL A 1 350 ? -2.155 -3.191 7.913 1.00 95.69 350 VAL A C 1
ATOM 2646 O O . VAL A 1 350 ? -1.989 -2.018 7.589 1.00 95.69 350 VAL A O 1
ATOM 2649 N N . HIS A 1 351 ? -1.893 -4.191 7.065 1.00 92.69 351 HIS A N 1
ATOM 2650 C CA . HIS A 1 351 ? -1.359 -3.933 5.726 1.00 92.69 351 HIS A CA 1
ATOM 2651 C C . HIS A 1 351 ? -2.296 -3.087 4.861 1.00 92.69 351 HIS A C 1
ATOM 2653 O O . HIS A 1 351 ? -1.804 -2.244 4.113 1.00 92.69 351 HIS A O 1
ATOM 2659 N N . ALA A 1 352 ? -3.614 -3.262 4.978 1.00 93.56 352 ALA A N 1
ATOM 2660 C CA . ALA A 1 352 ? -4.590 -2.436 4.279 1.00 93.56 352 ALA A CA 1
ATOM 2661 C C . ALA A 1 352 ? -4.458 -0.951 4.649 1.00 93.56 352 ALA A C 1
ATOM 2663 O O . ALA A 1 352 ? -4.408 -0.098 3.762 1.00 93.56 352 ALA A O 1
ATOM 2664 N N . VAL A 1 353 ? -4.324 -0.637 5.941 1.00 95.31 353 VAL A N 1
ATOM 2665 C CA . VAL A 1 353 ? -4.146 0.745 6.410 1.00 95.31 353 VAL A CA 1
ATOM 2666 C C . VAL A 1 353 ? -2.780 1.309 6.029 1.00 95.31 353 VAL A C 1
ATOM 2668 O O . VAL A 1 353 ? -2.706 2.442 5.555 1.00 95.31 353 VAL A O 1
ATOM 2671 N N . LEU A 1 354 ? -1.701 0.534 6.165 1.00 91.94 354 LEU A N 1
ATOM 2672 C CA . LEU A 1 354 ? -0.372 0.990 5.746 1.00 91.94 354 LEU A CA 1
ATOM 2673 C C . LEU A 1 354 ? -0.329 1.256 4.231 1.00 91.94 354 LEU A C 1
ATOM 2675 O O . LEU A 1 354 ? 0.201 2.282 3.808 1.00 91.94 354 LEU A O 1
ATOM 2679 N N . ALA A 1 355 ? -0.925 0.381 3.413 1.00 88.50 355 ALA A N 1
ATOM 2680 C CA . ALA A 1 355 ? -1.043 0.578 1.967 1.00 88.50 355 ALA A CA 1
ATOM 2681 C C . ALA A 1 355 ? -1.837 1.850 1.640 1.00 88.50 355 ALA A C 1
ATOM 2683 O O . ALA A 1 355 ? -1.366 2.679 0.867 1.00 88.50 355 ALA A O 1
ATOM 2684 N N . MET A 1 356 ? -2.981 2.061 2.300 1.00 92.44 356 MET A N 1
ATOM 2685 C CA . MET A 1 356 ? -3.792 3.272 2.154 1.00 92.44 356 MET A CA 1
ATOM 2686 C C . MET A 1 356 ? -2.995 4.550 2.431 1.00 92.44 356 MET A C 1
ATOM 2688 O O . MET A 1 356 ? -2.985 5.462 1.602 1.00 92.44 356 MET A O 1
ATOM 2692 N N . VAL A 1 357 ? -2.303 4.618 3.572 1.00 91.69 357 VAL A N 1
ATOM 2693 C CA . VAL A 1 357 ? -1.506 5.795 3.947 1.00 91.69 357 VAL A CA 1
ATOM 2694 C C . VAL A 1 357 ? -0.392 6.043 2.927 1.00 91.69 357 VAL A C 1
ATOM 2696 O O . VAL A 1 357 ? -0.206 7.178 2.486 1.00 91.69 357 VAL A O 1
ATOM 2699 N N . ASN A 1 358 ? 0.315 4.993 2.505 1.00 86.44 358 ASN A N 1
ATOM 2700 C CA . ASN A 1 358 ? 1.406 5.115 1.541 1.00 86.44 358 ASN A CA 1
ATOM 2701 C C . ASN A 1 358 ? 0.910 5.550 0.151 1.00 86.44 358 ASN A C 1
ATOM 2703 O O . ASN A 1 358 ? 1.473 6.469 -0.445 1.00 86.44 358 ASN A O 1
ATOM 2707 N N . ASP A 1 359 ? -0.162 4.949 -0.361 1.00 83.88 359 ASP A N 1
ATOM 2708 C CA . ASP A 1 359 ? -0.640 5.172 -1.730 1.00 83.88 359 ASP A CA 1
ATOM 2709 C C . ASP A 1 359 ? -1.336 6.519 -1.913 1.00 83.88 359 ASP A C 1
ATOM 2711 O O . ASP A 1 359 ? -1.113 7.223 -2.908 1.00 83.88 359 ASP A O 1
ATOM 2715 N N . VAL A 1 360 ? -2.129 6.946 -0.931 1.00 85.31 360 VAL A N 1
ATOM 2716 C CA . VAL A 1 360 ? -2.755 8.272 -0.971 1.00 85.31 360 VAL A CA 1
ATOM 2717 C C . VAL A 1 360 ? -1.681 9.365 -0.946 1.00 85.31 360 VAL A C 1
ATOM 2719 O O . VAL A 1 360 ? -1.735 10.306 -1.742 1.00 85.31 360 VAL A O 1
ATOM 2722 N N . GLN A 1 361 ? -0.636 9.204 -0.130 1.00 81.69 361 GLN A N 1
ATOM 2723 C CA . GLN A 1 361 ? 0.482 10.153 -0.052 1.00 81.69 361 GLN A CA 1
ATOM 2724 C C . GLN A 1 361 ? 1.346 10.184 -1.325 1.00 81.69 361 GLN A C 1
ATOM 2726 O O . GLN A 1 361 ? 2.058 11.160 -1.576 1.00 81.69 361 GLN A O 1
ATOM 2731 N N . ARG A 1 362 ? 1.260 9.168 -2.192 1.00 73.94 362 ARG A N 1
ATOM 2732 C CA . ARG A 1 362 ? 1.879 9.181 -3.532 1.00 73.94 362 ARG A CA 1
ATOM 2733 C C . ARG A 1 362 ? 1.084 9.996 -4.545 1.00 73.94 362 ARG A C 1
ATOM 2735 O O . ARG A 1 362 ? 1.642 10.478 -5.536 1.00 73.94 362 ARG A O 1
ATOM 2742 N N . THR A 1 363 ? -0.209 10.177 -4.311 1.00 76.94 363 THR A N 1
ATOM 2743 C CA . THR A 1 363 ? -1.136 10.721 -5.299 1.00 76.94 363 THR A CA 1
ATOM 2744 C C . THR A 1 363 ? -1.048 12.246 -5.349 1.00 76.94 363 THR A C 1
ATOM 2746 O O . THR A 1 363 ? -1.530 12.955 -4.469 1.00 76.94 363 THR A O 1
ATOM 2749 N N . ARG A 1 364 ? -0.417 12.785 -6.408 1.00 74.06 364 ARG A N 1
ATOM 2750 C CA . ARG A 1 364 ? -0.004 14.203 -6.484 1.00 74.06 364 ARG A CA 1
ATOM 2751 C C . ARG A 1 364 ? -1.103 15.212 -6.148 1.00 74.06 364 ARG A C 1
ATOM 2753 O O . ARG A 1 364 ? -0.783 16.185 -5.477 1.00 74.06 364 ARG A O 1
ATOM 2760 N N . HIS A 1 365 ? -2.324 14.999 -6.632 1.00 77.75 365 HIS A N 1
ATOM 2761 C CA . HIS A 1 365 ? -3.441 15.927 -6.440 1.00 77.75 365 HIS A CA 1
ATOM 2762 C C . HIS A 1 365 ? -4.089 15.818 -5.051 1.00 77.75 365 HIS A C 1
ATOM 2764 O O . HIS A 1 365 ? -4.686 16.783 -4.595 1.00 77.75 365 HIS A O 1
ATOM 2770 N N . LEU A 1 366 ? -3.934 14.685 -4.354 1.00 81.44 366 LEU A N 1
ATOM 2771 C CA . LEU A 1 366 ? -4.401 14.534 -2.972 1.00 81.44 366 LEU A CA 1
ATOM 2772 C C . LEU A 1 366 ? -3.414 15.147 -1.975 1.00 81.44 366 LEU A C 1
ATOM 2774 O O . LEU A 1 366 ? -3.828 15.667 -0.948 1.00 81.44 366 LEU A O 1
ATOM 2778 N N . ARG A 1 367 ? -2.115 15.178 -2.299 1.00 74.81 367 ARG A N 1
ATOM 2779 C CA . ARG A 1 367 ? -1.071 15.755 -1.427 1.00 74.81 367 ARG A CA 1
ATOM 2780 C C . ARG A 1 367 ? -1.258 17.231 -1.081 1.00 74.81 367 ARG A C 1
ATOM 2782 O O . ARG A 1 367 ? -0.694 17.685 -0.096 1.00 74.81 367 ARG A O 1
ATOM 2789 N N . SER A 1 368 ? -1.960 17.992 -1.917 1.00 78.44 368 SER A N 1
ATOM 2790 C CA . SER A 1 368 ? -2.238 19.409 -1.657 1.00 78.44 368 SER A CA 1
ATOM 2791 C C . SER A 1 368 ? -3.396 19.620 -0.684 1.00 78.44 368 SER A C 1
ATOM 2793 O O . SER A 1 368 ? -3.694 20.765 -0.356 1.00 78.44 368 SER A O 1
ATOM 2795 N N . ARG A 1 369 ? -4.058 18.547 -0.228 1.00 84.31 369 ARG A N 1
ATOM 2796 C CA . ARG A 1 369 ? -5.129 18.647 0.760 1.00 84.31 369 ARG A CA 1
ATOM 2797 C C . ARG A 1 369 ? -4.549 19.110 2.105 1.00 84.31 369 ARG A C 1
ATOM 2799 O O . ARG A 1 369 ? -3.620 18.476 2.611 1.00 84.31 369 ARG A O 1
ATOM 2806 N N . PRO A 1 370 ? -5.090 20.183 2.706 1.00 78.62 370 PRO A N 1
ATOM 2807 C CA . PRO A 1 370 ? -4.502 20.814 3.888 1.00 78.62 370 PRO A CA 1
ATOM 2808 C C . PRO A 1 370 ? -4.513 19.913 5.128 1.00 78.62 370 PRO A C 1
ATOM 2810 O O . PRO A 1 370 ? -3.626 20.026 5.967 1.00 78.62 370 PRO A O 1
ATOM 2813 N N . ARG A 1 371 ? -5.485 18.998 5.235 1.00 84.56 371 ARG A N 1
ATOM 2814 C CA . ARG A 1 371 ? -5.693 18.129 6.407 1.00 84.56 371 ARG A CA 1
ATOM 2815 C C . ARG A 1 371 ? -5.554 16.647 6.084 1.00 84.56 371 ARG A C 1
ATOM 2817 O O . ARG A 1 371 ? -6.096 15.803 6.787 1.00 84.56 371 ARG A O 1
ATOM 2824 N N . LEU A 1 372 ? -4.788 16.327 5.039 1.00 89.12 372 LEU A N 1
ATOM 2825 C CA . LEU A 1 372 ? -4.620 14.949 4.580 1.00 89.12 372 LEU A CA 1
ATOM 2826 C C . LEU A 1 372 ? -4.147 14.005 5.693 1.00 89.12 372 LEU A C 1
ATOM 2828 O O . LEU A 1 372 ? -4.555 12.851 5.731 1.00 89.12 372 LEU A O 1
ATOM 2832 N N . ALA A 1 373 ? -3.283 14.482 6.591 1.00 90.56 373 ALA A N 1
ATOM 2833 C CA . ALA A 1 373 ? -2.800 13.680 7.710 1.00 90.56 373 ALA A CA 1
ATOM 2834 C C . ALA A 1 373 ? -3.926 13.314 8.688 1.00 90.56 373 ALA A C 1
ATOM 2836 O O . ALA A 1 373 ? -4.068 12.146 9.040 1.00 90.56 373 ALA A O 1
ATOM 2837 N N . ASP A 1 374 ? -4.757 14.282 9.075 1.00 92.00 374 ASP A N 1
ATOM 2838 C CA . ASP A 1 374 ? -5.888 14.036 9.972 1.00 92.00 374 ASP A CA 1
ATOM 2839 C C . ASP A 1 374 ? -6.930 13.136 9.299 1.00 92.00 374 ASP A C 1
ATOM 2841 O O . ASP A 1 374 ? -7.425 12.194 9.907 1.00 92.00 374 ASP A O 1
ATOM 2845 N N . GLU A 1 375 ? -7.204 13.363 8.014 1.00 93.75 375 GLU A N 1
ATOM 2846 C CA . GLU A 1 375 ? -8.117 12.536 7.221 1.00 93.75 375 GLU A CA 1
ATOM 2847 C C . GLU A 1 375 ? -7.633 11.081 7.133 1.00 93.75 375 GLU A C 1
ATOM 2849 O O . GLU A 1 375 ? -8.391 10.159 7.421 1.00 93.75 375 GLU A O 1
ATOM 2854 N N . LEU A 1 376 ? -6.359 10.852 6.799 1.00 94.38 376 LEU A N 1
ATOM 2855 C CA . LEU A 1 376 ? -5.775 9.508 6.747 1.00 94.38 376 LEU A CA 1
ATOM 2856 C C . LEU A 1 376 ? -5.748 8.826 8.115 1.00 94.38 376 LEU A C 1
ATOM 2858 O O . LEU A 1 376 ? -5.945 7.613 8.195 1.00 94.38 376 LEU A O 1
ATOM 2862 N N . PHE A 1 377 ? -5.513 9.593 9.178 1.00 95.25 377 PHE A N 1
ATOM 2863 C CA . PHE A 1 377 ? -5.588 9.098 10.544 1.00 95.25 377 PHE A CA 1
ATOM 2864 C C . PHE A 1 377 ? -7.010 8.642 10.897 1.00 95.25 377 PHE A C 1
ATOM 2866 O O . PHE A 1 377 ? -7.172 7.528 11.389 1.00 95.25 377 PHE A O 1
ATOM 2873 N N . GLU A 1 378 ? -8.039 9.442 10.603 1.00 95.12 378 GLU A N 1
ATOM 2874 C CA . GLU A 1 378 ? -9.437 9.073 10.860 1.00 95.12 378 GLU A CA 1
ATOM 2875 C C . GLU A 1 378 ? -9.864 7.842 10.047 1.00 95.12 378 GLU A C 1
ATOM 2877 O O . GLU A 1 378 ? -10.447 6.911 10.604 1.00 95.12 378 GLU A O 1
ATOM 2882 N N . LEU A 1 379 ? -9.512 7.784 8.757 1.00 95.62 379 LEU A N 1
ATOM 2883 C CA . LEU A 1 379 ? -9.798 6.624 7.904 1.00 95.62 379 LEU A CA 1
ATOM 2884 C C . LEU A 1 379 ? -9.092 5.360 8.411 1.00 95.62 379 LEU A C 1
ATOM 2886 O O . LEU A 1 379 ? -9.707 4.298 8.513 1.00 95.62 379 LEU A O 1
ATOM 2890 N N . GLY A 1 380 ? -7.810 5.468 8.771 1.00 95.81 380 GLY A N 1
ATOM 2891 C CA . GLY A 1 380 ? -7.035 4.345 9.294 1.00 95.81 380 GLY A CA 1
ATOM 2892 C C . GLY A 1 380 ? -7.580 3.858 10.635 1.00 95.81 380 GLY A C 1
ATOM 2893 O O . GLY A 1 380 ? -7.712 2.652 10.845 1.00 95.81 380 GLY A O 1
ATOM 2894 N N . ARG A 1 381 ? -7.969 4.787 11.520 1.00 95.88 381 ARG A N 1
ATOM 2895 C CA . ARG A 1 381 ? -8.568 4.453 12.814 1.00 95.88 381 ARG A CA 1
ATOM 2896 C C . ARG A 1 381 ? -9.908 3.756 12.624 1.00 95.88 381 ARG A C 1
ATOM 2898 O O . ARG A 1 381 ? -10.124 2.743 13.273 1.00 95.88 381 ARG A O 1
ATOM 2905 N N . ALA A 1 382 ? -10.759 4.229 11.712 1.00 95.25 382 ALA A N 1
ATOM 2906 C CA . ALA A 1 382 ? -12.043 3.592 11.423 1.00 95.25 382 ALA A CA 1
ATOM 2907 C C . ALA A 1 382 ? -11.877 2.129 10.974 1.00 95.25 382 ALA A C 1
ATOM 2909 O O . ALA A 1 382 ? -12.626 1.264 11.418 1.00 95.25 382 ALA A O 1
ATOM 2910 N N . VAL A 1 383 ? -10.875 1.829 10.139 1.00 95.75 383 VAL A N 1
ATOM 2911 C CA . VAL A 1 383 ? -10.605 0.458 9.672 1.00 95.75 383 VAL A CA 1
ATOM 2912 C C . VAL A 1 383 ? -10.066 -0.445 10.791 1.00 95.75 383 VAL A C 1
ATOM 2914 O O . VAL A 1 383 ? -10.496 -1.594 10.910 1.00 95.75 383 VAL A O 1
ATOM 2917 N N . LEU A 1 384 ? -9.132 0.045 11.614 1.00 96.25 384 LEU A N 1
ATOM 2918 C CA . LEU A 1 384 ? -8.519 -0.755 12.686 1.00 96.25 384 LEU A CA 1
ATOM 2919 C C . LEU A 1 384 ? -9.448 -0.920 13.896 1.00 96.25 384 LEU A C 1
ATOM 2921 O O . LEU A 1 384 ? -9.551 -2.011 14.455 1.00 96.25 384 LEU A O 1
ATOM 2925 N N . LEU A 1 385 ? -10.137 0.153 14.273 1.00 93.94 385 LEU A N 1
ATOM 2926 C CA . LEU A 1 385 ? -10.976 0.286 15.461 1.00 93.94 385 LEU A CA 1
ATOM 2927 C C . LEU A 1 385 ? -12.367 0.804 15.046 1.00 93.94 385 LEU A C 1
ATOM 2929 O O . LEU A 1 385 ? -12.701 1.964 15.306 1.00 93.94 385 LEU A O 1
ATOM 2933 N N . PRO A 1 386 ? -13.178 -0.022 14.357 1.00 85.75 386 PRO A N 1
ATOM 2934 C CA . PRO A 1 386 ? -14.527 0.374 13.975 1.00 85.75 386 PRO A CA 1
ATOM 2935 C C . PRO A 1 386 ? -15.368 0.664 15.223 1.00 85.75 386 PRO A C 1
ATOM 2937 O O . PRO A 1 386 ? -15.245 -0.024 16.239 1.00 85.75 386 PRO A O 1
ATOM 2940 N N . ALA A 1 387 ? -16.231 1.680 15.140 1.00 75.69 387 ALA A N 1
ATOM 2941 C CA . ALA A 1 387 ? -17.197 1.963 16.196 1.00 75.69 387 ALA A CA 1
ATOM 2942 C C . ALA A 1 387 ? -18.094 0.730 16.418 1.00 75.69 387 ALA A C 1
ATOM 2944 O O . ALA A 1 387 ? -18.527 0.108 15.445 1.00 75.69 387 ALA A O 1
ATOM 2945 N N . ARG A 1 388 ? -18.306 0.366 17.688 1.00 54.47 388 ARG A N 1
ATOM 2946 C CA . ARG A 1 388 ? -19.136 -0.781 18.087 1.00 54.47 388 ARG A CA 1
ATOM 2947 C C . ARG A 1 388 ? -20.618 -0.545 17.847 1.00 54.47 388 ARG A C 1
ATOM 2949 O O . ARG A 1 388 ? -21.056 0.616 18.019 1.00 54.47 388 ARG A O 1
#

pLDDT: mean 83.36, std 14.84, range [28.62, 97.31]

Foldseek 3Di:
DDDDDPDDDPVLLVLLLLLLLVCCLPQNLVRDDCQVSCVVSPHGSVVSCVVAVDSLRSLLVSLVVLLVQLLCQLVVAPALLSNQLSLLLSCLVRLSNLSSVVGVLVVHDPVSSVVSVVSVVVSLVSSLVRLCVVPVVDDSLVSSLLSQLLNLLSSLVNQDDFPDDSVVSSVLSSVLSVLLSPFDFDDPDDDPPDPPVDPPPDPDDPLLRLLLVLLLQCCLPPNLPVDDCCNSCVSSVHHSVCSCVNAVDSLRSLLVNLVVLLVQLVVQLVCLVVVDPALLSSLLSSLLSLLVSCLVRVSSVSSLRHVLSVHDPVSSVVSVVSVVVSLQSSLVSLCSLVVVDDSSSSSSLSSSLSSSSNRLCVDVVSSPPPCSSVRSSSSSCCSSPPDD